Protein AF-A0A101VVQ1-F1 (afdb_monomer_lite)

pLDDT: mean 75.6, std 25.27, range [19.33, 98.38]

Foldseek 3Di:
DDDDDDDDDDDDDDDDDDDDDDDDDDDDDDDDDDDDDDDDDDDDDDDDDDDDPPDDDDDDPDFLPPLQLQVDDDDDDPPDPVCVVVVPPPPPPPPDDDDDQPCFAPVPLQKAKAFPCLLVCLVPWQDPVLLVVLPVDNLLSSLLLRQVRSSQVVLLLRCLLPVPDPSKHADDPVSQCLLSVPDNCNSVSSVVRQCPQGPQGGQKDWPPDADVPAGHIIMHGDPSRRNRAMDMDGRDDPSSSVSSVVVVVVQCVVCVPFLLLVLVSLQVVQKDADDPVVLVVLLVVCLVVQHAALLQATEDACPPHDCVVDPPSNSHDHSVSLSSLLCVQGVSGKHRWGQGDLLLLRDIDISLLSHRPSSSQCMDGNNHRKKKKFWFLQLVLLLCQVQVFDDQDDGLVLCCVVLVHDSSLSSNCSSCLLLDAPVVVVVGSCNVVCCVRGVRSVVSSNVCLVPDPNRSSVSSSSSQNLQSVLVSQLSVVCVVVVFRWDDHRRMTIGHPVCQVVSQVSSLVSCVVSVRRIGIDIDPCPDPPPPPDDDDPDDPPDDDPPPDPDDPPVQADEAEQQLEDLDVNVLSVVVVCVVVVHDFDWGWYWYAYPVRDTDTFTWGFDQDPSCRSNGIYTPCSNPPVDDD

Structure (mmCIF, N/CA/C/O backbone):
data_AF-A0A101VVQ1-F1
#
_entry.id   AF-A0A101VVQ1-F1
#
loop_
_atom_site.group_PDB
_atom_site.id
_atom_site.type_symbol
_atom_site.label_atom_id
_atom_site.label_alt_id
_atom_site.label_comp_id
_atom_site.label_asym_id
_atom_site.label_entity_id
_atom_site.label_seq_id
_atom_site.pdbx_PDB_ins_code
_atom_site.Cartn_x
_atom_site.Cartn_y
_atom_site.Cartn_z
_atom_site.occupancy
_atom_site.B_iso_or_equiv
_atom_site.auth_seq_id
_atom_site.auth_comp_id
_atom_site.auth_asym_id
_atom_site.auth_atom_id
_atom_site.pdbx_PDB_model_num
ATOM 1 N N . MET A 1 1 ? 46.977 -57.739 -6.010 1.00 34.06 1 MET A N 1
ATOM 2 C CA . MET A 1 1 ? 48.349 -57.468 -6.492 1.00 34.06 1 MET A CA 1
ATOM 3 C C . MET A 1 1 ? 48.619 -55.973 -6.361 1.00 34.06 1 MET A C 1
ATOM 5 O O . MET A 1 1 ? 47.842 -55.202 -6.893 1.00 34.06 1 MET A O 1
ATOM 9 N N . GLN A 1 2 ? 49.628 -55.645 -5.538 1.00 28.89 2 GLN A N 1
ATOM 10 C CA . GLN A 1 2 ? 50.405 -54.399 -5.310 1.00 28.89 2 GLN A CA 1
ATOM 11 C C . GLN A 1 2 ? 49.806 -53.028 -5.724 1.00 28.89 2 GLN A C 1
ATOM 13 O O . GLN A 1 2 ? 49.536 -52.821 -6.895 1.00 28.89 2 GLN A O 1
ATOM 18 N N . ASN A 1 3 ? 49.516 -52.049 -4.847 1.00 26.48 3 ASN A N 1
ATOM 19 C CA . ASN A 1 3 ? 50.286 -51.271 -3.836 1.00 26.48 3 ASN A CA 1
ATOM 20 C C . ASN A 1 3 ? 51.430 -50.359 -4.344 1.00 26.48 3 ASN A C 1
ATOM 22 O O . ASN A 1 3 ? 52.509 -50.841 -4.676 1.00 26.48 3 ASN A O 1
ATOM 26 N N . LYS A 1 4 ? 51.231 -49.034 -4.201 1.00 29.53 4 LYS A N 1
ATOM 27 C CA . LYS A 1 4 ? 52.232 -47.966 -3.922 1.00 29.53 4 LYS A CA 1
ATOM 28 C C . LYS A 1 4 ? 51.430 -46.684 -3.589 1.00 29.53 4 LYS A C 1
ATOM 30 O O . LYS A 1 4 ? 50.669 -46.259 -4.441 1.00 29.53 4 LYS A O 1
ATOM 35 N N . LYS A 1 5 ? 51.340 -46.086 -2.390 1.00 30.09 5 LYS A N 1
ATOM 36 C CA . LYS A 1 5 ? 52.207 -45.793 -1.220 1.00 30.09 5 LYS A CA 1
ATOM 37 C C . LYS A 1 5 ? 53.163 -44.597 -1.419 1.00 30.09 5 LYS A C 1
ATOM 39 O O . LYS A 1 5 ? 54.216 -44.763 -2.020 1.00 30.09 5 LYS A O 1
ATOM 44 N N . MET A 1 6 ? 52.813 -43.446 -0.826 1.00 26.45 6 MET A N 1
ATOM 45 C CA . MET A 1 6 ? 53.682 -42.346 -0.337 1.00 26.45 6 MET A CA 1
ATOM 46 C C . MET A 1 6 ? 52.832 -41.513 0.655 1.00 26.45 6 MET A C 1
ATOM 48 O O . MET A 1 6 ? 51.828 -40.952 0.245 1.00 26.45 6 MET A O 1
ATOM 52 N N . SER A 1 7 ? 52.944 -41.656 1.982 1.00 23.52 7 SER A N 1
ATOM 53 C CA . SER A 1 7 ? 53.994 -41.259 2.950 1.00 23.52 7 SER A CA 1
ATOM 54 C C . SER A 1 7 ? 53.894 -39.802 3.433 1.00 23.52 7 SER A C 1
ATOM 56 O O . SER A 1 7 ? 54.395 -38.887 2.790 1.00 23.52 7 SER A O 1
ATOM 58 N N . MET A 1 8 ? 53.328 -39.647 4.636 1.00 24.73 8 MET A N 1
ATOM 59 C CA . MET A 1 8 ? 53.413 -38.487 5.535 1.00 24.73 8 MET A CA 1
ATOM 60 C C . MET A 1 8 ? 54.853 -38.189 5.991 1.00 24.73 8 MET A C 1
ATOM 62 O O . MET A 1 8 ? 55.640 -39.115 6.193 1.00 24.73 8 MET A O 1
ATOM 66 N N . LYS A 1 9 ? 55.137 -36.915 6.305 1.00 25.34 9 LYS A N 1
ATOM 67 C CA . LYS A 1 9 ? 56.093 -36.513 7.352 1.00 25.34 9 LYS A CA 1
ATOM 68 C C . LYS A 1 9 ? 55.579 -35.290 8.125 1.00 25.34 9 LYS A C 1
ATOM 70 O O . LYS A 1 9 ? 55.150 -34.305 7.539 1.00 25.34 9 LYS A O 1
ATOM 75 N N . SER A 1 10 ? 55.642 -35.423 9.447 1.00 24.70 10 SER A N 1
ATOM 76 C CA . SER A 1 10 ? 55.269 -34.508 10.532 1.00 24.70 10 SER A CA 1
ATOM 77 C C . SER A 1 10 ? 56.399 -33.559 10.945 1.00 24.70 10 SER A C 1
ATOM 79 O O . SER A 1 10 ? 57.540 -34.019 10.966 1.00 24.70 10 SER A O 1
ATOM 81 N N . ILE A 1 11 ? 56.081 -32.359 11.454 1.00 26.33 11 ILE A N 1
ATOM 82 C CA . ILE A 1 11 ? 56.858 -31.587 12.461 1.00 26.33 11 ILE A CA 1
ATOM 83 C C . ILE A 1 11 ? 55.827 -30.739 13.250 1.00 26.33 11 ILE A C 1
ATOM 85 O O . ILE A 1 11 ? 55.127 -29.944 12.639 1.00 26.33 11 ILE A O 1
ATOM 89 N N . LYS A 1 12 ? 55.419 -31.142 14.463 1.00 25.03 12 LYS A N 1
ATOM 90 C CA . LYS A 1 12 ? 55.900 -30.788 15.824 1.00 25.03 12 LYS A CA 1
ATOM 91 C C . LYS A 1 12 ? 55.607 -29.352 16.313 1.00 25.03 12 LYS A C 1
ATOM 93 O O . LYS A 1 12 ? 56.026 -28.367 15.724 1.00 25.03 12 LYS A O 1
ATOM 98 N N . SER A 1 13 ? 54.909 -29.349 17.447 1.00 24.64 13 SER A N 1
ATOM 99 C CA . SER A 1 13 ? 54.422 -28.306 18.353 1.00 24.64 13 SER A CA 1
ATOM 100 C C . SER A 1 13 ? 55.502 -27.614 19.192 1.00 24.64 13 SER A C 1
ATOM 102 O O . SER A 1 13 ? 56.520 -28.234 19.500 1.00 24.64 13 SER A O 1
ATOM 104 N N . LEU A 1 14 ? 55.198 -26.406 19.688 1.00 24.39 14 LEU A N 1
ATOM 105 C CA . LEU A 1 14 ? 55.687 -25.901 20.978 1.00 24.39 14 LEU A CA 1
ATOM 106 C C . LEU A 1 14 ? 54.742 -24.824 21.548 1.00 24.39 14 LEU A C 1
ATOM 108 O O . LEU A 1 14 ? 54.390 -23.867 20.864 1.00 24.39 14 LEU A O 1
ATOM 112 N N . GLU A 1 15 ? 54.318 -25.068 22.790 1.00 25.11 15 GLU A N 1
ATOM 113 C CA . GLU A 1 15 ? 53.513 -24.232 23.694 1.00 25.11 15 GLU A CA 1
ATOM 114 C C . GLU A 1 15 ? 54.381 -23.215 24.478 1.00 25.11 15 GLU A C 1
ATOM 116 O O . GLU A 1 15 ? 55.589 -23.144 24.263 1.00 25.11 15 GLU A O 1
ATOM 121 N N . TYR A 1 16 ? 53.730 -22.531 25.439 1.00 26.31 16 TYR A N 1
ATOM 122 C CA . TYR A 1 16 ? 54.162 -21.558 26.471 1.00 26.31 16 TYR A CA 1
ATOM 123 C C . TYR A 1 16 ? 53.919 -20.082 26.085 1.00 26.31 16 TYR A C 1
ATOM 125 O O . TYR A 1 16 ? 54.413 -19.626 25.066 1.00 26.31 16 TYR A O 1
ATOM 133 N N . GLY A 1 17 ? 53.200 -19.234 26.836 1.00 24.06 17 GLY A N 1
ATOM 134 C CA . GLY A 1 17 ? 52.491 -19.347 28.117 1.00 24.06 17 GLY A CA 1
ATOM 135 C C . GLY A 1 17 ? 52.017 -17.953 28.616 1.00 24.06 17 GLY A C 1
ATOM 136 O O . GLY A 1 17 ? 52.670 -16.957 28.342 1.00 24.06 17 GLY A O 1
ATOM 137 N N . LEU A 1 18 ? 50.868 -17.924 29.311 1.00 25.00 18 LEU A N 1
ATOM 138 C CA . LEU A 1 18 ? 50.468 -17.119 30.499 1.00 25.00 18 LEU A CA 1
ATOM 139 C C . LEU A 1 18 ? 50.690 -15.568 30.596 1.00 25.00 18 LEU A C 1
ATOM 141 O O . LEU A 1 18 ? 51.803 -15.105 30.799 1.00 25.00 18 LEU A O 1
ATOM 145 N N . ILE A 1 19 ? 49.569 -14.808 30.544 1.00 25.86 19 ILE A N 1
ATOM 146 C CA . ILE A 1 19 ? 48.957 -13.806 31.499 1.00 25.86 19 ILE A CA 1
ATOM 147 C C . ILE A 1 19 ? 49.888 -13.122 32.551 1.00 25.86 19 ILE A C 1
ATOM 149 O O . ILE A 1 19 ? 50.620 -13.869 33.199 1.00 25.86 19 ILE A O 1
ATOM 153 N N . PRO A 1 20 ? 49.852 -11.774 32.825 1.00 27.81 20 PRO A N 1
ATOM 154 C CA . PRO A 1 20 ? 48.747 -11.015 33.504 1.00 27.81 20 PRO A CA 1
ATOM 155 C C . PRO A 1 20 ? 48.504 -9.553 33.032 1.00 27.81 20 PRO A C 1
ATOM 157 O O . PRO A 1 20 ? 49.372 -8.932 32.437 1.00 27.81 20 PRO A O 1
ATOM 160 N N . ILE A 1 21 ? 47.285 -8.984 33.035 1.00 25.69 21 ILE A N 1
ATOM 161 C CA . ILE A 1 21 ? 46.425 -8.409 34.106 1.00 25.69 21 ILE A CA 1
ATOM 162 C C . ILE A 1 21 ? 47.072 -7.307 34.990 1.00 25.69 21 ILE A C 1
ATOM 164 O O . ILE A 1 21 ? 47.900 -7.593 35.844 1.00 25.69 21 ILE A O 1
ATOM 168 N N . ASN A 1 22 ? 46.489 -6.099 34.853 1.00 25.95 22 ASN A N 1
ATOM 169 C CA . ASN A 1 22 ? 46.270 -4.994 35.812 1.00 25.95 22 ASN A CA 1
ATOM 170 C C . ASN A 1 22 ? 47.213 -3.768 35.947 1.00 25.95 22 ASN A C 1
ATOM 172 O O . ASN A 1 22 ? 48.350 -3.863 36.380 1.00 25.95 22 ASN A O 1
ATOM 176 N N . GLN A 1 23 ? 46.543 -2.610 35.768 1.00 25.67 23 GLN A N 1
ATOM 177 C CA . GLN A 1 23 ? 46.561 -1.359 36.555 1.00 25.67 23 GLN A CA 1
ATOM 178 C C . GLN A 1 23 ? 47.697 -0.326 36.370 1.00 25.67 23 GLN A C 1
ATOM 180 O O . GLN A 1 23 ? 48.861 -0.595 36.628 1.00 25.67 23 GLN A O 1
ATOM 185 N N . ILE A 1 24 ? 47.289 0.915 36.038 1.00 26.61 24 ILE A N 1
ATOM 186 C CA . ILE A 1 24 ? 47.433 2.185 36.806 1.00 26.61 24 ILE A CA 1
ATOM 187 C C . ILE A 1 24 ? 47.406 3.394 35.822 1.00 26.61 24 ILE A C 1
ATOM 189 O O . ILE A 1 24 ? 48.197 3.470 34.888 1.00 26.61 24 ILE A O 1
ATOM 193 N N . GLN A 1 25 ? 46.453 4.322 36.019 1.00 24.02 25 GLN A N 1
ATOM 194 C CA . GLN A 1 25 ? 46.357 5.665 35.393 1.00 24.02 25 GLN A CA 1
ATOM 195 C C . GLN A 1 25 ? 47.382 6.666 36.020 1.00 24.02 25 GLN A C 1
ATOM 197 O O . GLN A 1 25 ? 48.134 6.272 36.900 1.00 24.02 25 GLN A O 1
ATOM 202 N N . PRO A 1 26 ? 47.267 8.000 35.840 1.00 35.94 26 PRO A N 1
ATOM 203 C CA . PRO A 1 26 ? 47.493 8.854 34.668 1.00 35.94 26 PRO A CA 1
ATOM 204 C C . PRO A 1 26 ? 48.621 9.883 34.950 1.00 35.94 26 PRO A C 1
ATOM 206 O O . PRO A 1 26 ? 48.951 10.137 36.105 1.00 35.94 26 PRO A O 1
ATOM 209 N N . ILE A 1 27 ? 49.166 10.572 33.937 1.00 23.73 27 ILE A N 1
ATOM 210 C CA . ILE A 1 27 ? 49.971 11.790 34.175 1.00 23.73 27 ILE A CA 1
ATOM 211 C C . ILE A 1 27 ? 49.522 12.930 33.255 1.00 23.73 27 ILE A C 1
ATOM 213 O O . ILE A 1 27 ? 49.622 12.861 32.033 1.00 23.73 27 ILE A O 1
ATOM 217 N N . LEU A 1 28 ? 49.031 13.979 33.915 1.00 26.94 28 LEU A N 1
ATOM 218 C CA . LEU A 1 28 ? 48.881 15.359 33.462 1.00 26.94 28 LEU A CA 1
ATOM 219 C C . LEU A 1 28 ? 50.234 16.088 33.525 1.00 26.94 28 LEU A C 1
ATOM 221 O O . LEU A 1 28 ? 50.892 16.052 34.562 1.00 26.94 28 LEU A O 1
ATOM 225 N N . SER A 1 29 ? 50.557 16.870 32.496 1.00 27.17 29 SER A N 1
ATOM 226 C CA . SER A 1 29 ? 51.219 18.185 32.616 1.00 27.17 29 SER A CA 1
ATOM 227 C C . SER A 1 29 ? 51.041 18.938 31.285 1.00 27.17 29 SER A C 1
ATOM 229 O O . SER A 1 29 ? 51.433 18.463 30.228 1.00 27.17 29 SER A O 1
ATOM 231 N N . ASN A 1 30 ? 50.178 19.956 31.220 1.00 24.59 30 ASN A N 1
ATOM 232 C CA . ASN A 1 30 ? 50.444 21.371 31.519 1.00 24.59 30 ASN A CA 1
ATOM 233 C C . ASN A 1 30 ? 51.666 21.962 30.803 1.00 24.59 30 ASN A C 1
ATOM 235 O O . ASN A 1 30 ? 52.762 21.913 31.348 1.00 24.59 30 ASN A O 1
ATOM 239 N N . ILE A 1 31 ? 51.419 22.660 29.685 1.00 27.50 31 ILE A N 1
ATOM 240 C CA . ILE A 1 31 ? 52.038 23.962 29.383 1.00 27.50 31 ILE A CA 1
ATOM 241 C C . ILE A 1 31 ? 50.935 24.897 28.842 1.00 27.50 31 ILE A C 1
ATOM 243 O O . ILE A 1 31 ? 50.613 24.913 27.658 1.00 27.50 31 ILE A O 1
ATOM 247 N N . ASN A 1 32 ? 50.336 25.645 29.772 1.00 25.78 32 ASN A N 1
ATOM 248 C CA . ASN A 1 32 ? 49.825 27.012 29.591 1.00 25.78 32 ASN A CA 1
ATOM 249 C C . ASN A 1 32 ? 51.037 27.897 29.218 1.00 25.78 32 ASN A C 1
ATOM 251 O O . ASN A 1 32 ? 52.144 27.617 29.666 1.00 25.78 32 ASN A O 1
ATOM 255 N N . THR A 1 33 ? 51.006 28.977 28.443 1.00 28.84 33 THR A N 1
ATOM 256 C CA . THR A 1 33 ? 50.165 30.189 28.427 1.00 28.84 33 THR A CA 1
ATOM 257 C C . THR A 1 33 ? 50.905 31.112 27.424 1.00 28.84 33 THR A C 1
ATOM 259 O O . THR A 1 33 ? 52.121 30.993 27.300 1.00 28.84 33 THR A O 1
ATOM 262 N N . ASN A 1 34 ? 50.328 32.038 26.659 1.00 26.14 34 ASN A N 1
ATOM 263 C CA . ASN A 1 34 ? 49.705 33.285 27.105 1.00 26.14 34 ASN A CA 1
ATOM 264 C C . ASN A 1 34 ? 49.340 34.091 25.826 1.00 26.14 34 ASN A C 1
ATOM 266 O O . ASN A 1 34 ? 50.114 34.059 24.874 1.00 26.14 34 ASN A O 1
ATOM 270 N N . ILE A 1 35 ? 48.122 34.661 25.723 1.00 27.44 35 ILE A N 1
ATOM 271 C CA . ILE A 1 35 ? 47.799 36.089 26.017 1.00 27.44 35 ILE A CA 1
ATOM 272 C C . ILE A 1 35 ? 48.372 36.999 24.915 1.00 27.44 35 ILE A C 1
ATOM 274 O O . ILE A 1 35 ? 49.549 36.913 24.613 1.00 27.44 35 ILE A O 1
ATOM 278 N N . ASN A 1 36 ? 47.690 37.939 24.267 1.00 26.30 36 ASN A N 1
ATOM 279 C CA . ASN A 1 36 ? 46.471 38.741 24.453 1.00 26.30 36 ASN A CA 1
ATOM 280 C C . ASN A 1 36 ? 46.518 39.734 23.233 1.00 26.30 36 ASN A C 1
ATOM 282 O O . ASN A 1 36 ? 47.547 39.804 22.571 1.00 26.30 36 ASN A O 1
ATOM 286 N N . GLN A 1 37 ? 45.557 40.557 22.812 1.00 26.86 37 GLN A N 1
ATOM 287 C CA . GLN A 1 37 ? 44.463 41.243 23.481 1.00 26.86 37 GLN A CA 1
ATOM 288 C C . GLN A 1 37 ? 43.687 42.076 22.438 1.00 26.86 37 GLN A C 1
ATOM 290 O O . GLN A 1 37 ? 44.317 42.600 21.526 1.00 26.86 37 GLN A O 1
ATOM 295 N N . LEU A 1 38 ? 42.379 42.240 22.700 1.00 26.84 38 LEU A N 1
ATOM 296 C CA . LEU A 1 38 ? 41.545 43.455 22.553 1.00 26.84 38 LEU A CA 1
ATOM 297 C C . LEU A 1 38 ? 41.397 44.060 21.125 1.00 26.84 38 LEU A C 1
ATOM 299 O O . LEU A 1 38 ? 42.349 44.211 20.383 1.00 26.84 38 LEU A O 1
ATOM 303 N N . ASP A 1 39 ? 40.210 44.424 20.634 1.00 25.78 39 ASP A N 1
ATOM 304 C CA . ASP A 1 39 ? 39.317 45.366 21.296 1.00 25.78 39 ASP A CA 1
ATOM 305 C C . ASP A 1 39 ? 37.882 45.398 20.739 1.00 25.78 39 ASP A C 1
ATOM 307 O O . ASP A 1 39 ? 37.578 45.039 19.601 1.00 25.78 39 ASP A O 1
ATOM 311 N N . SER A 1 40 ? 37.002 45.884 21.605 1.00 28.30 40 SER A N 1
ATOM 312 C CA . SER A 1 40 ? 35.556 46.020 21.479 1.00 28.30 40 SER A CA 1
ATOM 313 C C . SER A 1 40 ? 35.110 47.332 20.829 1.00 28.30 40 SER A C 1
ATOM 315 O O . SER A 1 40 ? 35.606 48.385 21.215 1.00 28.30 40 SER A O 1
ATOM 317 N N . ILE A 1 41 ? 34.049 47.307 20.008 1.00 27.52 41 ILE A N 1
ATOM 318 C CA . ILE A 1 41 ? 33.154 48.465 19.808 1.00 27.52 41 ILE A CA 1
ATOM 319 C C . ILE A 1 41 ? 31.688 47.994 19.802 1.00 27.52 41 ILE A C 1
ATOM 321 O O . ILE A 1 41 ? 31.248 47.260 18.920 1.00 27.52 41 ILE A O 1
ATOM 325 N N . LYS A 1 42 ? 30.922 48.453 20.801 1.00 27.83 42 LYS A N 1
ATOM 326 C CA . LYS A 1 42 ? 29.451 48.547 20.801 1.00 27.83 42 LYS A CA 1
ATOM 327 C C . LYS A 1 42 ? 29.067 49.971 20.369 1.00 27.83 42 LYS A C 1
ATOM 329 O O . LYS A 1 42 ? 29.687 50.902 20.868 1.00 27.83 42 LYS A O 1
ATOM 334 N N . LEU A 1 43 ? 28.014 50.143 19.557 1.00 28.25 43 LEU A N 1
ATOM 335 C CA . LEU A 1 43 ? 26.705 50.712 19.964 1.00 28.25 43 LEU A CA 1
ATOM 336 C C . LEU A 1 43 ? 25.848 51.186 18.754 1.00 28.25 43 LEU A C 1
ATOM 338 O O . LEU A 1 43 ? 26.256 52.046 17.987 1.00 28.25 43 LEU A O 1
ATOM 342 N N . ASN A 1 44 ? 24.637 50.618 18.666 1.00 24.52 44 ASN A N 1
ATOM 343 C CA . ASN A 1 44 ? 23.321 51.114 18.206 1.00 24.52 44 ASN A CA 1
ATOM 344 C C . ASN A 1 44 ? 23.188 52.240 17.151 1.00 24.52 44 ASN A C 1
ATOM 346 O O . ASN A 1 44 ? 23.572 53.375 17.411 1.00 24.52 44 ASN A O 1
ATOM 350 N N . ASN A 1 45 ? 22.345 52.019 16.121 1.00 25.47 45 ASN A N 1
ATOM 351 C CA . ASN A 1 45 ? 20.944 52.498 16.127 1.00 25.47 45 ASN A CA 1
ATOM 352 C C . ASN A 1 45 ? 20.129 52.209 14.839 1.00 25.47 45 ASN A C 1
ATOM 354 O O . ASN A 1 45 ? 20.621 52.356 13.728 1.00 25.47 45 ASN A O 1
ATOM 358 N N . ARG A 1 46 ? 18.822 51.979 15.073 1.00 21.78 46 ARG A N 1
ATOM 359 C CA . ARG A 1 46 ? 17.626 52.240 14.232 1.00 21.78 46 ARG A CA 1
ATOM 360 C C . ARG A 1 46 ? 17.242 51.294 13.076 1.00 21.78 46 ARG A C 1
ATOM 362 O O . ARG A 1 46 ? 17.715 51.404 11.956 1.00 21.78 46 ARG A O 1
ATOM 369 N N . LEU A 1 47 ? 16.224 50.479 13.386 1.00 26.33 47 LEU A N 1
ATOM 370 C CA . LEU A 1 47 ? 14.934 50.346 12.681 1.00 26.33 47 LEU A CA 1
ATOM 371 C C . LEU A 1 47 ? 14.939 50.542 11.154 1.00 26.33 47 LEU A C 1
ATOM 373 O O . LEU A 1 47 ? 14.949 51.670 10.671 1.00 26.33 47 LEU A O 1
ATOM 377 N N . ASN A 1 48 ? 14.684 49.452 10.425 1.00 23.31 48 ASN A N 1
ATOM 378 C CA . ASN A 1 48 ? 13.586 49.461 9.461 1.00 23.31 48 ASN A CA 1
ATOM 379 C C . ASN A 1 48 ? 13.024 48.054 9.224 1.00 23.31 48 ASN A C 1
ATOM 381 O O . ASN A 1 48 ? 13.691 47.158 8.715 1.00 23.31 48 ASN A O 1
ATOM 385 N N . ASN A 1 49 ? 11.753 47.906 9.596 1.00 28.61 49 ASN A N 1
ATOM 386 C CA . ASN A 1 49 ? 10.864 46.838 9.168 1.00 28.61 49 ASN A CA 1
ATOM 387 C C . ASN A 1 49 ? 10.781 46.811 7.638 1.00 28.61 49 ASN A C 1
ATOM 389 O O . ASN A 1 49 ? 10.405 47.819 7.041 1.00 28.61 49 ASN A O 1
ATOM 393 N N . LYS A 1 50 ? 11.028 45.649 7.028 1.00 23.48 50 LYS A N 1
ATOM 394 C CA . LYS A 1 50 ? 10.313 45.180 5.830 1.00 23.48 50 LYS A CA 1
ATOM 395 C C . LYS A 1 50 ? 10.616 43.699 5.585 1.00 23.48 50 LYS A C 1
ATOM 397 O O . LYS A 1 50 ? 11.703 43.337 5.158 1.00 23.48 50 LYS A O 1
ATOM 402 N N . SER A 1 51 ? 9.622 42.877 5.924 1.00 29.75 51 SER A N 1
ATOM 403 C CA . SER A 1 51 ? 9.199 41.664 5.212 1.00 29.75 51 SER A CA 1
ATOM 404 C C . SER A 1 51 ? 10.280 40.860 4.481 1.00 29.75 51 SER A C 1
ATOM 406 O O . SER A 1 51 ? 10.631 41.196 3.356 1.00 29.75 51 SER A O 1
ATOM 408 N N . ASN A 1 52 ? 10.685 39.728 5.060 1.00 22.42 52 ASN A N 1
ATOM 409 C CA . ASN A 1 52 ? 11.140 38.562 4.299 1.00 22.42 52 ASN A CA 1
ATOM 410 C C . ASN A 1 52 ? 10.836 37.282 5.091 1.00 22.42 52 ASN A C 1
ATOM 412 O O . ASN A 1 52 ? 11.703 36.680 5.717 1.00 22.42 52 ASN A O 1
ATOM 416 N N . ASN A 1 53 ? 9.565 36.869 5.053 1.00 22.28 53 ASN A N 1
ATOM 417 C CA . ASN A 1 53 ? 9.174 35.489 5.328 1.00 22.28 53 ASN A CA 1
ATOM 418 C C . ASN A 1 53 ? 9.581 34.634 4.120 1.00 22.28 53 ASN A C 1
ATOM 420 O O . ASN A 1 53 ? 8.796 34.450 3.193 1.00 22.28 53 ASN A O 1
ATOM 424 N N . GLN A 1 54 ? 10.807 34.114 4.118 1.00 21.88 54 GLN A N 1
ATOM 425 C CA . GLN A 1 54 ? 11.146 32.948 3.305 1.00 21.88 54 GLN A CA 1
ATOM 426 C C . GLN A 1 54 ? 10.896 31.700 4.148 1.00 21.88 54 GLN A C 1
ATOM 428 O O . GLN A 1 54 ? 11.715 31.290 4.968 1.00 21.88 54 GLN A O 1
ATOM 433 N N . TYR A 1 55 ? 9.710 31.125 3.953 1.00 21.62 55 TYR A N 1
ATOM 434 C CA . TYR A 1 55 ? 9.354 29.803 4.444 1.00 21.62 55 TYR A CA 1
ATOM 435 C C . TYR A 1 55 ? 10.339 28.767 3.888 1.00 21.62 55 TYR A C 1
ATOM 437 O O . TYR A 1 55 ? 10.391 28.506 2.686 1.00 21.62 55 TYR A O 1
ATOM 445 N N . LEU A 1 56 ? 11.106 28.162 4.792 1.00 19.67 56 LEU A N 1
ATOM 446 C CA . LEU A 1 56 ? 11.852 26.931 4.565 1.00 19.67 56 LEU A CA 1
ATOM 447 C C . LEU A 1 56 ? 10.853 25.782 4.373 1.00 19.67 56 LEU A C 1
ATOM 449 O O . LEU A 1 56 ? 10.348 25.216 5.341 1.00 19.67 56 LEU A O 1
ATOM 453 N N . TYR A 1 57 ? 10.572 25.441 3.117 1.00 19.33 57 TYR A N 1
ATOM 454 C CA . TYR A 1 57 ? 9.889 24.203 2.753 1.00 19.33 57 TYR A CA 1
ATOM 455 C C . TYR A 1 57 ? 10.811 23.012 3.052 1.00 19.33 57 TYR A C 1
ATOM 457 O O . TYR A 1 57 ? 11.826 22.812 2.384 1.00 19.33 57 TYR A O 1
ATOM 465 N N . ILE A 1 58 ? 10.459 22.213 4.062 1.00 22.02 58 ILE A N 1
ATOM 466 C CA . ILE A 1 58 ? 11.053 20.897 4.310 1.00 22.02 58 ILE A CA 1
ATOM 467 C C . ILE A 1 58 ? 10.013 19.838 3.942 1.00 22.02 58 ILE A C 1
ATOM 469 O O . ILE A 1 58 ? 8.917 19.793 4.489 1.00 22.02 58 ILE A O 1
ATOM 473 N N . ILE A 1 59 ? 10.419 19.018 2.978 1.00 22.61 59 ILE A N 1
ATOM 474 C CA . ILE A 1 59 ? 9.702 17.963 2.261 1.00 22.61 59 ILE A CA 1
ATOM 475 C C . ILE A 1 59 ? 8.995 16.980 3.212 1.00 22.61 59 ILE A C 1
ATOM 477 O O . ILE A 1 59 ? 9.635 16.338 4.050 1.00 22.61 59 ILE A O 1
ATOM 481 N N . ASN A 1 60 ? 7.678 16.838 3.029 1.00 23.28 60 ASN A N 1
ATOM 482 C CA . ASN A 1 60 ? 6.861 15.767 3.593 1.00 23.28 60 ASN A CA 1
ATOM 483 C C . ASN A 1 60 ? 7.117 14.468 2.814 1.00 23.28 60 ASN A C 1
ATOM 485 O O . ASN A 1 60 ? 6.790 14.360 1.638 1.00 23.28 60 ASN A O 1
ATOM 489 N N . ASN A 1 61 ? 7.684 13.469 3.492 1.00 25.53 61 ASN A N 1
ATOM 490 C CA . ASN A 1 61 ? 7.672 12.077 3.051 1.00 25.53 61 ASN A CA 1
ATOM 491 C C . ASN A 1 61 ? 6.394 11.415 3.579 1.00 25.53 61 ASN A C 1
ATOM 493 O O . ASN A 1 61 ? 6.406 10.786 4.636 1.00 25.53 61 ASN A O 1
ATOM 497 N N . GLN A 1 62 ? 5.295 11.553 2.853 1.00 26.41 62 GLN A N 1
ATOM 498 C CA . GLN A 1 62 ? 4.189 10.604 2.926 1.00 26.41 62 GLN A CA 1
ATOM 499 C C . GLN A 1 62 ? 4.148 9.961 1.552 1.00 26.41 62 GLN A C 1
ATOM 501 O O . GLN A 1 62 ? 4.039 10.679 0.582 1.00 26.41 62 GLN A O 1
ATOM 506 N N . SER A 1 63 ? 4.371 8.654 1.422 1.00 26.45 63 SER A N 1
ATOM 507 C CA . SER A 1 63 ? 4.108 7.941 0.169 1.00 26.45 63 SER A CA 1
ATOM 508 C C . SER A 1 63 ? 3.071 6.867 0.434 1.00 26.45 63 SER A C 1
ATOM 510 O O . SER A 1 63 ? 3.252 6.111 1.387 1.00 26.45 63 SER A O 1
ATOM 512 N N . PRO A 1 64 ? 1.996 6.784 -0.366 1.00 28.42 64 PRO A N 1
ATOM 513 C CA . PRO A 1 64 ? 1.041 5.683 -0.291 1.00 28.42 64 PRO A CA 1
ATOM 514 C C . PRO A 1 64 ? 1.623 4.377 -0.831 1.00 28.42 64 PRO A C 1
ATOM 516 O O . PRO A 1 64 ? 1.132 3.304 -0.499 1.00 28.42 64 PRO A O 1
ATOM 519 N N . PHE A 1 65 ? 2.681 4.457 -1.638 1.00 27.09 65 PHE A N 1
ATOM 520 C CA . PHE A 1 65 ? 3.470 3.299 -2.000 1.00 27.09 65 PHE A CA 1
ATOM 521 C C . PHE A 1 65 ? 4.542 3.156 -0.933 1.00 27.09 65 PHE A C 1
ATOM 523 O O . PHE A 1 65 ? 5.485 3.949 -0.877 1.00 27.09 65 PHE A O 1
ATOM 530 N N . ILE A 1 66 ? 4.431 2.131 -0.088 1.00 29.66 66 ILE A N 1
ATOM 531 C CA . ILE A 1 66 ? 5.610 1.617 0.606 1.00 29.66 66 ILE A CA 1
ATOM 532 C C . ILE A 1 66 ? 6.533 1.098 -0.504 1.00 29.66 66 ILE A C 1
ATOM 534 O O . ILE A 1 66 ? 6.476 -0.052 -0.921 1.00 29.66 66 ILE A O 1
ATOM 538 N N . ASN A 1 67 ? 7.358 1.991 -1.052 1.00 31.64 67 ASN A N 1
ATOM 539 C CA . ASN A 1 67 ? 8.278 1.718 -2.158 1.00 31.64 67 ASN A CA 1
ATOM 540 C C . ASN A 1 67 ? 9.439 0.798 -1.719 1.00 31.64 67 ASN A C 1
ATOM 542 O O . ASN A 1 67 ? 10.301 0.465 -2.530 1.00 31.64 67 ASN A O 1
ATOM 546 N N . ASP A 1 68 ? 9.434 0.379 -0.448 1.00 33.31 68 ASP A N 1
ATOM 547 C CA . ASP A 1 68 ? 10.402 -0.514 0.182 1.00 33.31 68 ASP A CA 1
ATOM 548 C C . ASP A 1 68 ? 10.030 -2.005 0.042 1.00 33.31 68 ASP A C 1
ATOM 550 O O . ASP A 1 68 ? 10.817 -2.856 0.446 1.00 33.31 68 ASP A O 1
ATOM 554 N N . VAL A 1 69 ? 8.877 -2.358 -0.545 1.00 31.72 69 VAL A N 1
ATOM 555 C CA . VAL A 1 69 ? 8.469 -3.773 -0.715 1.00 31.72 69 VAL A CA 1
ATOM 556 C C . VAL A 1 69 ? 9.399 -4.532 -1.675 1.00 31.72 69 VAL A C 1
ATOM 558 O O . VAL A 1 69 ? 9.555 -5.734 -1.551 1.00 31.72 69 VAL A O 1
ATOM 561 N N . VAL A 1 70 ? 10.150 -3.831 -2.535 1.00 33.06 70 VAL A N 1
ATOM 562 C CA . VAL A 1 70 ? 11.182 -4.440 -3.409 1.00 33.06 70 VAL A CA 1
ATOM 563 C C . VAL A 1 70 ? 12.600 -4.315 -2.817 1.00 33.06 70 VAL A C 1
ATOM 565 O O . VAL A 1 70 ? 13.602 -4.308 -3.534 1.00 33.06 70 VAL A O 1
ATOM 568 N N . ILE A 1 71 ? 12.733 -4.148 -1.500 1.00 33.47 71 ILE A N 1
ATOM 569 C CA . ILE A 1 71 ? 14.038 -4.113 -0.829 1.00 33.47 71 ILE A CA 1
ATOM 570 C C . ILE A 1 71 ? 14.317 -5.496 -0.246 1.00 33.47 71 ILE A C 1
ATOM 572 O O . ILE A 1 71 ? 14.034 -5.730 0.905 1.00 33.47 71 ILE A O 1
ATOM 576 N N . TYR A 1 72 ? 14.880 -6.443 -0.990 1.00 41.25 72 TYR A N 1
ATOM 577 C CA . TYR A 1 72 ? 15.263 -7.732 -0.392 1.00 41.25 72 TYR A CA 1
ATOM 578 C C . TYR A 1 72 ? 16.460 -7.544 0.557 1.00 41.25 72 TYR A C 1
ATOM 580 O O . TYR A 1 72 ? 17.526 -7.126 0.110 1.00 41.25 72 TYR A O 1
ATOM 588 N N . ASN A 1 73 ? 16.276 -7.832 1.851 1.00 34.34 73 ASN A N 1
ATOM 589 C CA . ASN A 1 73 ? 17.290 -7.626 2.897 1.00 34.34 73 ASN A CA 1
ATOM 590 C C . ASN A 1 73 ? 17.848 -8.918 3.524 1.00 34.34 73 ASN A C 1
ATOM 592 O O . ASN A 1 73 ? 18.773 -8.826 4.323 1.00 34.34 73 ASN A O 1
ATOM 596 N N . GLU A 1 74 ? 17.342 -10.103 3.180 1.00 31.52 74 GLU A N 1
ATOM 597 C CA . GLU A 1 74 ? 17.799 -11.347 3.812 1.00 31.52 74 GLU A CA 1
ATOM 598 C C . GLU A 1 74 ? 18.652 -12.194 2.868 1.00 31.52 74 GLU A C 1
ATOM 600 O O . GLU A 1 74 ? 18.181 -12.723 1.855 1.00 31.52 74 GLU A O 1
ATOM 605 N N . VAL A 1 75 ? 19.928 -12.283 3.243 1.00 32.62 75 VAL A N 1
ATOM 606 C CA . VAL A 1 75 ? 20.877 -13.322 2.850 1.00 32.62 75 VAL A CA 1
ATOM 607 C C . VAL A 1 75 ? 20.518 -14.567 3.660 1.00 32.62 75 VAL A C 1
ATOM 609 O O . VAL A 1 75 ? 20.530 -14.507 4.886 1.00 32.62 75 VAL A O 1
ATOM 612 N N . ILE A 1 76 ? 20.225 -15.684 2.996 1.00 33.75 76 ILE A N 1
ATOM 613 C CA . ILE A 1 76 ? 20.258 -17.006 3.631 1.00 33.75 76 ILE A CA 1
ATOM 614 C C . ILE A 1 76 ? 21.387 -17.795 2.982 1.00 33.75 76 ILE A C 1
ATOM 616 O O . ILE A 1 76 ? 21.632 -17.681 1.776 1.00 33.75 76 ILE A O 1
ATOM 620 N N . ASP A 1 77 ? 22.094 -18.525 3.840 1.00 30.66 77 ASP A N 1
ATOM 621 C CA . ASP A 1 77 ? 23.211 -19.397 3.534 1.00 30.66 77 ASP A CA 1
ATOM 622 C C . ASP A 1 77 ? 22.996 -20.212 2.261 1.00 30.66 77 ASP A C 1
ATOM 624 O O . ASP A 1 77 ? 21.903 -20.686 1.950 1.00 30.66 77 ASP A O 1
ATOM 628 N N . LYS A 1 78 ? 24.094 -20.369 1.519 1.00 31.70 78 LYS A N 1
ATOM 629 C CA . LYS A 1 78 ? 24.196 -21.225 0.341 1.00 31.70 78 LYS A CA 1
ATOM 630 C C . LYS A 1 78 ? 24.042 -22.696 0.742 1.00 31.70 78 LYS A C 1
ATOM 632 O O . LYS A 1 78 ? 25.002 -23.455 0.650 1.00 31.70 78 LYS A O 1
ATOM 637 N N . GLU A 1 79 ? 22.852 -23.124 1.132 1.00 27.64 79 GLU A N 1
ATOM 638 C CA . GLU A 1 79 ? 22.458 -24.492 0.840 1.00 27.64 79 GLU A CA 1
ATOM 639 C C . GLU A 1 79 ? 22.045 -24.520 -0.626 1.00 27.64 79 GLU A C 1
ATOM 641 O O . GLU A 1 79 ? 21.112 -23.851 -1.073 1.00 27.64 79 GLU A O 1
ATOM 646 N N . SER A 1 80 ? 22.868 -25.203 -1.413 1.00 31.08 80 SER A N 1
ATOM 647 C CA . SER A 1 80 ? 22.690 -25.388 -2.841 1.00 31.08 80 SER A CA 1
ATOM 648 C C . SER A 1 80 ? 21.357 -26.081 -3.111 1.00 31.08 80 SER A C 1
ATOM 650 O O . SER A 1 80 ? 21.280 -27.308 -3.112 1.00 31.08 80 SER A O 1
ATOM 652 N N . LEU A 1 81 ? 20.314 -25.302 -3.387 1.00 29.30 81 LEU A N 1
ATOM 653 C CA . LEU A 1 81 ? 19.231 -25.777 -4.234 1.00 29.30 81 LEU A CA 1
ATOM 654 C C . LEU A 1 81 ? 19.868 -26.081 -5.593 1.00 29.30 81 LEU A C 1
ATOM 656 O O . LEU A 1 81 ? 20.360 -25.184 -6.284 1.00 29.30 81 LEU A O 1
ATOM 660 N N . ASP A 1 82 ? 19.940 -27.364 -5.928 1.00 27.55 82 ASP A N 1
ATOM 661 C CA . ASP A 1 82 ? 20.375 -27.857 -7.230 1.00 27.55 82 ASP A CA 1
ATOM 662 C C . ASP A 1 82 ? 19.265 -27.561 -8.255 1.00 27.55 82 ASP A C 1
ATOM 664 O O . ASP A 1 82 ? 18.449 -28.406 -8.609 1.00 27.55 82 ASP A O 1
ATOM 668 N N . ILE A 1 83 ? 19.204 -26.295 -8.681 1.00 35.41 83 ILE A N 1
ATOM 669 C CA . ILE A 1 83 ? 18.202 -25.731 -9.608 1.00 35.41 83 ILE A CA 1
ATOM 670 C C . ILE A 1 83 ? 18.416 -26.261 -11.042 1.00 35.41 83 ILE A C 1
ATOM 672 O O . ILE A 1 83 ? 17.638 -25.975 -11.951 1.00 35.41 83 ILE A O 1
ATOM 676 N N . THR A 1 84 ? 19.473 -27.041 -11.279 1.00 30.42 84 THR A N 1
ATOM 677 C CA . THR A 1 84 ? 19.813 -27.546 -12.611 1.00 30.42 84 THR A CA 1
ATOM 678 C C . THR A 1 84 ? 18.867 -28.646 -13.097 1.00 30.42 84 THR A C 1
ATOM 680 O O . THR A 1 84 ? 18.694 -28.770 -14.304 1.00 30.42 84 THR A O 1
ATOM 683 N N . ARG A 1 85 ? 18.176 -29.377 -12.205 1.00 29.28 85 ARG A N 1
ATOM 684 C CA . ARG A 1 85 ? 17.161 -30.372 -12.620 1.00 29.28 85 ARG A CA 1
ATOM 685 C C . ARG A 1 85 ? 15.779 -29.785 -12.913 1.00 29.28 85 ARG A C 1
ATOM 687 O O . ARG A 1 85 ? 15.084 -30.328 -13.765 1.00 29.28 85 ARG A O 1
ATOM 694 N N . ASP A 1 86 ? 15.401 -28.671 -12.289 1.00 29.62 86 ASP A N 1
ATOM 695 C CA . ASP A 1 86 ? 14.063 -28.088 -12.486 1.00 29.62 86 ASP A CA 1
ATOM 696 C C . ASP A 1 86 ? 13.982 -27.175 -13.719 1.00 29.62 86 ASP A C 1
ATOM 698 O O . ASP A 1 86 ? 12.899 -26.925 -14.241 1.00 29.62 86 ASP A O 1
ATOM 702 N N . ALA A 1 87 ? 15.124 -26.699 -14.229 1.00 32.00 87 ALA A N 1
ATOM 703 C CA . ALA A 1 87 ? 15.178 -25.887 -15.445 1.00 32.00 87 ALA A CA 1
ATOM 704 C C . ALA A 1 87 ? 15.046 -26.710 -16.744 1.00 32.00 87 ALA A C 1
ATOM 706 O O . ALA A 1 87 ? 14.664 -26.149 -17.768 1.00 32.00 87 ALA A O 1
ATOM 707 N N . GLU A 1 88 ? 15.338 -28.017 -16.710 1.00 29.86 88 GLU A N 1
ATOM 708 C CA . GLU A 1 88 ? 15.273 -28.909 -17.882 1.00 29.86 88 GLU A CA 1
ATOM 709 C C . GLU A 1 88 ? 13.920 -29.633 -18.036 1.00 29.86 88 GLU A C 1
ATOM 711 O O . GLU A 1 88 ? 13.691 -30.272 -19.057 1.00 29.86 88 GLU A O 1
ATOM 716 N N . CYS A 1 89 ? 13.000 -29.523 -17.066 1.00 30.52 89 CYS A N 1
ATOM 717 C CA . CYS A 1 89 ? 11.709 -30.236 -17.082 1.00 30.52 89 CYS A CA 1
ATOM 718 C C . CYS A 1 89 ? 10.486 -29.400 -17.500 1.00 30.52 89 CYS A C 1
ATOM 720 O O . CYS A 1 89 ? 9.373 -29.921 -17.499 1.00 30.52 89 CYS A O 1
ATOM 722 N N . PHE A 1 90 ? 10.655 -28.139 -17.900 1.00 36.34 90 PHE A N 1
ATOM 723 C CA . PHE A 1 90 ? 9.565 -27.350 -18.487 1.00 36.34 90 PHE A CA 1
ATOM 724 C C . PHE A 1 90 ? 9.710 -27.316 -20.005 1.00 36.34 90 PHE A C 1
ATOM 726 O O . PHE A 1 90 ? 10.040 -26.295 -20.600 1.00 36.34 90 PHE A O 1
ATOM 733 N N . ASP A 1 91 ? 9.513 -28.490 -20.598 1.00 30.92 91 ASP A N 1
ATOM 734 C CA . ASP A 1 91 ? 9.398 -28.676 -22.039 1.00 30.92 91 ASP A CA 1
ATOM 735 C C . ASP A 1 91 ? 8.153 -27.923 -22.552 1.00 30.92 91 ASP A C 1
ATOM 737 O O . ASP A 1 91 ? 7.107 -27.919 -21.893 1.00 30.92 91 ASP A O 1
ATOM 741 N N . ASP A 1 92 ? 8.250 -27.314 -23.737 1.00 34.56 92 ASP A N 1
ATOM 742 C CA . ASP A 1 92 ? 7.233 -26.471 -24.406 1.00 34.56 92 ASP A CA 1
ATOM 743 C C . ASP A 1 92 ? 5.946 -27.245 -24.818 1.00 34.56 92 ASP A C 1
ATOM 745 O O . ASP A 1 92 ? 5.176 -26.810 -25.673 1.00 34.56 92 ASP A O 1
ATOM 749 N N . ASN A 1 93 ? 5.687 -28.401 -24.197 1.00 28.17 93 ASN A N 1
ATOM 750 C CA . ASN A 1 93 ? 4.609 -29.341 -24.502 1.00 28.17 93 ASN A CA 1
ATOM 751 C C . ASN A 1 93 ? 3.610 -29.558 -23.354 1.00 28.17 93 ASN A C 1
ATOM 753 O O . ASN A 1 93 ? 2.871 -30.543 -23.376 1.00 28.17 93 ASN A O 1
ATOM 757 N N . ILE A 1 94 ? 3.479 -28.628 -22.400 1.00 32.25 94 ILE A N 1
ATOM 758 C CA . ILE A 1 94 ? 2.288 -28.591 -21.526 1.00 32.25 94 ILE A CA 1
ATOM 759 C C . ILE A 1 94 ? 1.117 -28.020 -22.336 1.00 32.25 94 ILE A C 1
ATOM 761 O O . ILE A 1 94 ? 0.635 -26.905 -22.143 1.00 32.25 94 ILE A O 1
ATOM 765 N N . THR A 1 95 ? 0.681 -28.822 -23.301 1.00 31.11 95 THR A N 1
ATOM 766 C CA . THR A 1 95 ? -0.673 -28.785 -23.818 1.00 31.11 95 THR A CA 1
ATOM 767 C C . THR A 1 95 ? -1.565 -29.486 -22.792 1.00 31.11 95 THR A C 1
ATOM 769 O O . THR A 1 95 ? -1.348 -30.630 -22.405 1.00 31.11 95 THR A O 1
ATOM 772 N N . THR A 1 96 ? -2.586 -28.754 -22.351 1.00 30.58 96 THR A N 1
ATOM 773 C CA . THR A 1 96 ? -3.892 -29.253 -21.886 1.00 30.58 96 THR A CA 1
ATOM 774 C C . THR A 1 96 ? -4.081 -29.956 -20.535 1.00 30.58 96 THR A C 1
ATOM 776 O O . THR A 1 96 ? -5.237 -30.235 -20.255 1.00 30.58 96 THR A O 1
ATOM 779 N N . ASP A 1 97 ? -3.098 -30.141 -19.645 1.00 29.55 97 ASP A N 1
ATOM 780 C CA . ASP A 1 97 ? -3.415 -30.748 -18.326 1.00 29.55 97 ASP A CA 1
ATOM 781 C C . ASP A 1 97 ? -2.528 -30.300 -17.142 1.00 29.55 97 ASP A C 1
ATOM 783 O O . ASP A 1 97 ? -1.831 -31.085 -16.503 1.00 29.55 97 ASP A O 1
ATOM 787 N N . ILE A 1 98 ? -2.593 -29.007 -16.795 1.00 28.81 98 ILE A N 1
ATOM 788 C CA . ILE A 1 98 ? -2.332 -28.552 -15.417 1.00 28.81 98 ILE A CA 1
ATOM 789 C C . ILE A 1 98 ? -3.547 -27.752 -14.939 1.00 28.81 98 ILE A C 1
ATOM 791 O O . ILE A 1 98 ? -3.815 -26.639 -15.391 1.00 28.81 98 ILE A O 1
ATOM 795 N N . CYS A 1 99 ? -4.283 -28.384 -14.031 1.00 27.83 99 CYS A N 1
ATOM 796 C CA . CYS A 1 99 ? -5.511 -27.965 -13.372 1.00 27.83 99 CYS A CA 1
ATOM 797 C C . CYS A 1 99 ? -5.547 -26.481 -12.946 1.00 27.83 99 CYS A C 1
ATOM 799 O O . CYS A 1 99 ? -4.775 -26.041 -12.098 1.00 27.83 99 CYS A O 1
ATOM 801 N N . THR A 1 100 ? -6.466 -25.720 -13.547 1.00 33.28 100 THR A N 1
ATOM 802 C CA . THR A 1 100 ? -7.589 -24.968 -12.926 1.00 33.28 100 THR A CA 1
ATOM 803 C C . THR A 1 100 ? -7.470 -24.238 -11.566 1.00 33.28 100 THR A C 1
ATOM 805 O O . THR A 1 100 ? -8.486 -23.721 -11.122 1.00 33.28 100 THR A O 1
ATOM 808 N N . GLN A 1 101 ? -6.303 -24.078 -10.929 1.00 35.06 101 GLN A N 1
ATOM 809 C CA . GLN A 1 101 ? -6.165 -23.343 -9.643 1.00 35.06 101 GLN A CA 1
ATOM 810 C C . GLN A 1 101 ? -5.086 -22.241 -9.621 1.00 35.06 101 GLN A C 1
ATOM 812 O O . GLN A 1 101 ? -4.959 -21.501 -8.656 1.00 35.06 101 GLN A O 1
ATOM 817 N N . PHE A 1 102 ? -4.327 -22.060 -10.704 1.00 40.75 102 PHE A N 1
ATOM 818 C CA . PHE A 1 102 ? -3.315 -20.998 -10.839 1.00 40.75 102 PHE A CA 1
ATOM 819 C C . PHE A 1 102 ? -3.550 -19.878 -11.884 1.00 40.75 102 PHE A C 1
ATOM 821 O O . PHE A 1 102 ? -2.628 -19.070 -12.062 1.00 40.75 102 PHE A O 1
ATOM 828 N N . PRO A 1 103 ? -4.693 -19.757 -12.603 1.00 42.22 103 PRO A N 1
ATOM 829 C CA . PRO A 1 103 ? -4.749 -18.848 -13.743 1.00 42.22 103 PRO A CA 1
ATOM 830 C C . PRO A 1 103 ? -4.594 -17.361 -13.399 1.00 42.22 103 PRO A C 1
ATOM 832 O O . PRO A 1 103 ? -4.172 -16.628 -14.274 1.00 42.22 103 PRO A O 1
ATOM 835 N N . LEU A 1 104 ? -4.858 -16.877 -12.179 1.00 46.84 104 LEU A N 1
ATOM 836 C CA . LEU A 1 104 ? -4.933 -15.425 -11.918 1.00 46.84 104 LEU A CA 1
ATOM 837 C C . LEU A 1 104 ? -3.592 -14.684 -11.778 1.00 46.84 104 LEU A C 1
ATOM 839 O O . LEU A 1 104 ? -3.557 -13.474 -11.996 1.00 46.84 104 LEU A O 1
ATOM 843 N N . PHE A 1 105 ? -2.492 -15.365 -11.450 1.00 49.88 105 PHE A N 1
ATOM 844 C CA . PHE A 1 105 ? -1.219 -14.693 -11.125 1.00 49.88 105 PHE A CA 1
ATOM 845 C C . PHE A 1 105 ? -0.238 -14.579 -12.290 1.00 49.88 105 PHE A C 1
ATOM 847 O O . PHE A 1 105 ? 0.727 -13.821 -12.231 1.00 49.88 105 PHE A O 1
ATOM 854 N N . PHE A 1 106 ? -0.451 -15.375 -13.337 1.00 54.09 106 PHE A N 1
ATOM 855 C CA . PHE A 1 106 ? 0.543 -15.595 -14.384 1.00 54.09 106 PHE A CA 1
ATOM 856 C C . PHE A 1 106 ? -0.083 -15.708 -15.778 1.00 54.09 106 PHE A C 1
ATOM 858 O O . PHE A 1 106 ? 0.481 -16.392 -16.633 1.00 54.09 106 PHE A O 1
ATOM 865 N N . ILE A 1 107 ? -1.224 -15.042 -16.015 1.00 52.66 107 ILE A N 1
ATOM 866 C CA . ILE A 1 107 ? -1.930 -15.052 -17.314 1.00 52.66 107 ILE A CA 1
ATOM 867 C C . ILE A 1 107 ? -0.960 -14.701 -18.450 1.00 52.66 107 ILE A C 1
ATOM 869 O O . ILE A 1 107 ? -1.018 -15.304 -19.516 1.00 52.66 107 ILE A O 1
ATOM 873 N N . ASN A 1 108 ? 0.000 -13.806 -18.186 1.00 61.50 108 ASN A N 1
ATOM 874 C CA . ASN A 1 108 ? 0.978 -13.340 -19.160 1.00 61.50 108 ASN A CA 1
ATOM 875 C C . ASN A 1 108 ? 2.411 -13.280 -18.587 1.00 61.50 108 ASN A C 1
ATOM 877 O O . ASN A 1 108 ? 2.984 -12.200 -18.455 1.00 61.50 108 ASN A O 1
ATOM 881 N N . ARG A 1 109 ? 3.030 -14.437 -18.283 1.00 70.00 109 ARG A N 1
ATOM 882 C CA . ARG A 1 109 ? 4.384 -14.540 -17.664 1.00 70.00 109 ARG A CA 1
ATOM 883 C C . ARG A 1 109 ? 5.494 -13.746 -18.362 1.00 70.00 109 ARG A C 1
ATOM 885 O O . ARG A 1 109 ? 6.476 -13.385 -17.725 1.00 70.00 109 ARG A O 1
ATOM 892 N N . ASN A 1 110 ? 5.336 -13.479 -19.655 1.00 85.12 110 ASN A N 1
ATOM 893 C CA . ASN A 1 110 ? 6.333 -12.795 -20.476 1.00 85.12 110 ASN A CA 1
ATOM 894 C C . ASN A 1 110 ? 6.000 -11.317 -20.719 1.00 85.12 110 ASN A C 1
ATOM 896 O O . ASN A 1 110 ? 6.702 -10.662 -21.485 1.00 85.12 110 ASN A O 1
ATOM 900 N N . ILE A 1 111 ? 4.935 -10.778 -20.122 1.00 87.31 111 ILE A N 1
ATOM 901 C CA . ILE A 1 111 ? 4.576 -9.368 -20.273 1.00 87.31 111 ILE A CA 1
ATOM 902 C C . ILE A 1 111 ? 5.124 -8.567 -19.099 1.00 87.31 111 ILE A C 1
ATOM 904 O O . ILE A 1 111 ? 4.917 -8.894 -17.935 1.00 87.31 111 ILE A O 1
ATOM 908 N N . ILE A 1 112 ? 5.801 -7.471 -19.423 1.00 89.75 112 ILE A N 1
ATOM 909 C CA . ILE A 1 112 ? 6.255 -6.478 -18.457 1.00 89.75 112 ILE A CA 1
ATOM 910 C C . ILE A 1 112 ? 5.624 -5.121 -18.737 1.00 89.75 112 ILE A C 1
ATOM 912 O O . ILE A 1 112 ? 5.350 -4.755 -19.881 1.00 89.75 112 ILE A O 1
ATOM 916 N N . LYS A 1 113 ? 5.434 -4.332 -17.682 1.00 88.62 113 LYS A N 1
ATOM 917 C CA . LYS A 1 113 ? 4.990 -2.942 -17.785 1.00 88.62 113 LYS A CA 1
ATOM 918 C C . LYS A 1 113 ? 6.209 -2.022 -17.837 1.00 88.62 113 LYS A C 1
ATOM 920 O O . LYS A 1 113 ? 7.043 -2.039 -16.934 1.00 88.62 113 LYS A O 1
ATOM 925 N N . ILE A 1 114 ? 6.307 -1.200 -18.878 1.00 91.00 114 ILE A N 1
ATOM 926 C CA . ILE A 1 114 ? 7.414 -0.255 -19.080 1.00 91.00 114 ILE A CA 1
ATOM 927 C C . ILE A 1 114 ? 6.881 1.149 -19.377 1.00 91.00 114 ILE A C 1
ATOM 929 O O . ILE A 1 114 ? 5.778 1.288 -19.908 1.00 91.00 114 ILE A O 1
ATOM 933 N N . PRO A 1 115 ? 7.630 2.221 -19.083 1.00 89.12 115 PRO A N 1
ATOM 934 C CA . PRO A 1 115 ? 7.214 3.555 -19.485 1.00 89.12 115 PRO A CA 1
ATOM 935 C C . PRO A 1 115 ? 7.118 3.723 -21.002 1.00 89.12 115 PRO A C 1
ATOM 937 O O . PRO A 1 115 ? 7.914 3.176 -21.775 1.00 89.12 115 PRO A O 1
ATOM 940 N N . THR A 1 116 ? 6.163 4.546 -21.432 1.00 90.31 116 THR A N 1
ATOM 941 C CA . THR A 1 116 ? 5.894 4.791 -22.851 1.00 90.31 116 THR A CA 1
ATOM 942 C C . THR A 1 116 ? 7.159 5.248 -23.589 1.00 90.31 116 THR A C 1
ATOM 944 O O . THR A 1 116 ? 7.858 6.164 -23.152 1.00 90.31 116 THR A O 1
ATOM 947 N N . LYS A 1 117 ? 7.408 4.675 -24.774 1.00 89.06 117 LYS A N 1
ATOM 948 C CA . LYS A 1 117 ? 8.506 5.017 -25.706 1.00 89.06 117 LYS A CA 1
ATOM 949 C C . LYS A 1 117 ? 9.921 4.628 -25.258 1.00 89.06 117 LYS A C 1
ATOM 951 O O . LYS A 1 117 ? 10.835 4.847 -26.054 1.00 89.06 117 LYS A O 1
ATOM 956 N N . ILE A 1 118 ? 10.134 4.052 -24.071 1.00 91.69 118 ILE A N 1
ATOM 957 C CA . ILE A 1 118 ? 11.489 3.690 -23.613 1.00 91.69 118 ILE A CA 1
ATOM 958 C C . ILE A 1 118 ? 12.160 2.682 -24.550 1.00 91.69 118 ILE A C 1
ATOM 960 O O . ILE A 1 118 ? 13.292 2.918 -24.960 1.00 91.69 118 ILE A O 1
ATOM 964 N N . GLU A 1 119 ? 11.457 1.625 -24.956 1.00 94.94 119 GLU A N 1
ATOM 965 C CA . GLU A 1 119 ? 11.980 0.614 -25.887 1.00 94.94 119 GLU A CA 1
ATOM 966 C C . GLU A 1 119 ? 12.525 1.261 -27.175 1.00 94.94 119 GLU A C 1
ATOM 968 O O . GLU A 1 119 ? 13.709 1.129 -27.498 1.00 94.94 119 GLU A O 1
ATOM 973 N N . SER A 1 120 ? 11.705 2.094 -27.823 1.00 93.44 120 SER A N 1
ATOM 974 C CA . SER A 1 120 ? 12.091 2.796 -29.050 1.00 93.44 120 SER A CA 1
ATOM 975 C C . SER A 1 120 ? 13.299 3.715 -28.857 1.00 93.44 120 SER A C 1
ATOM 977 O O . SER A 1 120 ? 14.101 3.908 -29.774 1.00 93.44 120 SER A O 1
ATOM 979 N N . VAL A 1 121 ? 13.444 4.295 -27.661 1.00 93.00 121 VAL A N 1
ATOM 980 C CA . VAL A 1 121 ? 14.557 5.182 -27.336 1.00 93.00 121 VAL A CA 1
ATOM 981 C C . VAL A 1 121 ? 15.839 4.392 -27.146 1.00 93.00 121 VAL A C 1
ATOM 983 O O . VAL A 1 121 ? 16.853 4.801 -27.710 1.00 93.00 121 VAL A O 1
ATOM 986 N N . ILE A 1 122 ? 15.799 3.273 -26.419 1.00 95.19 122 ILE A N 1
ATOM 987 C CA . ILE A 1 122 ? 16.972 2.415 -26.222 1.00 95.19 122 ILE A CA 1
ATOM 988 C C . ILE A 1 122 ? 17.496 1.967 -27.587 1.00 95.19 122 ILE A C 1
ATOM 990 O O . ILE A 1 122 ? 18.664 2.179 -27.909 1.00 95.19 122 ILE A O 1
ATOM 994 N N . ARG A 1 123 ? 16.615 1.444 -28.448 1.00 94.88 123 ARG A N 1
ATOM 995 C CA . ARG A 1 123 ? 17.006 0.949 -29.776 1.00 94.88 123 ARG A CA 1
ATOM 996 C C . ARG A 1 123 ? 17.590 2.029 -30.684 1.00 94.88 123 ARG A C 1
ATOM 998 O O . ARG A 1 123 ? 18.517 1.759 -31.447 1.00 94.88 123 ARG A O 1
ATOM 1005 N N . LYS A 1 124 ? 17.030 3.242 -30.647 1.00 93.12 124 LYS A N 1
ATOM 1006 C CA . LYS A 1 124 ? 17.381 4.312 -31.591 1.00 93.12 124 LYS A CA 1
ATOM 1007 C C . LYS A 1 124 ? 18.525 5.203 -31.116 1.00 93.12 124 LYS A C 1
ATOM 1009 O O . LYS A 1 124 ? 19.257 5.731 -31.952 1.00 93.12 124 LYS A O 1
ATOM 1014 N N . TYR A 1 125 ? 18.636 5.434 -29.811 1.00 93.06 125 TYR A N 1
ATOM 1015 C CA . TYR A 1 125 ? 19.496 6.482 -29.261 1.00 93.06 125 TYR A CA 1
ATOM 1016 C C . TYR A 1 125 ? 20.568 5.977 -28.295 1.00 93.06 125 TYR A C 1
ATOM 1018 O O . TYR A 1 125 ? 21.511 6.727 -28.048 1.00 93.06 125 TYR A O 1
ATOM 1026 N N . THR A 1 126 ? 20.486 4.743 -27.792 1.00 94.25 126 THR A N 1
ATOM 1027 C CA . THR A 1 126 ? 21.581 4.164 -27.004 1.00 94.25 126 THR A CA 1
ATOM 1028 C C . THR A 1 126 ? 22.674 3.637 -27.944 1.00 94.25 126 THR A C 1
ATOM 1030 O O . THR A 1 126 ? 22.378 2.875 -28.870 1.00 94.25 126 THR A O 1
ATOM 1033 N N . PRO A 1 127 ? 23.953 4.017 -27.753 1.00 95.38 127 PRO A N 1
ATOM 1034 C CA . PRO A 1 127 ? 25.044 3.531 -28.587 1.00 95.38 127 PRO A CA 1
ATOM 1035 C C . PRO A 1 127 ? 25.124 2.002 -28.611 1.00 95.38 127 PRO A C 1
ATOM 1037 O O . PRO A 1 127 ? 25.202 1.359 -27.565 1.00 95.38 127 PRO A O 1
ATOM 1040 N N . ARG A 1 128 ? 25.223 1.417 -29.814 1.00 95.75 128 ARG A N 1
ATOM 1041 C CA . ARG A 1 128 ? 25.367 -0.043 -29.987 1.00 95.75 128 ARG A CA 1
ATOM 1042 C C . ARG A 1 128 ? 26.553 -0.625 -29.218 1.00 95.75 128 ARG A C 1
ATOM 1044 O O . ARG A 1 128 ? 26.489 -1.776 -28.810 1.00 95.75 128 ARG A O 1
ATOM 1051 N N . LYS A 1 129 ? 27.620 0.158 -29.017 1.00 96.88 129 LYS A N 1
ATOM 1052 C CA . LYS A 1 129 ? 28.776 -0.250 -28.208 1.00 96.88 129 LYS A CA 1
ATOM 1053 C C . LYS A 1 129 ? 28.371 -0.551 -26.759 1.00 96.88 129 LYS A C 1
ATOM 1055 O O . LYS A 1 129 ? 28.720 -1.611 -26.267 1.00 96.88 129 LYS A O 1
ATOM 1060 N N . LEU A 1 130 ? 27.587 0.328 -26.130 1.00 96.94 130 LEU A N 1
ATOM 1061 C CA . LEU A 1 130 ? 27.124 0.140 -24.750 1.00 96.94 130 LEU A CA 1
ATOM 1062 C C . LEU A 1 130 ? 26.153 -1.041 -24.635 1.00 96.94 130 LEU A C 1
ATOM 1064 O O . LEU A 1 130 ? 26.228 -1.802 -23.681 1.00 96.94 130 LEU A O 1
ATOM 1068 N N . LEU A 1 131 ? 25.281 -1.239 -25.630 1.00 97.19 131 LEU A N 1
ATOM 1069 C CA . LEU A 1 131 ? 24.394 -2.409 -25.656 1.00 97.19 131 LEU A CA 1
ATOM 1070 C C . LEU A 1 131 ? 25.188 -3.719 -25.783 1.00 97.19 131 LEU A C 1
ATOM 1072 O O . LEU A 1 131 ? 24.895 -4.678 -25.080 1.00 97.19 131 LEU A O 1
ATOM 1076 N N . LYS A 1 132 ? 26.248 -3.736 -26.600 1.00 96.75 132 LYS A N 1
ATOM 1077 C CA . LYS A 1 132 ? 27.144 -4.896 -26.736 1.00 96.75 132 LYS A CA 1
ATOM 1078 C C . LYS A 1 132 ? 27.985 -5.190 -25.491 1.00 96.75 132 LYS A C 1
ATOM 1080 O O . LYS A 1 132 ? 28.434 -6.319 -25.334 1.00 96.75 132 LYS A O 1
ATOM 1085 N N . GLU A 1 133 ? 28.207 -4.201 -24.626 1.00 96.06 133 GLU A N 1
ATOM 1086 C CA . GLU A 1 133 ? 28.836 -4.407 -23.313 1.00 96.06 133 GLU A CA 1
ATOM 1087 C C . GLU A 1 133 ? 27.881 -5.102 -22.329 1.00 96.06 133 GLU A C 1
ATOM 1089 O O . GLU A 1 133 ? 28.343 -5.762 -21.403 1.00 96.06 133 GLU A O 1
ATOM 1094 N N . ILE A 1 134 ? 26.562 -4.983 -22.521 1.00 96.06 134 ILE A N 1
ATOM 1095 C CA . ILE A 1 134 ? 25.561 -5.723 -21.740 1.00 96.06 134 ILE A CA 1
ATOM 1096 C C . ILE A 1 134 ? 25.463 -7.163 -22.242 1.00 96.06 134 ILE A C 1
ATOM 1098 O O . ILE A 1 134 ? 25.528 -8.095 -21.450 1.00 96.06 134 ILE A O 1
ATOM 1102 N N . HIS A 1 135 ? 25.266 -7.344 -23.549 1.00 96.50 135 HIS A N 1
ATOM 1103 C CA . HIS A 1 135 ? 25.125 -8.663 -24.154 1.00 96.50 135 HIS A CA 1
ATOM 1104 C C . HIS A 1 135 ? 25.510 -8.630 -25.646 1.00 96.50 135 HIS A C 1
ATOM 1106 O O . HIS A 1 135 ? 25.216 -7.637 -26.318 1.00 96.50 135 HIS A O 1
ATOM 1112 N N . PRO A 1 136 ? 26.140 -9.687 -26.207 1.00 95.00 136 PRO A N 1
ATOM 1113 C CA . PRO A 1 136 ? 26.496 -9.730 -27.630 1.00 95.00 136 PRO A CA 1
ATOM 1114 C C . PRO A 1 136 ? 25.291 -9.570 -28.566 1.00 95.00 136 PRO A C 1
ATOM 1116 O O . PRO A 1 136 ? 25.395 -8.905 -29.601 1.00 95.00 136 PRO A O 1
ATOM 1119 N N . ASP A 1 137 ? 24.158 -10.159 -28.176 1.00 96.88 137 ASP A N 1
ATOM 1120 C CA . ASP A 1 137 ? 22.858 -9.940 -28.807 1.00 96.88 137 ASP A CA 1
ATOM 1121 C C . ASP A 1 137 ? 22.219 -8.643 -28.285 1.00 96.88 137 ASP A C 1
ATOM 1123 O O . ASP A 1 137 ? 21.968 -8.487 -27.086 1.00 96.88 137 ASP A O 1
ATOM 1127 N N . ILE A 1 138 ? 21.949 -7.722 -29.213 1.00 97.12 138 ILE A N 1
ATOM 1128 C CA . ILE A 1 138 ? 21.368 -6.408 -28.933 1.00 97.12 138 ILE A CA 1
ATOM 1129 C C . ILE A 1 138 ? 19.929 -6.537 -28.430 1.00 97.12 138 ILE A C 1
ATOM 1131 O O . ILE A 1 138 ? 19.529 -5.732 -27.592 1.00 97.12 138 ILE A O 1
ATOM 1135 N N . ASP A 1 139 ? 19.156 -7.513 -28.908 1.00 97.69 139 ASP A N 1
ATOM 1136 C CA . ASP A 1 139 ? 17.767 -7.680 -28.477 1.00 97.69 139 ASP A CA 1
ATOM 1137 C C . ASP A 1 139 ? 17.698 -8.097 -27.007 1.00 97.69 139 ASP A C 1
ATOM 1139 O O . ASP A 1 139 ? 16.959 -7.490 -26.229 1.00 97.69 139 ASP A O 1
ATOM 1143 N N . VAL A 1 140 ? 18.574 -9.015 -26.589 1.00 97.25 140 VAL A N 1
ATOM 1144 C CA . VAL A 1 140 ? 18.733 -9.388 -25.175 1.00 97.25 140 VAL A CA 1
ATOM 1145 C C . VAL A 1 140 ? 19.165 -8.174 -24.350 1.00 97.25 140 VAL A C 1
ATOM 1147 O O . VAL A 1 140 ? 18.567 -7.884 -23.316 1.00 97.25 140 VAL A O 1
ATOM 1150 N N . ALA A 1 141 ? 20.159 -7.406 -24.814 1.00 97.62 141 ALA A N 1
ATOM 1151 C CA . ALA A 1 141 ? 20.613 -6.201 -24.115 1.00 97.62 141 ALA A CA 1
ATOM 1152 C C . ALA A 1 141 ? 19.486 -5.168 -23.917 1.00 97.62 141 ALA A C 1
ATOM 1154 O O . ALA A 1 141 ? 19.359 -4.586 -22.837 1.00 97.62 141 ALA A O 1
ATOM 1155 N N . VAL A 1 142 ? 18.652 -4.954 -24.942 1.00 98.12 142 VAL A N 1
ATOM 1156 C CA . VAL A 1 142 ? 17.482 -4.066 -24.871 1.00 98.12 142 VAL A CA 1
ATOM 1157 C C . VAL A 1 142 ? 16.494 -4.570 -23.822 1.00 98.12 142 VAL A C 1
ATOM 1159 O O . VAL A 1 142 ? 16.058 -3.782 -22.984 1.00 98.12 142 VAL A O 1
ATOM 1162 N N . GLU A 1 143 ? 16.166 -5.860 -23.810 1.00 97.88 143 GLU A N 1
ATOM 1163 C CA . GLU A 1 143 ? 15.200 -6.408 -22.852 1.00 97.88 143 GLU A CA 1
ATOM 1164 C C . GLU A 1 143 ? 15.716 -6.421 -21.410 1.00 97.88 143 GLU A C 1
ATOM 1166 O O . GLU A 1 143 ? 14.939 -6.169 -20.492 1.00 97.88 143 GLU A O 1
ATOM 1171 N N . LEU A 1 144 ? 17.023 -6.574 -21.185 1.00 97.31 144 LEU A N 1
ATOM 1172 C CA . LEU A 1 144 ? 17.629 -6.391 -19.858 1.00 97.31 144 LEU A CA 1
ATOM 1173 C C . LEU A 1 144 ? 17.517 -4.943 -19.366 1.00 97.31 144 LEU A C 1
ATOM 1175 O O . LEU A 1 144 ? 17.225 -4.700 -18.191 1.00 97.31 144 LEU A O 1
ATOM 1179 N N . CYS A 1 145 ? 17.699 -3.970 -20.263 1.00 97.56 145 CYS A N 1
ATOM 1180 C CA . CYS A 1 145 ? 17.413 -2.571 -19.962 1.00 97.56 145 CYS A CA 1
ATOM 1181 C C . CYS A 1 145 ? 15.930 -2.363 -19.617 1.00 97.56 145 CYS A C 1
ATOM 1183 O O . CYS A 1 145 ? 15.625 -1.659 -18.654 1.00 97.56 145 CYS A O 1
ATOM 1185 N N . LEU A 1 146 ? 15.008 -2.991 -20.352 1.00 97.19 146 LEU A N 1
ATOM 1186 C CA . LEU A 1 146 ? 13.576 -2.907 -20.060 1.00 97.19 146 LEU A CA 1
ATOM 1187 C C . LEU A 1 146 ? 13.234 -3.527 -18.703 1.00 97.19 146 LEU A C 1
ATOM 1189 O O . LEU A 1 146 ? 12.571 -2.861 -17.906 1.00 97.19 146 LEU A O 1
ATOM 1193 N N . LEU A 1 147 ? 13.757 -4.717 -18.391 1.00 95.38 147 LEU A N 1
ATOM 1194 C CA . LEU A 1 147 ? 13.618 -5.360 -17.083 1.00 95.38 147 LEU A CA 1
ATOM 1195 C C . LEU A 1 147 ? 14.069 -4.428 -15.956 1.00 95.38 147 LEU A C 1
ATOM 1197 O O . LEU A 1 147 ? 13.339 -4.265 -14.983 1.00 95.38 147 LEU A O 1
ATOM 1201 N N . PHE A 1 148 ? 15.199 -3.729 -16.096 1.00 95.25 148 PHE A N 1
ATOM 1202 C CA . PHE A 1 148 ? 15.605 -2.721 -15.112 1.00 95.25 148 PHE A CA 1
ATOM 1203 C C . PHE A 1 148 ? 14.545 -1.623 -14.936 1.00 95.25 148 PHE A C 1
ATOM 1205 O O . PHE A 1 148 ? 14.192 -1.271 -13.811 1.00 95.25 148 PHE A O 1
ATOM 1212 N N . THR A 1 149 ? 14.004 -1.083 -16.033 1.00 94.12 149 THR A N 1
ATOM 1213 C CA . THR A 1 149 ? 13.011 0.002 -15.956 1.00 94.12 149 THR A CA 1
ATOM 1214 C C . THR A 1 149 ? 11.694 -0.416 -15.305 1.00 94.12 149 THR A C 1
ATOM 1216 O O . THR A 1 149 ? 11.058 0.426 -14.669 1.00 94.12 149 THR A O 1
ATOM 1219 N N . THR A 1 150 ? 11.314 -1.700 -15.366 1.00 90.81 150 THR A N 1
ATOM 1220 C CA . THR A 1 150 ? 10.134 -2.214 -14.639 1.00 90.81 150 THR A CA 1
ATOM 1221 C C . THR A 1 150 ? 10.235 -1.959 -13.136 1.00 90.81 150 THR A C 1
ATOM 1223 O O . THR A 1 150 ? 9.240 -1.677 -12.479 1.00 90.81 150 THR A O 1
ATOM 1226 N N . GLN A 1 151 ? 11.453 -1.947 -12.586 1.00 90.12 151 GLN A N 1
ATOM 1227 C CA . GLN A 1 151 ? 11.683 -1.745 -11.157 1.00 90.12 151 GLN A CA 1
ATOM 1228 C C . GLN A 1 151 ? 11.355 -0.320 -10.703 1.00 90.12 151 GLN A C 1
ATOM 1230 O O . GLN A 1 151 ? 11.239 -0.074 -9.503 1.00 90.12 151 GLN A O 1
ATOM 1235 N N . LEU A 1 152 ? 11.175 0.617 -11.637 1.00 90.12 152 LEU A N 1
ATOM 1236 C CA . LEU A 1 152 ? 10.878 2.021 -11.369 1.00 90.12 152 LEU A CA 1
ATOM 1237 C C . LEU A 1 152 ? 9.429 2.406 -11.702 1.00 90.12 152 LEU A C 1
ATOM 1239 O O . LEU A 1 152 ? 9.048 3.547 -11.447 1.00 90.12 152 LEU A O 1
ATOM 1243 N N . THR A 1 153 ? 8.595 1.505 -12.231 1.00 87.31 153 THR A N 1
ATOM 1244 C CA . THR A 1 153 ? 7.213 1.832 -12.643 1.00 87.31 153 THR A CA 1
ATOM 1245 C C . THR A 1 153 ? 6.351 2.354 -11.499 1.00 87.31 153 THR A C 1
ATOM 1247 O O . THR A 1 153 ? 5.544 3.250 -11.722 1.00 87.31 153 THR A O 1
ATOM 1250 N N . SER A 1 154 ? 6.565 1.892 -10.264 1.00 80.81 154 SER A N 1
ATOM 1251 C CA . SER A 1 154 ? 5.848 2.399 -9.083 1.00 80.81 154 SER A CA 1
ATOM 1252 C C . SER A 1 154 ? 6.010 3.915 -8.886 1.00 80.81 154 SER A C 1
ATOM 1254 O O . SER A 1 154 ? 5.089 4.583 -8.420 1.00 80.81 154 SER A O 1
ATOM 1256 N N . THR A 1 155 ? 7.136 4.491 -9.323 1.00 83.81 155 THR A N 1
ATOM 1257 C CA . THR A 1 155 ? 7.400 5.941 -9.237 1.00 83.81 155 THR A CA 1
ATOM 1258 C C . THR A 1 155 ? 6.489 6.772 -10.147 1.00 83.81 155 THR A C 1
ATOM 1260 O O . THR A 1 155 ? 6.271 7.955 -9.888 1.00 83.81 155 THR A O 1
ATOM 1263 N N . TYR A 1 156 ? 5.917 6.166 -11.197 1.00 84.56 156 TYR A N 1
ATOM 1264 C CA . TYR A 1 156 ? 4.915 6.813 -12.045 1.00 84.56 156 TYR A CA 1
ATOM 1265 C C . TYR A 1 156 ? 3.634 7.097 -11.259 1.00 84.56 156 TYR A C 1
ATOM 1267 O O . TYR A 1 156 ? 3.150 8.227 -11.272 1.00 84.56 156 TYR A O 1
ATOM 1275 N N . PHE A 1 157 ? 3.115 6.094 -10.546 1.00 80.81 157 PHE A N 1
ATOM 1276 C CA . PHE A 1 157 ? 1.880 6.215 -9.769 1.00 80.81 157 PHE A CA 1
ATOM 1277 C C . PHE A 1 157 ? 2.057 7.101 -8.541 1.00 80.81 157 PHE A C 1
ATOM 1279 O O . PHE A 1 157 ? 1.175 7.893 -8.228 1.00 80.81 157 PHE A O 1
ATOM 1286 N N . GLU A 1 158 ? 3.230 7.056 -7.910 1.00 78.62 158 GLU A N 1
ATOM 1287 C CA . GLU A 1 158 ? 3.570 7.978 -6.827 1.00 78.62 158 GLU A CA 1
ATOM 1288 C C . GLU A 1 158 ? 3.468 9.448 -7.267 1.00 78.62 158 GLU A C 1
ATOM 1290 O O . GLU A 1 158 ? 2.947 10.274 -6.526 1.00 78.62 158 GLU A O 1
ATOM 1295 N N . ARG A 1 159 ? 3.887 9.772 -8.496 1.00 78.44 159 ARG A N 1
ATOM 1296 C CA . ARG A 1 159 ? 3.751 11.128 -9.047 1.00 78.44 159 ARG A CA 1
ATOM 1297 C C . ARG A 1 159 ? 2.350 11.483 -9.527 1.00 78.44 159 ARG A C 1
ATOM 1299 O O . ARG A 1 159 ? 2.040 12.669 -9.609 1.00 78.44 159 ARG A O 1
ATOM 1306 N N . LEU A 1 160 ? 1.532 10.497 -9.899 1.00 75.50 160 LEU A N 1
ATOM 1307 C CA . LEU A 1 160 ? 0.117 10.746 -10.185 1.00 75.50 160 LEU A CA 1
ATOM 1308 C C . LEU A 1 160 ? -0.611 11.195 -8.915 1.00 75.50 160 LEU A C 1
ATOM 1310 O O . LEU A 1 160 ? -1.397 12.137 -8.967 1.00 75.50 160 LEU A O 1
ATOM 1314 N N . ASP A 1 161 ? -0.296 10.556 -7.790 1.00 69.75 161 ASP A N 1
ATOM 1315 C CA . ASP A 1 161 ? -0.871 10.881 -6.487 1.00 69.75 161 ASP A CA 1
ATOM 1316 C C . ASP A 1 161 ? -0.288 12.166 -5.879 1.00 69.75 161 ASP A C 1
ATOM 1318 O O . ASP A 1 161 ? -1.025 12.937 -5.255 1.00 69.75 161 ASP A O 1
ATOM 1322 N N . GLU A 1 162 ? 1.020 12.389 -6.043 1.00 75.44 162 GLU A N 1
ATOM 1323 C CA . GLU A 1 162 ? 1.794 13.476 -5.428 1.00 75.44 162 GLU A CA 1
ATOM 1324 C C . GLU A 1 162 ? 2.763 14.106 -6.450 1.00 75.44 162 GLU A C 1
ATOM 1326 O O . GLU A 1 162 ? 3.929 13.702 -6.565 1.00 75.44 162 GLU A O 1
ATOM 1331 N N . PRO A 1 163 ? 2.295 15.096 -7.235 1.00 73.69 163 PRO A N 1
ATOM 1332 C CA . PRO A 1 163 ? 3.049 15.666 -8.355 1.00 73.69 163 PRO A CA 1
ATOM 1333 C C . PRO A 1 163 ? 4.408 16.277 -7.985 1.00 73.69 163 PRO A C 1
ATOM 1335 O O . PRO A 1 163 ? 5.317 16.295 -8.824 1.00 73.69 163 PRO A O 1
ATOM 1338 N N . GLU A 1 164 ? 4.548 16.762 -6.748 1.00 74.19 164 GLU A N 1
ATOM 1339 C CA . GLU A 1 164 ? 5.771 17.339 -6.178 1.00 74.19 164 GLU A CA 1
ATOM 1340 C C . GLU A 1 164 ? 6.897 16.322 -5.965 1.00 74.19 164 GLU A C 1
ATOM 1342 O O . GLU A 1 164 ? 8.060 16.706 -5.794 1.00 74.19 164 GLU A O 1
ATOM 1347 N N . LYS A 1 165 ? 6.594 15.022 -5.989 1.00 77.44 165 LYS A N 1
ATOM 1348 C CA . LYS A 1 165 ? 7.618 14.005 -5.802 1.00 77.44 165 LYS A CA 1
ATOM 1349 C C . LYS A 1 165 ? 8.515 13.856 -7.015 1.00 77.44 165 LYS A C 1
ATOM 1351 O O . LYS A 1 165 ? 8.088 13.716 -8.157 1.00 77.44 165 LYS A O 1
ATOM 1356 N N . MET A 1 166 ? 9.808 13.770 -6.723 1.00 80.38 166 MET A N 1
ATOM 1357 C CA . MET A 1 166 ? 10.858 13.614 -7.729 1.00 80.38 166 MET A CA 1
ATOM 1358 C C . MET A 1 166 ? 10.955 12.191 -8.303 1.00 80.38 166 MET A C 1
ATOM 1360 O O . MET A 1 166 ? 11.692 11.989 -9.264 1.00 80.38 166 MET A O 1
ATOM 1364 N N . GLY A 1 167 ? 10.235 11.217 -7.729 1.00 83.75 167 GLY A N 1
ATOM 1365 C CA . GLY A 1 167 ? 10.193 9.828 -8.203 1.00 83.75 167 GLY A CA 1
ATOM 1366 C C . GLY A 1 167 ? 11.457 9.011 -7.918 1.00 83.75 167 GLY A C 1
ATOM 1367 O O . GLY A 1 167 ? 11.782 8.113 -8.687 1.00 83.75 167 GLY A O 1
ATOM 1368 N N . TRP A 1 168 ? 12.197 9.332 -6.852 1.00 86.69 168 TRP A N 1
ATOM 1369 C CA . TRP A 1 168 ? 13.371 8.558 -6.437 1.00 86.69 168 TRP A CA 1
ATOM 1370 C C . TRP A 1 168 ? 12.965 7.265 -5.727 1.00 86.69 168 TRP A C 1
ATOM 1372 O O . TRP A 1 168 ? 12.262 7.305 -4.722 1.00 86.69 168 TRP A O 1
ATOM 1382 N N . LYS A 1 169 ? 13.492 6.131 -6.192 1.00 87.00 169 LYS A N 1
ATOM 1383 C CA . LYS A 1 169 ? 13.324 4.809 -5.583 1.00 87.00 169 LYS A CA 1
ATOM 1384 C C . LYS A 1 169 ? 14.674 4.203 -5.226 1.00 87.00 169 LYS A C 1
ATOM 1386 O O . LYS A 1 169 ? 15.594 4.199 -6.043 1.00 87.00 169 LYS A O 1
ATOM 1391 N N . SER A 1 170 ? 14.802 3.685 -4.008 1.00 84.88 170 SER A N 1
ATOM 1392 C CA . SER A 1 170 ? 16.004 2.957 -3.601 1.00 84.88 170 SER A CA 1
ATOM 1393 C C . SER A 1 170 ? 15.976 1.544 -4.175 1.00 84.88 170 SER A C 1
ATOM 1395 O O . SER A 1 170 ? 14.977 0.847 -4.024 1.00 84.88 170 SER A O 1
ATOM 1397 N N . LEU A 1 171 ? 17.067 1.112 -4.811 1.00 85.00 171 LEU A N 1
ATOM 1398 C CA . LEU A 1 171 ? 17.231 -0.269 -5.269 1.00 85.00 171 LEU A CA 1
ATOM 1399 C C . LEU A 1 171 ? 18.568 -0.816 -4.766 1.00 85.00 171 LEU A C 1
ATOM 1401 O O . LEU A 1 171 ? 19.607 -0.159 -4.873 1.00 85.00 171 LEU A O 1
ATOM 1405 N N . HIS A 1 172 ? 18.547 -2.027 -4.211 1.00 80.56 172 HIS A N 1
ATOM 1406 C CA . HIS A 1 172 ? 19.759 -2.694 -3.744 1.00 80.56 172 HIS A CA 1
ATOM 1407 C C . HIS A 1 172 ? 20.575 -3.207 -4.932 1.00 80.56 172 HIS A C 1
ATOM 1409 O O . HIS A 1 172 ? 20.059 -3.875 -5.827 1.00 80.56 172 HIS A O 1
ATOM 1415 N N . ALA A 1 173 ? 21.881 -2.938 -4.920 1.00 83.50 173 ALA A N 1
ATOM 1416 C CA . ALA A 1 173 ? 22.775 -3.425 -5.968 1.00 83.50 173 ALA A CA 1
ATOM 1417 C C . ALA A 1 173 ? 22.853 -4.961 -6.002 1.00 83.50 173 ALA A C 1
ATOM 1419 O O . ALA A 1 173 ? 23.063 -5.533 -7.065 1.00 83.50 173 ALA A O 1
ATOM 1420 N N . GLU A 1 174 ? 22.697 -5.619 -4.852 1.00 83.56 174 GLU A N 1
ATOM 1421 C CA . GLU A 1 174 ? 22.634 -7.080 -4.748 1.00 83.56 174 GLU A CA 1
ATOM 1422 C C . GLU A 1 174 ? 21.407 -7.640 -5.461 1.00 83.56 174 GLU A C 1
ATOM 1424 O O . GLU A 1 174 ? 21.560 -8.427 -6.389 1.00 83.56 174 GLU A O 1
ATOM 1429 N N . TYR A 1 175 ? 20.224 -7.109 -5.146 1.00 85.56 175 TYR A N 1
ATOM 1430 C CA . TYR A 1 175 ? 18.996 -7.447 -5.859 1.00 85.56 175 TYR A CA 1
ATOM 1431 C C . TYR A 1 175 ? 19.139 -7.281 -7.378 1.00 85.56 175 TYR A C 1
ATOM 1433 O O . TYR A 1 175 ? 18.795 -8.183 -8.135 1.00 85.56 175 TYR A O 1
ATOM 1441 N N . LEU A 1 176 ? 19.684 -6.152 -7.836 1.00 88.94 176 LEU A N 1
ATOM 1442 C CA . LEU A 1 176 ? 19.829 -5.879 -9.267 1.00 88.94 176 LEU A CA 1
ATOM 1443 C C . LEU A 1 176 ? 20.830 -6.816 -9.957 1.00 88.94 176 LEU A C 1
ATOM 1445 O O . LEU A 1 176 ? 20.597 -7.210 -11.099 1.00 88.94 176 LEU A O 1
ATOM 1449 N N . ARG A 1 177 ? 21.915 -7.207 -9.273 1.00 88.38 177 ARG A N 1
ATOM 1450 C CA . ARG A 1 177 ? 22.841 -8.240 -9.767 1.00 88.38 177 ARG A CA 1
ATOM 1451 C C . ARG A 1 177 ? 22.151 -9.591 -9.899 1.00 88.38 177 ARG A C 1
ATOM 1453 O O . ARG A 1 177 ? 22.362 -10.274 -10.893 1.00 88.38 177 ARG A O 1
ATOM 1460 N N . ASP A 1 178 ? 21.314 -9.944 -8.933 1.00 86.00 178 ASP A N 1
ATOM 1461 C CA . ASP A 1 178 ? 20.594 -11.215 -8.927 1.00 86.00 178 ASP A CA 1
ATOM 1462 C C . ASP A 1 178 ? 19.437 -11.258 -9.925 1.00 86.00 178 ASP A C 1
ATOM 1464 O O . ASP A 1 178 ? 19.091 -12.335 -10.416 1.00 86.00 178 ASP A O 1
ATOM 1468 N N . PHE A 1 179 ? 18.806 -10.112 -10.183 1.00 89.06 179 PHE A N 1
ATOM 1469 C CA . PHE A 1 179 ? 17.703 -9.967 -11.129 1.00 89.06 179 PHE A CA 1
ATOM 1470 C C . PHE A 1 179 ? 18.199 -9.985 -12.578 1.00 89.06 179 PHE A C 1
ATOM 1472 O O . PHE A 1 179 ? 17.601 -10.631 -13.430 1.00 89.06 179 PHE A O 1
ATOM 1479 N N . LEU A 1 180 ? 19.340 -9.345 -12.848 1.00 92.62 180 LEU A N 1
ATOM 1480 C CA . LEU A 1 180 ? 19.967 -9.284 -14.172 1.00 92.62 180 LEU A CA 1
ATOM 1481 C C . LEU A 1 180 ? 21.153 -10.256 -14.289 1.00 92.62 180 LEU A C 1
ATOM 1483 O O . LEU A 1 180 ? 22.142 -9.953 -14.952 1.00 92.62 180 LEU A O 1
ATOM 1487 N N . SER A 1 181 ? 21.080 -11.411 -13.617 1.00 85.88 181 SER A N 1
ATOM 1488 C CA . SER A 1 181 ? 22.211 -12.323 -13.388 1.00 85.88 181 SER A CA 1
ATOM 1489 C C . SER A 1 181 ? 22.609 -13.150 -14.626 1.00 85.88 181 SER A C 1
ATOM 1491 O O . SER A 1 181 ? 22.535 -14.382 -14.602 1.00 85.88 181 SER A O 1
ATOM 1493 N N . ILE A 1 182 ? 22.985 -12.496 -15.724 1.00 82.94 182 ILE A N 1
ATOM 1494 C CA . ILE A 1 182 ? 23.654 -13.141 -16.868 1.00 82.94 182 ILE A CA 1
ATOM 1495 C C . ILE A 1 182 ? 25.167 -13.111 -16.660 1.00 82.94 182 ILE A C 1
ATOM 1497 O O . ILE A 1 182 ? 25.833 -14.127 -16.835 1.00 82.94 182 ILE A O 1
ATOM 1501 N N . ASP A 1 183 ? 25.687 -11.980 -16.188 1.00 83.25 183 ASP A N 1
ATOM 1502 C CA . ASP A 1 183 ? 27.075 -11.818 -15.779 1.00 83.25 183 ASP A CA 1
ATOM 1503 C C . ASP A 1 183 ? 27.178 -10.861 -14.567 1.00 83.25 183 ASP A C 1
ATOM 1505 O O . ASP A 1 183 ? 26.264 -10.065 -14.323 1.00 83.25 183 ASP A O 1
ATOM 1509 N N . PRO A 1 184 ? 28.270 -10.899 -13.778 1.00 80.81 184 PRO A N 1
ATOM 1510 C CA . PRO A 1 184 ? 28.416 -10.056 -12.584 1.00 80.81 184 PRO A CA 1
ATOM 1511 C C . PRO A 1 184 ? 28.397 -8.540 -12.851 1.00 80.81 184 PRO A C 1
ATOM 1513 O O . PRO A 1 184 ? 28.189 -7.750 -11.923 1.00 80.81 184 PRO A O 1
ATOM 1516 N N . MET A 1 185 ? 28.659 -8.124 -14.092 1.00 87.38 185 MET A N 1
ATOM 1517 C CA . MET A 1 185 ? 28.708 -6.734 -14.537 1.00 87.38 185 MET A CA 1
ATOM 1518 C C . MET A 1 185 ? 27.448 -6.294 -15.297 1.00 87.38 185 MET A C 1
ATOM 1520 O O . MET A 1 185 ? 27.242 -5.084 -15.408 1.00 87.38 185 MET A O 1
ATOM 1524 N N . ALA A 1 186 ? 26.578 -7.223 -15.714 1.00 90.56 186 ALA A N 1
ATOM 1525 C CA . ALA A 1 186 ? 25.345 -6.989 -16.472 1.00 90.56 186 ALA A CA 1
ATOM 1526 C C . ALA A 1 186 ? 24.569 -5.781 -15.951 1.00 90.56 186 ALA A C 1
ATOM 1528 O O . ALA A 1 186 ? 24.330 -4.817 -16.673 1.00 90.56 186 ALA A O 1
ATOM 1529 N N . TYR A 1 187 ? 24.247 -5.782 -14.655 1.00 91.69 187 TYR A N 1
ATOM 1530 C CA . TYR A 1 187 ? 23.523 -4.684 -14.019 1.00 91.69 187 TYR A CA 1
ATOM 1531 C C . TYR A 1 187 ? 24.264 -3.338 -14.151 1.00 91.69 187 TYR A C 1
ATOM 1533 O O . TYR A 1 187 ? 23.644 -2.320 -14.468 1.00 91.69 187 TYR A O 1
ATOM 1541 N N . LYS A 1 188 ? 25.587 -3.299 -13.939 1.00 92.69 188 LYS A N 1
ATOM 1542 C CA . LYS A 1 188 ? 26.348 -2.045 -14.069 1.00 92.69 188 LYS A CA 1
ATOM 1543 C C . LYS A 1 188 ? 26.375 -1.558 -15.516 1.00 92.69 188 LYS A C 1
ATOM 1545 O O . LYS A 1 188 ? 26.290 -0.350 -15.733 1.00 92.69 188 LYS A O 1
ATOM 1550 N N . ASN A 1 189 ? 26.458 -2.470 -16.480 1.00 96.12 189 ASN A N 1
ATOM 1551 C CA . ASN A 1 189 ? 26.446 -2.144 -17.905 1.00 96.12 189 ASN A CA 1
ATOM 1552 C C . ASN A 1 189 ? 25.056 -1.650 -18.335 1.00 96.12 189 ASN A C 1
ATOM 1554 O O . ASN A 1 189 ? 24.956 -0.611 -18.985 1.00 96.12 189 ASN A O 1
ATOM 1558 N N . VAL A 1 190 ? 23.983 -2.298 -17.864 1.00 96.94 190 VAL A N 1
ATOM 1559 C CA . VAL A 1 190 ? 22.590 -1.858 -18.054 1.00 96.94 190 VAL A CA 1
ATOM 1560 C C . VAL A 1 190 ? 22.386 -0.453 -17.503 1.00 96.94 190 VAL A C 1
ATOM 1562 O O . VAL A 1 190 ? 21.878 0.418 -18.207 1.00 96.94 190 VAL A O 1
ATOM 1565 N N . ARG A 1 191 ? 22.837 -0.195 -16.270 1.00 95.38 191 ARG A N 1
ATOM 1566 C CA . ARG A 1 191 ? 22.766 1.138 -15.665 1.00 95.38 191 ARG A CA 1
ATOM 1567 C C . ARG A 1 191 ? 23.517 2.172 -16.507 1.00 95.38 191 ARG A C 1
ATOM 1569 O O . ARG A 1 191 ? 22.951 3.209 -16.828 1.00 95.38 191 ARG A O 1
ATOM 1576 N N . THR A 1 192 ? 24.758 1.879 -16.901 1.00 96.06 192 THR A N 1
ATOM 1577 C CA . THR A 1 192 ? 25.577 2.776 -17.737 1.00 96.06 192 THR A CA 1
ATOM 1578 C C . THR A 1 192 ? 24.889 3.099 -19.066 1.00 96.06 192 THR A C 1
ATOM 1580 O O . THR A 1 192 ? 24.882 4.252 -19.491 1.00 96.06 192 THR A O 1
ATOM 1583 N N . ALA A 1 193 ? 24.268 2.110 -19.710 1.00 96.81 193 ALA A N 1
ATOM 1584 C CA . ALA A 1 193 ? 23.534 2.310 -20.955 1.00 96.81 193 ALA A CA 1
ATOM 1585 C C . ALA A 1 193 ? 22.273 3.173 -20.773 1.00 96.81 193 ALA A C 1
ATOM 1587 O O . ALA A 1 193 ? 21.962 3.986 -21.643 1.00 96.81 193 ALA A O 1
ATOM 1588 N N . LEU A 1 194 ? 21.563 3.021 -19.651 1.00 96.69 194 LEU A N 1
ATOM 1589 C CA . LEU A 1 194 ? 20.349 3.782 -19.338 1.00 96.69 194 LEU A CA 1
ATOM 1590 C C . LEU A 1 194 ? 20.634 5.215 -18.848 1.00 96.69 194 LEU A C 1
ATOM 1592 O O . LEU A 1 194 ? 19.822 6.113 -19.083 1.00 96.69 194 LEU A O 1
ATOM 1596 N N . GLU A 1 195 ? 21.773 5.442 -18.192 1.00 96.12 195 GLU A N 1
ATOM 1597 C CA . GLU A 1 195 ? 22.249 6.774 -17.787 1.00 96.12 195 GLU A CA 1
ATOM 1598 C C . GLU A 1 195 ? 22.923 7.540 -18.934 1.00 96.12 195 GLU A C 1
ATOM 1600 O O . GLU A 1 195 ? 23.152 8.747 -18.828 1.00 96.12 195 GLU A O 1
ATOM 1605 N N . HIS A 1 196 ? 23.239 6.863 -20.044 1.00 94.44 196 HIS A N 1
ATOM 1606 C CA . HIS A 1 196 ? 23.864 7.509 -21.188 1.00 94.44 196 HIS A CA 1
ATOM 1607 C C . HIS A 1 196 ? 22.970 8.646 -21.717 1.00 94.44 196 HIS A C 1
ATOM 1609 O O . HIS A 1 196 ? 21.791 8.420 -22.020 1.00 94.44 196 HIS A O 1
ATOM 1615 N N . PRO A 1 197 ? 23.503 9.872 -21.863 1.00 90.19 197 PRO A N 1
ATOM 1616 C CA . PRO A 1 197 ? 22.712 10.999 -22.323 1.00 90.19 197 PRO A CA 1
ATOM 1617 C C . PRO A 1 197 ? 22.255 10.766 -23.764 1.00 90.19 197 PRO A C 1
ATOM 1619 O O . PRO A 1 197 ? 23.058 10.668 -24.690 1.00 90.19 197 PRO A O 1
ATOM 1622 N N . THR A 1 198 ? 20.941 10.707 -23.968 1.00 86.06 198 THR A N 1
ATOM 1623 C CA . THR A 1 198 ? 20.353 10.700 -25.311 1.00 86.06 198 THR A CA 1
ATOM 1624 C C . THR A 1 198 ? 19.994 12.122 -25.742 1.00 86.06 198 THR A C 1
ATOM 1626 O O . THR A 1 198 ? 19.996 13.053 -24.935 1.00 86.06 198 THR A O 1
ATOM 1629 N N . LYS A 1 199 ? 19.565 12.304 -26.999 1.00 80.81 199 LYS A N 1
ATOM 1630 C CA . LYS A 1 199 ? 19.006 13.588 -27.475 1.00 80.81 199 LYS A CA 1
ATOM 1631 C C . LYS A 1 199 ? 17.826 14.098 -26.632 1.00 80.81 199 LYS A C 1
ATOM 1633 O O . LYS A 1 199 ? 17.499 15.275 -26.706 1.00 80.81 199 LYS A O 1
ATOM 1638 N N . ARG A 1 200 ? 17.162 13.217 -25.877 1.00 81.25 200 ARG A N 1
ATOM 1639 C CA . ARG A 1 200 ? 16.032 13.538 -24.995 1.00 81.25 200 ARG A CA 1
ATOM 1640 C C . ARG A 1 200 ? 16.424 13.574 -23.511 1.00 81.25 200 ARG A C 1
ATOM 1642 O O . ARG A 1 200 ? 15.543 13.700 -22.677 1.00 81.25 200 ARG A O 1
ATOM 1649 N N . GLY A 1 201 ? 17.708 13.453 -23.180 1.00 88.00 201 GLY A N 1
ATOM 1650 C CA . GLY A 1 201 ? 18.186 13.226 -21.813 1.00 88.00 201 GLY A CA 1
ATOM 1651 C C . GLY A 1 201 ? 18.376 11.740 -21.495 1.00 88.00 201 GLY A C 1
ATOM 1652 O O . GLY A 1 201 ? 18.059 10.869 -22.312 1.00 88.00 201 GLY A O 1
ATOM 1653 N N . ALA A 1 202 ? 18.946 11.449 -20.328 1.00 93.44 202 ALA A N 1
ATOM 1654 C CA . ALA A 1 202 ? 19.136 10.081 -19.850 1.00 93.44 202 ALA A CA 1
ATOM 1655 C C . ALA A 1 202 ? 17.784 9.402 -19.560 1.00 93.44 202 ALA A C 1
ATOM 1657 O O . ALA A 1 202 ? 16.809 10.072 -19.211 1.00 93.44 202 ALA A O 1
ATOM 1658 N N . ILE A 1 203 ? 17.713 8.078 -19.728 1.00 94.75 203 ILE A N 1
ATOM 1659 C CA . ILE A 1 203 ? 16.487 7.309 -19.456 1.00 94.75 203 ILE A CA 1
ATOM 1660 C C . ILE A 1 203 ? 16.269 7.194 -17.950 1.00 94.75 203 ILE A C 1
ATOM 1662 O O . ILE A 1 203 ? 15.150 7.389 -17.468 1.00 94.75 203 ILE A O 1
ATOM 1666 N N . ILE A 1 204 ? 17.346 6.921 -17.216 1.00 94.75 204 ILE A N 1
ATOM 1667 C CA . ILE A 1 204 ? 17.358 6.913 -15.755 1.00 94.75 204 ILE A CA 1
ATOM 1668 C C . ILE A 1 204 ? 18.411 7.881 -15.223 1.00 94.75 204 ILE A C 1
ATOM 1670 O O . ILE A 1 204 ? 19.376 8.215 -15.906 1.00 94.75 204 ILE A O 1
ATOM 1674 N N . GLU A 1 205 ? 18.239 8.269 -13.969 1.00 93.62 205 GLU A N 1
ATOM 1675 C CA . GLU A 1 205 ? 19.220 9.010 -13.187 1.00 93.62 205 GLU A CA 1
ATOM 1676 C C . GLU A 1 205 ? 19.520 8.236 -11.902 1.00 93.62 205 GLU A C 1
ATOM 1678 O O . GLU A 1 205 ? 18.616 7.642 -11.311 1.00 93.62 205 GLU A O 1
ATOM 1683 N N . CYS A 1 206 ? 20.779 8.261 -11.463 1.00 91.94 206 CYS A N 1
ATOM 1684 C CA . CYS A 1 206 ? 21.243 7.663 -10.214 1.00 91.94 206 CYS A CA 1
ATOM 1685 C C . CYS A 1 206 ? 21.821 8.758 -9.315 1.00 91.94 206 CYS A C 1
ATOM 1687 O O . CYS A 1 206 ? 22.558 9.627 -9.777 1.00 91.94 206 CYS A O 1
ATOM 1689 N N . ASP A 1 207 ? 21.507 8.727 -8.020 1.00 88.81 207 ASP A N 1
ATOM 1690 C CA . ASP A 1 207 ? 21.972 9.757 -7.086 1.00 88.81 207 ASP A CA 1
ATOM 1691 C C . ASP A 1 207 ? 23.445 9.605 -6.672 1.00 88.81 207 ASP A C 1
ATOM 1693 O O . ASP A 1 207 ? 24.022 10.548 -6.130 1.00 88.81 207 ASP A O 1
ATOM 1697 N N . TYR A 1 208 ? 24.035 8.425 -6.905 1.00 86.06 208 TYR A N 1
ATOM 1698 C CA . TYR A 1 208 ? 25.409 8.052 -6.545 1.00 86.06 208 TYR A CA 1
ATOM 1699 C C . TYR A 1 208 ? 25.781 8.341 -5.084 1.00 86.06 208 TYR A C 1
ATOM 1701 O O . TYR A 1 208 ? 26.947 8.568 -4.763 1.00 86.06 208 TYR A O 1
ATOM 1709 N N . LYS A 1 209 ? 24.802 8.302 -4.175 1.00 83.06 209 LYS A N 1
ATOM 1710 C CA . LYS A 1 209 ? 24.998 8.613 -2.751 1.00 83.06 209 LYS A CA 1
ATOM 1711 C C . LYS A 1 209 ? 24.667 7.397 -1.884 1.00 83.06 209 LYS A C 1
ATOM 1713 O O . LYS A 1 209 ? 23.619 7.407 -1.227 1.00 83.06 209 LYS A O 1
ATOM 1718 N N . PRO A 1 210 ? 25.524 6.355 -1.876 1.00 74.50 210 PRO A N 1
ATOM 1719 C CA . PRO A 1 210 ? 25.347 5.220 -0.996 1.00 74.50 210 PRO A CA 1
ATOM 1720 C C . PRO A 1 210 ? 25.884 5.587 0.390 1.00 74.50 210 PRO A C 1
ATOM 1722 O O . PRO A 1 210 ? 26.900 6.269 0.523 1.00 74.50 210 PRO A O 1
ATOM 1725 N N . ILE A 1 211 ? 25.225 5.104 1.430 1.00 63.62 211 ILE A N 1
ATOM 1726 C CA . ILE A 1 211 ? 25.736 5.166 2.795 1.00 63.62 211 ILE A CA 1
ATOM 1727 C C . ILE A 1 211 ? 25.763 3.727 3.290 1.00 63.62 211 ILE A C 1
ATOM 1729 O O . ILE A 1 211 ? 24.717 3.085 3.392 1.00 63.62 211 ILE A O 1
ATOM 1733 N N . LYS A 1 212 ? 26.962 3.190 3.533 1.00 54.00 212 LYS A N 1
ATOM 1734 C CA . LYS A 1 212 ? 27.139 1.799 3.968 1.00 54.00 212 LYS A CA 1
ATOM 1735 C C . LYS A 1 212 ? 26.334 1.568 5.254 1.00 54.00 212 LYS A C 1
ATOM 1737 O O . LYS A 1 212 ? 26.539 2.282 6.225 1.00 54.00 212 LYS A O 1
ATOM 1742 N N . GLY A 1 213 ? 25.414 0.602 5.228 1.00 54.59 213 GLY A N 1
ATOM 1743 C CA . GLY A 1 213 ? 24.514 0.288 6.347 1.00 54.59 213 GLY A CA 1
ATOM 1744 C C . GLY A 1 213 ? 23.252 1.160 6.459 1.00 54.59 213 GLY A C 1
ATOM 1745 O O . GLY A 1 213 ? 22.336 0.779 7.171 1.00 54.59 213 GLY A O 1
ATOM 1746 N N . GLU A 1 214 ? 23.144 2.280 5.734 1.00 51.88 214 GLU A N 1
ATOM 1747 C CA . GLU A 1 214 ? 22.009 3.216 5.874 1.00 51.88 214 GLU A CA 1
ATOM 1748 C C . GLU A 1 214 ? 21.215 3.397 4.568 1.00 51.88 214 GLU A C 1
ATOM 1750 O O . GLU A 1 214 ? 19.985 3.484 4.591 1.00 51.88 214 GLU A O 1
ATOM 1755 N N . LYS A 1 215 ? 21.884 3.456 3.408 1.00 63.50 215 LYS A N 1
ATOM 1756 C CA . LYS A 1 215 ? 21.258 3.900 2.155 1.00 63.50 215 LYS A CA 1
ATOM 1757 C C . LYS A 1 215 ? 21.895 3.271 0.909 1.00 63.50 215 LYS A C 1
ATOM 1759 O O . LYS A 1 215 ? 23.100 3.391 0.702 1.00 63.50 215 LYS A O 1
ATOM 1764 N N . ASN A 1 216 ? 21.083 2.691 0.022 1.00 75.81 216 ASN A N 1
ATOM 1765 C CA . ASN A 1 216 ? 21.526 2.311 -1.329 1.00 75.81 216 ASN A CA 1
ATOM 1766 C C . ASN A 1 216 ? 21.414 3.476 -2.313 1.00 75.81 216 ASN A C 1
ATOM 1768 O O . ASN A 1 216 ? 20.798 4.506 -2.025 1.00 75.81 216 ASN A O 1
ATOM 1772 N N . PHE A 1 217 ? 21.940 3.272 -3.520 1.00 86.62 217 PHE A N 1
ATOM 1773 C CA . PHE A 1 217 ? 21.659 4.164 -4.635 1.00 86.62 217 PHE A CA 1
ATOM 1774 C C . PHE A 1 217 ? 20.153 4.341 -4.834 1.00 86.62 217 PHE A C 1
ATOM 1776 O O . PHE A 1 217 ? 19.360 3.402 -4.689 1.00 86.62 217 PHE A O 1
ATOM 1783 N N . HIS A 1 218 ? 19.772 5.582 -5.116 1.00 88.31 218 HIS A N 1
ATOM 1784 C CA . HIS A 1 218 ? 18.428 5.912 -5.554 1.00 88.31 218 HIS A CA 1
ATOM 1785 C C . HIS A 1 218 ? 18.432 6.124 -7.054 1.00 88.31 218 HIS A C 1
ATOM 1787 O O . HIS A 1 218 ? 19.364 6.709 -7.607 1.00 88.31 218 HIS A O 1
ATOM 1793 N N . TYR A 1 219 ? 17.358 5.670 -7.680 1.00 91.62 219 TYR A N 1
ATOM 1794 C CA . TYR A 1 219 ? 17.135 5.745 -9.109 1.00 91.62 219 TYR A CA 1
ATOM 1795 C C . TYR A 1 219 ? 15.811 6.434 -9.381 1.00 91.62 219 TYR A C 1
ATOM 1797 O O . TYR A 1 219 ? 14.856 6.272 -8.621 1.00 91.62 219 TYR A O 1
ATOM 1805 N N . ARG A 1 220 ? 15.737 7.171 -10.480 1.00 91.75 220 ARG A N 1
ATOM 1806 C CA . ARG A 1 220 ? 14.478 7.688 -11.019 1.00 91.75 220 ARG A CA 1
ATOM 1807 C C . ARG A 1 220 ? 14.507 7.657 -12.535 1.00 91.75 220 ARG A C 1
ATOM 1809 O O . ARG A 1 220 ? 15.578 7.564 -13.132 1.00 91.75 220 ARG A O 1
ATOM 1816 N N . PHE A 1 221 ? 13.342 7.777 -13.159 1.00 92.69 221 PHE A N 1
ATOM 1817 C CA . PHE A 1 221 ? 13.289 8.118 -14.577 1.00 92.69 221 PHE A CA 1
ATOM 1818 C C . PHE A 1 221 ? 13.784 9.546 -14.798 1.00 92.69 221 PHE A C 1
ATOM 1820 O O . PHE A 1 221 ? 13.467 10.437 -14.008 1.00 92.69 221 PHE A O 1
ATOM 1827 N N . GLY A 1 222 ? 14.522 9.766 -15.886 1.00 90.75 222 GLY A N 1
ATOM 1828 C CA . GLY A 1 222 ? 14.908 11.112 -16.299 1.00 90.75 222 GLY A CA 1
ATOM 1829 C C . GLY A 1 222 ? 13.685 11.969 -16.637 1.00 90.75 222 GLY A C 1
ATOM 1830 O O . GLY A 1 222 ? 12.619 11.449 -16.987 1.00 90.75 222 GLY A O 1
ATOM 1831 N N . GLU A 1 223 ? 13.840 13.293 -16.578 1.00 87.31 223 GLU A N 1
ATOM 1832 C CA . GLU A 1 223 ? 12.740 14.268 -16.736 1.00 87.31 223 GLU A CA 1
ATOM 1833 C C . GLU A 1 223 ? 11.915 14.087 -18.030 1.00 87.31 223 GLU A C 1
ATOM 1835 O O . GLU A 1 223 ? 10.721 14.382 -18.077 1.00 87.31 223 GLU A O 1
ATOM 1840 N N . ALA A 1 224 ? 12.514 13.545 -19.095 1.00 87.00 224 ALA A N 1
ATOM 1841 C CA . ALA A 1 224 ? 11.805 13.284 -20.349 1.00 87.00 224 ALA A CA 1
ATOM 1842 C C . ALA A 1 224 ? 10.862 12.069 -20.310 1.00 87.00 224 ALA A C 1
ATOM 1844 O O . ALA A 1 224 ? 9.964 11.979 -21.152 1.00 87.00 224 ALA A O 1
ATOM 1845 N N . TYR A 1 225 ? 11.055 11.151 -19.361 1.00 87.94 225 TYR A N 1
ATOM 1846 C CA . TYR A 1 225 ? 10.352 9.864 -19.266 1.00 87.94 225 TYR A CA 1
ATOM 1847 C C . TYR A 1 225 ? 9.458 9.774 -18.032 1.00 87.94 225 TYR A C 1
ATOM 1849 O O . TYR A 1 225 ? 8.453 9.060 -18.038 1.00 87.94 225 TYR A O 1
ATOM 1857 N N . ILE A 1 226 ? 9.787 10.530 -16.988 1.00 83.88 226 ILE A N 1
ATOM 1858 C CA . ILE A 1 226 ? 9.000 10.585 -15.765 1.00 83.88 226 ILE A CA 1
ATOM 1859 C C . ILE A 1 226 ? 7.574 11.090 -16.060 1.00 83.88 226 ILE A C 1
ATOM 1861 O O . ILE A 1 226 ? 7.364 12.061 -16.789 1.00 83.88 226 ILE A O 1
ATOM 1865 N N . GLY A 1 227 ? 6.558 10.384 -15.554 1.00 78.25 227 GLY A N 1
ATOM 1866 C CA . GLY A 1 227 ? 5.151 10.769 -15.742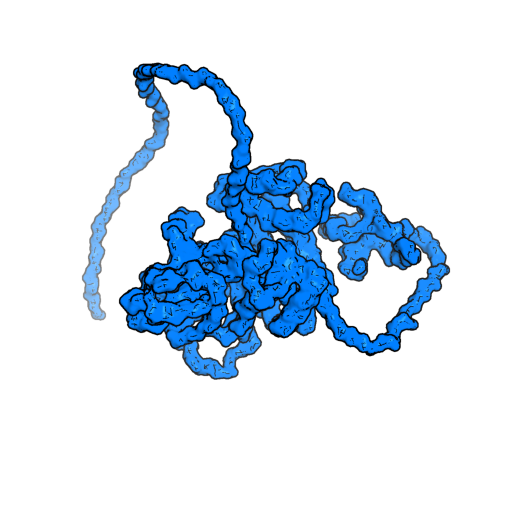 1.00 78.25 227 GLY A CA 1
ATOM 1867 C C . GLY A 1 227 ? 4.565 10.557 -17.152 1.00 78.25 227 GLY A C 1
ATOM 1868 O O . GLY A 1 227 ? 3.429 10.967 -17.389 1.00 78.25 227 GLY A O 1
ATOM 1869 N N . LYS A 1 228 ? 5.274 9.921 -18.101 1.00 81.94 228 LYS A N 1
ATOM 1870 C CA . LYS A 1 228 ? 4.827 9.781 -19.511 1.00 81.94 228 LYS A CA 1
ATOM 1871 C C . LYS A 1 228 ? 3.902 8.588 -19.811 1.00 81.94 228 LYS A C 1
ATOM 1873 O O . LYS A 1 228 ? 3.611 8.324 -20.980 1.00 81.94 228 LYS A O 1
ATOM 1878 N N . GLY A 1 229 ? 3.408 7.897 -18.788 1.00 86.62 229 GLY A N 1
ATOM 1879 C CA . GLY A 1 229 ? 2.536 6.726 -18.933 1.00 86.62 229 GLY A CA 1
ATOM 1880 C C . GLY A 1 229 ? 3.301 5.406 -18.960 1.00 86.62 229 GLY A C 1
ATOM 1881 O O . GLY A 1 229 ? 4.531 5.396 -19.007 1.00 86.62 229 GLY A O 1
ATOM 1882 N N . ILE A 1 230 ? 2.547 4.309 -18.918 1.00 89.44 230 ILE A N 1
ATOM 1883 C CA . ILE A 1 230 ? 3.037 2.929 -18.876 1.00 89.44 230 ILE A CA 1
ATOM 1884 C C . ILE A 1 230 ? 2.324 2.127 -19.969 1.00 89.44 230 ILE A C 1
ATOM 1886 O O . ILE A 1 230 ? 1.134 2.332 -20.205 1.00 89.44 230 ILE A O 1
ATOM 1890 N N . VAL A 1 231 ? 3.054 1.225 -20.623 1.00 90.62 231 VAL A N 1
ATOM 1891 C CA . VAL A 1 231 ? 2.566 0.307 -21.660 1.00 90.62 231 VAL A CA 1
ATOM 1892 C C . VAL A 1 231 ? 3.035 -1.121 -21.370 1.00 90.62 231 VAL A C 1
ATOM 1894 O O . VAL A 1 231 ? 4.082 -1.314 -20.747 1.00 90.62 231 VAL A O 1
ATOM 1897 N N . SER A 1 232 ? 2.273 -2.117 -21.825 1.00 90.38 232 SER A N 1
ATOM 1898 C CA . SER A 1 232 ? 2.707 -3.519 -21.819 1.00 90.38 232 SER A CA 1
ATOM 1899 C C . SER A 1 232 ? 3.730 -3.781 -22.920 1.00 90.38 232 SER A C 1
ATOM 1901 O O . SER A 1 232 ? 3.603 -3.273 -24.035 1.00 90.38 232 SER A O 1
ATOM 1903 N N . TYR A 1 233 ? 4.723 -4.606 -22.615 1.00 93.19 233 TYR A N 1
ATOM 1904 C CA . TYR A 1 233 ? 5.713 -5.111 -23.555 1.00 93.19 233 TYR A CA 1
ATOM 1905 C C . TYR A 1 233 ? 5.858 -6.620 -23.370 1.00 93.19 233 TYR A C 1
ATOM 1907 O O . TYR A 1 233 ? 6.082 -7.082 -22.254 1.00 93.19 233 TYR A O 1
ATOM 1915 N N . HIS A 1 234 ? 5.733 -7.379 -24.458 1.00 93.25 234 HIS A N 1
ATOM 1916 C CA . HIS A 1 234 ? 5.945 -8.823 -24.453 1.00 93.25 234 HIS A CA 1
ATOM 1917 C C . HIS A 1 234 ? 7.425 -9.118 -24.702 1.00 93.25 234 HIS A C 1
ATOM 1919 O O . HIS A 1 234 ? 7.943 -8.777 -25.767 1.00 93.25 234 HIS A O 1
ATOM 1925 N N . LEU A 1 235 ? 8.089 -9.742 -23.731 1.00 94.19 235 LEU A N 1
ATOM 1926 C CA . LEU A 1 235 ? 9.471 -10.196 -23.844 1.00 94.19 235 LEU A CA 1
ATOM 1927 C C . LEU A 1 235 ? 9.599 -11.205 -24.986 1.00 94.19 235 LEU A C 1
ATOM 1929 O O . LEU A 1 235 ? 8.868 -12.192 -25.031 1.00 94.19 235 LEU A O 1
ATOM 1933 N N . GLN A 1 236 ? 10.539 -10.959 -25.887 1.00 95.62 236 GLN A N 1
ATOM 1934 C CA . GLN A 1 236 ? 10.812 -11.761 -27.075 1.00 95.62 236 GLN A CA 1
ATOM 1935 C C . GLN A 1 236 ? 11.994 -12.712 -26.864 1.00 95.62 236 GLN A C 1
ATOM 1937 O O . GLN A 1 236 ? 12.047 -13.769 -27.487 1.00 95.62 236 GLN A O 1
ATOM 1942 N N . THR A 1 237 ? 12.952 -12.355 -26.004 1.00 95.75 237 THR A N 1
ATOM 1943 C CA . THR A 1 237 ? 14.172 -13.146 -25.806 1.00 95.75 237 THR A CA 1
ATOM 1944 C C . THR A 1 237 ? 14.013 -14.174 -24.692 1.00 95.75 237 THR A C 1
ATOM 1946 O O . THR A 1 237 ? 13.479 -13.884 -23.616 1.00 95.75 237 THR A O 1
ATOM 1949 N N . LYS A 1 238 ? 14.531 -15.386 -24.926 1.00 93.00 238 LYS A N 1
ATOM 1950 C CA . LYS A 1 238 ? 14.491 -16.478 -23.941 1.00 93.00 238 LYS A CA 1
ATOM 1951 C C . LYS A 1 238 ? 15.263 -16.114 -22.674 1.00 93.00 238 LYS A C 1
ATOM 1953 O O . LYS A 1 238 ? 14.859 -16.480 -21.573 1.00 93.00 238 LYS A O 1
ATOM 1958 N N . GLU A 1 239 ? 16.351 -15.361 -22.802 1.00 93.62 239 GLU A N 1
ATOM 1959 C CA . GLU A 1 239 ? 17.175 -14.902 -21.689 1.00 93.62 239 GLU A CA 1
ATOM 1960 C C . GLU A 1 239 ? 16.397 -13.988 -20.740 1.00 93.62 239 GLU A C 1
ATOM 1962 O O . GLU A 1 239 ? 16.412 -14.220 -19.527 1.00 93.62 239 GLU A O 1
ATOM 1967 N N . ALA A 1 240 ? 15.700 -12.977 -21.270 1.00 93.81 240 ALA A N 1
ATOM 1968 C CA . ALA A 1 240 ? 14.907 -12.066 -20.451 1.00 93.81 240 ALA A CA 1
ATOM 1969 C C . ALA A 1 240 ? 13.716 -12.788 -19.805 1.00 93.81 240 ALA A C 1
ATOM 1971 O O . ALA A 1 240 ? 13.479 -12.618 -18.607 1.00 93.81 240 ALA A O 1
ATOM 1972 N N . GLN A 1 241 ? 13.023 -13.647 -20.561 1.00 91.25 241 GLN A N 1
ATOM 1973 C CA . GLN A 1 241 ? 11.935 -14.485 -20.042 1.00 91.25 241 GLN A CA 1
ATOM 1974 C C . GLN A 1 241 ? 12.419 -15.388 -18.896 1.00 91.25 241 GLN A C 1
ATOM 1976 O O . GLN A 1 241 ? 11.804 -15.436 -17.832 1.00 91.25 241 GLN A O 1
ATOM 1981 N N . ARG A 1 242 ? 13.572 -16.051 -19.055 1.00 89.81 242 ARG A N 1
ATOM 1982 C CA . ARG A 1 242 ? 14.174 -16.906 -18.020 1.00 89.81 242 ARG A CA 1
ATOM 1983 C C . ARG A 1 242 ? 14.513 -16.128 -16.750 1.00 89.81 242 ARG A C 1
ATOM 1985 O O . ARG A 1 242 ? 14.271 -16.627 -15.652 1.00 89.81 242 ARG A O 1
ATOM 1992 N N . LEU A 1 243 ? 15.083 -14.926 -16.870 1.00 90.25 243 LEU A N 1
ATOM 1993 C CA . LEU A 1 243 ? 15.394 -14.085 -15.708 1.00 90.25 243 LEU A CA 1
ATOM 1994 C C . LEU A 1 243 ? 14.131 -13.624 -14.977 1.00 90.25 243 LEU A C 1
ATOM 1996 O O . LEU A 1 243 ? 14.093 -13.662 -13.746 1.00 90.25 243 LEU A O 1
ATOM 2000 N N . LEU A 1 244 ? 13.094 -13.238 -15.722 1.00 87.69 244 LEU A N 1
ATOM 2001 C CA . LEU A 1 244 ? 11.808 -12.862 -15.149 1.00 87.69 244 LEU A CA 1
ATOM 2002 C C . LEU A 1 244 ? 11.150 -14.049 -14.424 1.00 87.69 244 LEU A C 1
ATOM 2004 O O . LEU A 1 244 ? 10.745 -13.918 -13.271 1.00 87.69 244 LEU A O 1
ATOM 2008 N N . ASN A 1 245 ? 11.153 -15.238 -15.030 1.00 83.50 245 ASN A N 1
ATOM 2009 C CA . ASN A 1 245 ? 10.655 -16.461 -14.394 1.00 83.50 245 ASN A CA 1
ATOM 2010 C C . ASN A 1 245 ? 11.447 -16.819 -13.129 1.00 83.50 245 ASN A C 1
ATOM 2012 O O . ASN A 1 245 ? 10.858 -17.126 -12.093 1.00 83.50 245 ASN A O 1
ATOM 2016 N N . LYS A 1 246 ? 12.782 -16.710 -13.167 1.00 84.75 246 LYS A N 1
ATOM 2017 C CA . LYS A 1 246 ? 13.642 -16.904 -11.988 1.00 84.75 246 LYS A CA 1
ATOM 2018 C C . LYS A 1 246 ? 13.278 -15.936 -10.858 1.00 84.75 246 LYS A C 1
ATOM 2020 O O . LYS A 1 246 ? 13.305 -16.323 -9.689 1.00 84.75 246 LYS A O 1
ATOM 2025 N N . HIS A 1 247 ? 12.948 -14.688 -11.188 1.00 83.56 247 HIS A N 1
ATOM 2026 C CA . HIS A 1 247 ? 12.469 -13.716 -10.211 1.00 83.56 247 HIS A CA 1
ATOM 2027 C C . HIS A 1 247 ? 11.132 -14.144 -9.597 1.00 83.56 247 HIS A C 1
ATOM 2029 O O . HIS A 1 247 ? 11.039 -14.198 -8.372 1.00 83.56 247 HIS A O 1
ATOM 2035 N N . TYR A 1 248 ? 10.144 -14.530 -10.408 1.00 80.12 248 TYR A N 1
ATOM 2036 C CA . TYR A 1 248 ? 8.844 -14.980 -9.901 1.00 80.12 248 TYR A CA 1
ATOM 2037 C C . TYR A 1 248 ? 8.937 -16.217 -9.006 1.00 80.12 248 TYR A C 1
ATOM 2039 O O . TYR A 1 248 ? 8.314 -16.239 -7.949 1.00 80.12 248 TYR A O 1
ATOM 2047 N N . ILE A 1 249 ? 9.758 -17.209 -9.366 1.00 79.44 249 ILE A N 1
ATOM 2048 C CA . ILE A 1 249 ? 9.987 -18.399 -8.529 1.00 79.44 249 ILE A CA 1
ATOM 2049 C C . ILE A 1 249 ? 10.565 -17.996 -7.169 1.00 79.44 249 ILE A C 1
ATOM 2051 O O . ILE A 1 249 ? 10.116 -18.483 -6.135 1.00 79.44 249 ILE A O 1
ATOM 2055 N N . ARG A 1 250 ? 11.531 -17.069 -7.150 1.00 78.69 250 ARG A N 1
ATOM 2056 C CA . ARG A 1 250 ? 12.128 -16.575 -5.903 1.00 78.69 250 ARG A CA 1
ATOM 2057 C C . ARG A 1 250 ? 11.105 -15.856 -5.025 1.00 78.69 250 ARG A C 1
ATOM 2059 O O . ARG A 1 250 ? 11.093 -16.086 -3.820 1.00 78.69 250 ARG A O 1
ATOM 2066 N N . VAL A 1 251 ? 10.294 -14.974 -5.612 1.00 75.75 251 VAL A N 1
ATOM 2067 C CA . VAL A 1 251 ? 9.239 -14.249 -4.885 1.00 75.75 251 VAL A CA 1
ATOM 2068 C C . VAL A 1 251 ? 8.216 -15.241 -4.337 1.00 75.75 251 VAL A C 1
ATOM 2070 O O . VAL A 1 251 ? 7.939 -15.229 -3.144 1.00 75.75 251 VAL A O 1
ATOM 2073 N N . SER A 1 252 ? 7.740 -16.174 -5.166 1.00 77.56 252 SER A N 1
ATOM 2074 C CA . SER A 1 252 ? 6.786 -17.196 -4.735 1.00 77.56 252 SER A CA 1
ATOM 2075 C C . SER A 1 252 ? 7.340 -18.062 -3.605 1.00 77.56 252 SER A C 1
ATOM 2077 O O . SER A 1 252 ? 6.678 -18.197 -2.578 1.00 77.56 252 SER A O 1
ATOM 2079 N N . GLY A 1 253 ? 8.569 -18.571 -3.733 1.00 75.81 253 GLY A N 1
ATOM 2080 C CA . GLY A 1 253 ? 9.185 -19.436 -2.724 1.00 75.81 253 GLY A CA 1
ATOM 2081 C C . GLY A 1 253 ? 9.323 -18.779 -1.347 1.00 75.81 253 GLY A C 1
ATOM 2082 O O . GLY A 1 253 ? 9.115 -19.442 -0.337 1.00 75.81 253 GLY A O 1
ATOM 2083 N N . LYS A 1 254 ? 9.600 -17.468 -1.286 1.00 70.31 254 LYS A N 1
ATOM 2084 C CA . LYS A 1 254 ? 9.663 -16.719 -0.015 1.00 70.31 254 LYS A CA 1
ATOM 2085 C C . LYS A 1 254 ? 8.298 -16.543 0.645 1.00 70.31 254 LYS A C 1
ATOM 2087 O O . LYS A 1 254 ? 8.206 -16.478 1.866 1.00 70.31 254 LYS A O 1
ATOM 2092 N N . SER A 1 255 ? 7.252 -16.452 -0.164 1.00 75.25 255 SER A N 1
ATOM 2093 C CA . SER A 1 255 ? 5.908 -16.128 0.300 1.00 75.25 255 SER A CA 1
ATOM 2094 C C . SER A 1 255 ? 5.063 -17.369 0.614 1.00 75.25 255 SER A C 1
ATOM 2096 O O . SER A 1 255 ? 4.038 -17.245 1.275 1.00 75.25 255 SER A O 1
ATOM 2098 N N . GLN A 1 256 ? 5.474 -18.566 0.178 1.00 74.19 256 GLN A N 1
ATOM 2099 C CA . GLN A 1 256 ? 4.686 -19.799 0.326 1.00 74.19 256 GLN A CA 1
ATOM 2100 C C . GLN A 1 256 ? 4.424 -20.210 1.780 1.00 74.19 256 GLN A C 1
ATOM 2102 O O . GLN A 1 256 ? 3.398 -20.821 2.052 1.00 74.19 256 GLN A O 1
ATOM 2107 N N . SER A 1 257 ? 5.298 -19.884 2.728 1.00 81.69 257 SER A N 1
ATOM 2108 C CA . SER A 1 257 ? 5.076 -20.213 4.143 1.00 81.69 257 SER A CA 1
ATOM 2109 C C . SER A 1 257 ? 4.275 -19.152 4.903 1.00 81.69 257 SER A C 1
ATOM 2111 O O . SER A 1 257 ? 3.921 -19.374 6.059 1.00 81.69 257 SER A O 1
ATOM 2113 N N . ASN A 1 258 ? 3.988 -17.999 4.291 1.00 91.31 258 ASN A N 1
ATOM 2114 C CA . ASN A 1 258 ? 3.311 -16.902 4.970 1.00 91.31 258 ASN A CA 1
ATOM 2115 C C . ASN A 1 258 ? 1.785 -17.153 5.028 1.00 91.31 258 ASN A C 1
ATOM 2117 O O . ASN A 1 258 ? 1.158 -17.278 3.971 1.00 91.31 258 ASN A O 1
ATOM 2121 N N . PRO A 1 259 ? 1.157 -17.176 6.224 1.00 94.38 259 PRO A N 1
ATOM 2122 C CA . PRO A 1 259 ? -0.274 -17.468 6.357 1.00 94.38 259 PRO A CA 1
ATOM 2123 C C . PRO A 1 259 ? -1.189 -16.490 5.611 1.00 94.38 259 PRO A C 1
ATOM 2125 O O . PRO A 1 259 ? -2.207 -16.903 5.058 1.00 94.38 259 PRO A O 1
ATOM 2128 N N . ILE A 1 260 ? -0.820 -15.204 5.554 1.00 95.69 260 ILE A N 1
ATOM 2129 C CA . ILE A 1 260 ? -1.595 -14.177 4.844 1.00 95.69 260 ILE A CA 1
ATOM 2130 C C . ILE A 1 260 ? -1.522 -14.410 3.336 1.00 95.69 260 ILE A C 1
ATOM 2132 O O . ILE A 1 260 ? -2.539 -14.313 2.656 1.00 95.69 260 ILE A O 1
ATOM 2136 N N . VAL A 1 261 ? -0.349 -14.771 2.810 1.00 93.06 261 VAL A N 1
ATOM 2137 C CA . VAL A 1 261 ? -0.181 -15.086 1.383 1.00 93.06 261 VAL A CA 1
ATOM 2138 C C . VAL A 1 261 ? -0.997 -16.318 0.997 1.00 93.06 261 VAL A C 1
ATOM 2140 O O . VAL A 1 261 ? -1.718 -16.276 0.005 1.00 93.06 261 VAL A O 1
ATOM 2143 N N . GLN A 1 262 ? -0.918 -17.392 1.785 1.00 91.56 262 GLN A N 1
ATOM 2144 C CA . GLN A 1 262 ? -1.703 -18.614 1.569 1.00 91.56 262 GLN A CA 1
ATOM 2145 C C . GLN A 1 262 ? -3.209 -18.315 1.548 1.00 91.56 262 GLN A C 1
ATOM 2147 O O . GLN A 1 262 ? -3.913 -18.727 0.630 1.00 91.56 262 GLN A O 1
ATOM 2152 N N . ASN A 1 263 ? -3.683 -17.523 2.511 1.00 95.00 263 ASN A N 1
ATOM 2153 C CA . ASN A 1 263 ? -5.059 -17.035 2.543 1.00 95.00 263 ASN A CA 1
ATOM 2154 C C . ASN A 1 263 ? -5.431 -16.229 1.288 1.00 95.00 263 ASN A C 1
ATOM 2156 O O . ASN A 1 263 ? -6.483 -16.465 0.707 1.00 95.00 263 ASN A O 1
ATOM 2160 N N . LEU A 1 264 ? -4.575 -15.298 0.853 1.00 93.12 264 LEU A N 1
ATOM 2161 C CA . LEU A 1 264 ? -4.842 -14.470 -0.326 1.00 93.12 264 LEU A CA 1
ATOM 2162 C C . LEU A 1 264 ? -4.984 -15.317 -1.593 1.00 93.12 264 LEU A C 1
ATOM 2164 O O . LEU A 1 264 ? -5.889 -15.072 -2.383 1.00 93.12 264 LEU A O 1
ATOM 2168 N N . ILE A 1 265 ? -4.133 -16.335 -1.760 1.00 88.44 265 ILE A N 1
ATOM 2169 C CA . ILE A 1 265 ? -4.207 -17.262 -2.897 1.00 88.44 265 ILE A CA 1
ATOM 2170 C C . ILE A 1 265 ? -5.589 -17.921 -2.972 1.00 88.44 265 ILE A C 1
ATOM 2172 O O . ILE A 1 265 ? -6.187 -17.919 -4.043 1.00 88.44 265 ILE A O 1
ATOM 2176 N N . GLN A 1 266 ? -6.107 -18.412 -1.843 1.00 90.25 266 GLN A N 1
ATOM 2177 C CA . GLN A 1 266 ? -7.448 -19.004 -1.766 1.00 90.25 266 GLN A CA 1
ATOM 2178 C C . GLN A 1 266 ? -8.550 -17.957 -1.981 1.00 90.25 266 GLN A C 1
ATOM 2180 O O . GLN A 1 266 ? -9.512 -18.194 -2.702 1.00 90.25 266 GLN A O 1
ATOM 2185 N N . PHE A 1 267 ? -8.386 -16.761 -1.409 1.00 92.06 267 PHE A N 1
ATOM 2186 C CA . PHE A 1 267 ? -9.346 -15.668 -1.539 1.00 92.06 267 PHE A CA 1
ATOM 2187 C C . PHE A 1 267 ? -9.587 -15.260 -2.998 1.00 92.06 267 PHE A C 1
ATOM 2189 O O . PHE A 1 267 ? -10.726 -14.995 -3.378 1.00 92.06 267 PHE A O 1
ATOM 2196 N N . TYR A 1 268 ? -8.543 -15.208 -3.832 1.00 89.06 268 TYR A N 1
ATOM 2197 C CA . TYR A 1 268 ? -8.690 -14.744 -5.214 1.00 89.06 268 TYR A CA 1
ATOM 2198 C C . TYR A 1 268 ? -9.560 -15.649 -6.089 1.00 89.06 268 TYR A C 1
ATOM 2200 O O . TYR A 1 268 ? -10.104 -15.155 -7.076 1.00 89.06 268 TYR A O 1
ATOM 2208 N N . GLU A 1 269 ? -9.718 -16.930 -5.743 1.00 84.62 269 GLU A N 1
ATOM 2209 C CA . GLU A 1 269 ? -10.566 -17.868 -6.493 1.00 84.62 269 GLU A CA 1
ATOM 2210 C C . GLU A 1 269 ? -12.038 -17.428 -6.510 1.00 84.62 269 GLU A C 1
ATOM 2212 O O . GLU A 1 269 ? -12.742 -17.627 -7.499 1.00 84.62 269 GLU A O 1
ATOM 2217 N N . ASP A 1 270 ? -12.481 -16.761 -5.444 1.00 87.00 270 ASP A N 1
ATOM 2218 C CA . ASP A 1 270 ? -13.866 -16.336 -5.246 1.00 87.00 270 ASP A CA 1
ATOM 2219 C C . ASP A 1 270 ? -14.134 -14.886 -5.694 1.00 87.00 270 ASP A C 1
ATOM 2221 O O . ASP A 1 270 ? -15.259 -14.384 -5.563 1.00 87.00 270 ASP A O 1
ATOM 2225 N N . VAL A 1 271 ? -13.114 -14.186 -6.202 1.00 88.75 271 VAL A N 1
ATOM 2226 C CA . VAL A 1 271 ? -13.166 -12.746 -6.475 1.00 88.75 271 VAL A CA 1
ATOM 2227 C C . VAL A 1 271 ? -13.490 -12.438 -7.935 1.00 88.75 271 VAL A C 1
ATOM 2229 O O . VAL A 1 271 ? -12.869 -12.945 -8.864 1.00 88.75 271 VAL A O 1
ATOM 2232 N N . SER A 1 272 ? -14.401 -11.484 -8.143 1.00 89.69 272 SER A N 1
ATOM 2233 C CA . SER A 1 272 ? -14.627 -10.837 -9.437 1.00 89.69 272 SER A CA 1
ATOM 2234 C C . SER A 1 272 ? -14.371 -9.329 -9.373 1.00 89.69 272 SER A C 1
ATOM 2236 O O . SER A 1 272 ? -14.763 -8.623 -8.438 1.00 89.69 272 SER A O 1
ATOM 2238 N N . LEU A 1 273 ? -13.677 -8.833 -10.399 1.00 89.81 273 LEU A N 1
ATOM 2239 C CA . LEU A 1 273 ? -13.287 -7.432 -10.533 1.00 89.81 273 LEU A CA 1
ATOM 2240 C C . LEU A 1 273 ? -14.345 -6.637 -11.317 1.00 89.81 273 LEU A C 1
ATOM 2242 O O . LEU A 1 273 ? -14.962 -7.183 -12.234 1.00 89.81 273 LEU A O 1
ATOM 2246 N N . PRO A 1 274 ? -14.536 -5.340 -11.016 1.00 90.50 274 PRO A N 1
ATOM 2247 C CA . PRO A 1 274 ? -15.412 -4.485 -11.807 1.00 90.50 274 PRO A CA 1
ATOM 2248 C C . PRO A 1 274 ? -14.843 -4.238 -13.211 1.00 90.50 274 PRO A C 1
ATOM 2250 O O . PRO A 1 274 ? -13.632 -4.156 -13.421 1.00 90.50 274 PRO A O 1
ATOM 2253 N N . THR A 1 275 ? -15.734 -4.053 -14.180 1.00 89.69 275 THR A N 1
ATOM 2254 C CA . THR A 1 275 ? -15.371 -3.592 -15.527 1.00 89.69 275 THR A CA 1
ATOM 2255 C C . THR A 1 275 ? -15.001 -2.107 -15.522 1.00 89.69 275 THR A C 1
ATOM 2257 O O . THR A 1 275 ? -15.401 -1.347 -14.639 1.00 89.69 275 THR A O 1
ATOM 2260 N N . ILE A 1 276 ? -14.268 -1.658 -16.544 1.00 92.44 276 ILE A N 1
ATOM 2261 C CA . ILE A 1 276 ? -13.894 -0.240 -16.682 1.00 92.44 276 ILE A CA 1
ATOM 2262 C C . ILE A 1 276 ? -15.126 0.670 -16.772 1.00 92.44 276 ILE A C 1
ATOM 2264 O O . ILE A 1 276 ? -15.111 1.757 -16.197 1.00 92.44 276 ILE A O 1
ATOM 2268 N N . ASP A 1 277 ? -16.190 0.223 -17.439 1.00 91.00 277 ASP A N 1
ATOM 2269 C CA . ASP A 1 277 ? -17.428 0.995 -17.572 1.00 91.00 277 ASP A CA 1
ATOM 2270 C C . ASP A 1 277 ? -18.137 1.144 -16.221 1.00 91.00 277 ASP A C 1
ATOM 2272 O O . ASP A 1 277 ? -18.505 2.253 -15.841 1.00 91.00 277 ASP A O 1
ATOM 2276 N N . GLN A 1 278 ? -18.203 0.068 -15.428 1.00 91.31 278 GLN A N 1
ATOM 2277 C CA . GLN A 1 278 ? -18.723 0.135 -14.058 1.00 91.31 278 GLN A CA 1
ATOM 2278 C C . GLN A 1 278 ? -17.918 1.116 -13.194 1.00 91.31 278 GLN A C 1
ATOM 2280 O O . GLN A 1 278 ? -18.501 1.888 -12.434 1.00 91.31 278 GLN A O 1
ATOM 2285 N N . ILE A 1 279 ? -16.584 1.122 -13.311 1.00 94.12 279 ILE A N 1
ATOM 2286 C CA . ILE A 1 279 ? -15.722 2.055 -12.563 1.00 94.12 279 ILE A CA 1
ATOM 2287 C C . ILE A 1 279 ? -16.010 3.510 -12.959 1.00 94.12 279 ILE A C 1
ATOM 2289 O O . ILE A 1 279 ? -16.026 4.392 -12.098 1.00 94.12 279 ILE A O 1
ATOM 2293 N N . TRP A 1 280 ? -16.253 3.778 -14.244 1.00 95.62 280 TRP A N 1
ATOM 2294 C CA . TRP A 1 280 ? -16.651 5.107 -14.708 1.00 95.62 280 TRP A CA 1
ATOM 2295 C C . TRP A 1 280 ? -18.000 5.544 -14.137 1.00 95.62 280 TRP A C 1
ATOM 2297 O O . TRP A 1 280 ? -18.111 6.664 -13.638 1.00 95.62 280 TRP A O 1
ATOM 2307 N N . GLU A 1 281 ? -19.004 4.668 -14.180 1.00 95.06 281 GLU A N 1
ATOM 2308 C CA . GLU A 1 281 ? -20.337 4.935 -13.629 1.00 95.06 281 GLU A CA 1
ATOM 2309 C C . GLU A 1 281 ? -20.280 5.245 -12.128 1.00 95.06 281 GLU A C 1
ATOM 2311 O O . GLU A 1 281 ? -20.877 6.221 -11.661 1.00 95.06 281 GLU A O 1
ATOM 2316 N N . GLU A 1 282 ? -19.510 4.460 -11.374 1.00 94.56 282 GLU A N 1
ATOM 2317 C CA . GLU A 1 282 ? -19.338 4.669 -9.939 1.00 94.56 282 GLU A CA 1
ATOM 2318 C C . GLU A 1 282 ? -18.557 5.954 -9.639 1.00 94.56 282 GLU A C 1
ATOM 2320 O O . GLU A 1 282 ? -18.941 6.726 -8.757 1.00 94.56 282 GLU A O 1
ATOM 2325 N N . GLY A 1 283 ? -17.518 6.258 -10.422 1.00 95.62 283 GLY A N 1
ATOM 2326 C CA . GLY A 1 283 ? -16.812 7.536 -10.343 1.00 95.62 283 GLY A CA 1
ATOM 2327 C C . GLY A 1 283 ? -17.756 8.730 -10.529 1.00 95.62 283 GLY A C 1
ATOM 2328 O O . GLY A 1 283 ? -17.709 9.690 -9.756 1.00 95.62 283 GLY A O 1
ATOM 2329 N N . ASP A 1 284 ? -18.674 8.655 -11.494 1.00 94.94 284 ASP A N 1
ATOM 2330 C CA . ASP A 1 284 ? -19.669 9.703 -11.759 1.00 94.94 284 ASP A CA 1
ATOM 2331 C C . ASP A 1 284 ? -20.655 9.869 -10.608 1.00 94.94 284 ASP A C 1
ATOM 2333 O O . ASP A 1 284 ? -21.018 10.996 -10.246 1.00 94.94 284 ASP A O 1
ATOM 2337 N N . ARG A 1 285 ? -21.074 8.752 -10.008 1.00 96.31 285 ARG A N 1
ATOM 2338 C CA . ARG A 1 285 ? -21.924 8.743 -8.817 1.00 96.31 285 ARG A CA 1
ATOM 2339 C C . ARG A 1 285 ? -21.216 9.407 -7.634 1.00 96.31 285 ARG A C 1
ATOM 2341 O O . ARG A 1 285 ? -21.780 10.310 -7.016 1.00 96.31 285 ARG A O 1
ATOM 2348 N N . LEU A 1 286 ? -19.972 9.025 -7.354 1.00 94.62 286 LEU A N 1
ATOM 2349 C CA . LEU A 1 286 ? -19.180 9.548 -6.237 1.00 94.62 286 LEU A CA 1
ATOM 2350 C C . LEU A 1 286 ? -18.857 11.042 -6.387 1.00 94.62 286 LEU A C 1
ATOM 2352 O O . LEU A 1 286 ? -18.916 11.784 -5.403 1.00 94.62 286 LEU A O 1
ATOM 2356 N N . ILE A 1 287 ? -18.592 11.518 -7.607 1.00 94.62 287 ILE A N 1
ATOM 2357 C CA . ILE A 1 287 ? -18.401 12.952 -7.882 1.00 94.62 287 ILE A CA 1
ATOM 2358 C C . ILE A 1 287 ? -19.665 13.747 -7.535 1.00 94.62 287 ILE A C 1
ATOM 2360 O O . ILE A 1 287 ? -19.575 14.787 -6.878 1.00 94.62 287 ILE A O 1
ATOM 2364 N N . LYS A 1 288 ? -20.852 13.260 -7.926 1.00 94.06 288 LYS A N 1
ATOM 2365 C CA . LYS A 1 288 ? -22.136 13.906 -7.583 1.00 94.06 288 LYS A CA 1
ATOM 2366 C C . LYS A 1 288 ? -22.356 13.969 -6.070 1.00 94.06 288 LYS A C 1
ATOM 2368 O O . LYS A 1 288 ? -22.888 14.959 -5.574 1.00 94.06 288 LYS A O 1
ATOM 2373 N N . LEU A 1 289 ? -21.888 12.956 -5.342 1.00 92.69 289 LEU A N 1
ATOM 2374 C CA . LEU A 1 289 ? -21.924 12.891 -3.879 1.00 92.69 289 LEU A CA 1
ATOM 2375 C C . LEU A 1 289 ? -20.821 13.712 -3.189 1.00 92.69 289 LEU A C 1
ATOM 2377 O O . LEU A 1 289 ? -20.747 13.709 -1.963 1.00 92.69 289 LEU A O 1
ATOM 2381 N N . LYS A 1 290 ? -19.971 14.422 -3.947 1.00 92.75 290 LYS A N 1
ATOM 2382 C CA . LYS A 1 290 ? -18.810 15.169 -3.427 1.00 92.75 290 LYS A CA 1
ATOM 2383 C C . LYS A 1 290 ? -17.894 14.292 -2.565 1.00 92.75 290 LYS A C 1
ATOM 2385 O O . LYS A 1 290 ? -17.371 14.738 -1.543 1.00 92.75 290 LYS A O 1
ATOM 2390 N N . TYR A 1 291 ? -17.716 13.039 -2.982 1.00 91.69 291 TYR A N 1
ATOM 2391 C CA . TYR A 1 291 ? -16.904 12.064 -2.270 1.00 91.69 291 TYR A CA 1
ATOM 2392 C C . TYR A 1 291 ? -15.468 12.562 -2.069 1.00 91.69 291 TYR A C 1
ATOM 2394 O O . TYR A 1 291 ? -14.817 13.052 -2.999 1.00 91.69 291 TYR A O 1
ATOM 2402 N N . LYS A 1 292 ? -14.962 12.376 -0.848 1.00 89.31 292 LYS A N 1
ATOM 2403 C CA . LYS A 1 292 ? -13.555 12.563 -0.503 1.00 89.31 292 LYS A CA 1
ATOM 2404 C C . LYS A 1 292 ? -12.908 11.205 -0.264 1.00 89.31 292 LYS A C 1
ATOM 2406 O O . LYS A 1 292 ? -13.453 10.368 0.450 1.00 89.31 292 LYS A O 1
ATOM 2411 N N . THR A 1 293 ? -11.731 11.008 -0.845 1.00 86.38 293 THR A N 1
ATOM 2412 C CA . THR A 1 293 ? -10.904 9.812 -0.633 1.00 86.38 293 THR A CA 1
ATOM 2413 C C . THR A 1 293 ? -10.495 9.668 0.839 1.00 86.38 293 THR A C 1
ATOM 2415 O O . THR A 1 293 ? -10.544 10.641 1.595 1.00 86.38 293 THR A O 1
ATOM 2418 N N . LYS A 1 294 ? -9.990 8.489 1.248 1.00 78.31 294 LYS A N 1
ATOM 2419 C CA . LYS A 1 294 ? -9.432 8.280 2.605 1.00 78.31 294 LYS A CA 1
ATOM 2420 C C . LYS A 1 294 ? -8.319 9.293 2.968 1.00 78.31 294 LYS A C 1
ATOM 2422 O O . LYS A 1 294 ? -8.086 9.534 4.145 1.00 78.31 294 LYS A O 1
ATOM 2427 N N . LYS A 1 295 ? -7.674 9.925 1.974 1.00 76.38 295 LYS A N 1
ATOM 2428 C CA . LYS A 1 295 ? -6.659 10.987 2.143 1.00 76.38 295 LYS A CA 1
ATOM 2429 C C . LYS A 1 295 ? -7.240 12.413 2.196 1.00 76.38 295 LYS A C 1
ATOM 2431 O O . LYS A 1 295 ? -6.485 13.374 2.160 1.00 76.38 295 LYS A O 1
ATOM 2436 N N . GLY A 1 296 ? -8.562 12.573 2.184 1.00 82.31 296 GLY A N 1
ATOM 2437 C CA . GLY A 1 296 ? -9.233 13.878 2.194 1.00 82.31 296 GLY A CA 1
ATOM 2438 C C . GLY A 1 296 ? -9.386 14.555 0.826 1.00 82.31 296 GLY A C 1
ATOM 2439 O O . GLY A 1 296 ? -10.139 15.523 0.726 1.00 82.31 296 GLY A O 1
ATOM 2440 N N . LYS A 1 297 ? -8.761 14.027 -0.238 1.00 87.56 297 LYS A N 1
ATOM 2441 C CA . LYS A 1 297 ? -8.838 14.598 -1.596 1.00 87.56 297 LYS A CA 1
ATOM 2442 C C . LYS A 1 297 ? -10.222 14.421 -2.219 1.00 87.56 297 LYS A C 1
ATOM 2444 O O . LYS A 1 297 ? -10.772 13.320 -2.154 1.00 87.56 297 LYS A O 1
ATOM 2449 N N . LEU A 1 298 ? -10.754 15.460 -2.861 1.00 91.75 298 LEU A N 1
ATOM 2450 C CA . LEU A 1 298 ? -12.042 15.441 -3.560 1.00 91.75 298 LEU A CA 1
ATOM 2451 C C . LEU A 1 298 ? -11.919 14.721 -4.911 1.00 91.75 298 LEU A C 1
ATOM 2453 O O . LEU A 1 298 ? -11.036 15.041 -5.710 1.00 91.75 298 LEU A O 1
ATOM 2457 N N . LEU A 1 299 ? -12.820 13.775 -5.182 1.00 93.31 299 LEU A N 1
ATOM 2458 C CA . LEU A 1 299 ? -12.841 13.060 -6.458 1.00 93.31 299 LEU A CA 1
ATOM 2459 C C . LEU A 1 299 ? -13.379 13.959 -7.586 1.00 93.31 299 LEU A C 1
ATOM 2461 O O . LEU A 1 299 ? -14.389 14.645 -7.418 1.00 93.31 299 LEU A O 1
ATOM 2465 N N . LYS A 1 300 ? -12.712 13.959 -8.746 1.00 93.88 300 LYS A N 1
ATOM 2466 C CA . LYS A 1 300 ? -13.080 14.765 -9.920 1.00 93.88 300 LYS A CA 1
ATOM 2467 C C . LYS A 1 300 ? -12.701 14.067 -11.232 1.00 93.88 300 LYS A C 1
ATOM 2469 O O . LYS A 1 300 ? -11.853 13.181 -11.245 1.00 93.88 300 LYS A O 1
ATOM 2474 N N . LYS A 1 301 ? -13.296 14.491 -12.351 1.00 93.12 301 LYS A N 1
ATOM 2475 C CA . LYS A 1 301 ? -12.809 14.139 -13.695 1.00 93.12 301 LYS A CA 1
ATOM 2476 C C . LYS A 1 301 ? -11.702 15.086 -14.136 1.00 93.12 301 LYS A C 1
ATOM 2478 O O . LYS A 1 301 ? -11.831 16.301 -13.974 1.00 93.12 301 LYS A O 1
ATOM 2483 N N . LEU A 1 302 ? -10.656 14.526 -14.729 1.00 89.75 302 LEU A N 1
ATOM 2484 C CA . LEU A 1 302 ? -9.628 15.286 -15.431 1.00 89.75 302 LEU A CA 1
ATOM 2485 C C . LEU A 1 302 ? -10.165 15.793 -16.779 1.00 89.75 302 LEU A C 1
ATOM 2487 O O . LEU A 1 302 ? -9.957 16.953 -17.140 1.00 89.75 302 LEU A O 1
ATOM 2491 N N . GLY A 1 303 ? -10.898 14.943 -17.506 1.00 87.38 303 GLY A N 1
ATOM 2492 C CA . GLY A 1 303 ? -11.417 15.254 -18.836 1.00 87.38 303 GLY A CA 1
ATOM 2493 C C . GLY A 1 303 ? -10.302 15.579 -19.838 1.00 87.38 303 GLY A C 1
ATOM 2494 O O . GLY A 1 303 ? -9.260 14.928 -19.865 1.00 87.38 303 GLY A O 1
ATOM 2495 N N . HIS A 1 304 ? -10.516 16.607 -20.664 1.00 85.19 304 HIS A N 1
ATOM 2496 C CA . HIS A 1 304 ? -9.540 17.077 -21.660 1.00 85.19 304 HIS A CA 1
ATOM 2497 C C . HIS A 1 304 ? -8.572 18.149 -21.128 1.00 85.19 304 HIS A C 1
ATOM 2499 O O . HIS A 1 304 ? -7.832 18.750 -21.907 1.00 85.19 304 HIS A O 1
ATOM 2505 N N . HIS A 1 305 ? -8.579 18.424 -19.823 1.00 86.25 305 HIS A N 1
ATOM 2506 C CA . HIS A 1 305 ? -7.748 19.467 -19.228 1.00 86.25 305 HIS A CA 1
ATOM 2507 C C . HIS A 1 305 ? -6.381 18.928 -18.788 1.00 86.25 305 HIS A C 1
ATOM 2509 O O . HIS A 1 305 ? -6.247 17.768 -18.394 1.00 86.25 305 HIS A O 1
ATOM 2515 N N . SER A 1 306 ? -5.352 19.783 -18.824 1.00 83.12 306 SER A N 1
ATOM 2516 C CA . SER A 1 306 ? -4.093 19.485 -18.133 1.00 83.12 306 SER A CA 1
ATOM 2517 C C . SER A 1 306 ? -4.282 19.615 -16.620 1.00 83.12 306 SER A C 1
ATOM 2519 O O . SER A 1 306 ? -5.238 20.228 -16.147 1.00 83.12 306 SER A O 1
ATOM 2521 N N . ARG A 1 307 ? -3.359 19.057 -15.832 1.00 81.25 307 ARG A N 1
ATOM 2522 C CA . ARG A 1 307 ? -3.419 19.185 -14.367 1.00 81.25 307 ARG A CA 1
ATOM 2523 C C . ARG A 1 307 ? -3.231 20.628 -13.905 1.00 81.25 307 ARG A C 1
ATOM 2525 O O . ARG A 1 307 ? -3.902 21.037 -12.964 1.00 81.25 307 ARG A O 1
ATOM 2532 N N . GLU A 1 308 ? -2.410 21.414 -14.611 1.00 82.62 308 GLU A N 1
ATOM 2533 C CA . GLU A 1 308 ? -2.173 22.826 -14.268 1.00 82.62 308 GLU A CA 1
ATOM 2534 C C . GLU A 1 308 ? -3.430 23.699 -14.406 1.00 82.62 308 GLU A C 1
ATOM 2536 O O . GLU A 1 308 ? -3.477 24.803 -13.870 1.00 82.62 308 GLU A O 1
ATOM 2541 N N . TYR A 1 309 ? -4.468 23.209 -15.093 1.00 86.31 309 TYR A N 1
ATOM 2542 C CA . TYR A 1 309 ? -5.769 23.873 -15.155 1.00 86.31 309 TYR A CA 1
ATOM 2543 C C . TYR A 1 309 ? -6.439 23.994 -13.773 1.00 86.31 309 TYR A C 1
ATOM 2545 O O . TYR A 1 309 ? -7.209 24.926 -13.531 1.00 86.31 309 TYR A O 1
ATOM 2553 N N . PHE A 1 310 ? -6.162 23.067 -12.852 1.00 85.38 310 PHE A N 1
ATOM 2554 C CA . PHE A 1 310 ? -6.799 23.014 -11.540 1.00 85.38 310 PHE A CA 1
ATOM 2555 C C . PHE A 1 310 ? -5.935 23.718 -10.486 1.00 85.38 310 PHE A C 1
ATOM 2557 O O . PHE A 1 310 ? -4.833 23.269 -10.181 1.00 85.38 310 PHE A O 1
ATOM 2564 N N . LYS A 1 311 ? -6.459 24.801 -9.893 1.00 80.94 311 LYS A N 1
ATOM 2565 C CA . LYS A 1 311 ? -5.742 25.611 -8.887 1.00 80.94 311 LYS A CA 1
ATOM 2566 C C . LYS A 1 311 ? -5.298 24.802 -7.662 1.00 80.94 311 LYS A C 1
ATOM 2568 O O . LYS A 1 311 ? -4.164 24.947 -7.226 1.00 80.94 311 LYS A O 1
ATOM 2573 N N . ASP A 1 312 ? -6.154 23.905 -7.179 1.00 82.06 312 ASP A N 1
ATOM 2574 C CA . ASP A 1 312 ? -5.926 23.131 -5.953 1.00 82.06 312 ASP A CA 1
ATOM 2575 C C . ASP A 1 312 ? -5.645 21.654 -6.266 1.00 82.06 312 ASP A C 1
ATOM 2577 O O . ASP A 1 312 ? -6.249 20.752 -5.692 1.00 82.06 312 ASP A O 1
ATOM 2581 N N . GLN A 1 313 ? -4.750 21.379 -7.222 1.00 80.19 313 GLN A N 1
ATOM 2582 C CA . GLN A 1 313 ? -4.474 20.010 -7.691 1.00 80.19 313 GLN A CA 1
ATOM 2583 C C . GLN A 1 313 ? -4.088 19.021 -6.573 1.00 80.19 313 GLN A C 1
ATOM 2585 O O . GLN A 1 313 ? -4.358 17.830 -6.694 1.00 80.19 313 GLN A O 1
ATOM 2590 N N . GLN A 1 314 ? -3.484 19.500 -5.481 1.00 80.25 314 GLN A N 1
ATOM 2591 C CA . GLN A 1 314 ? -3.078 18.664 -4.344 1.00 80.25 314 GLN A CA 1
ATOM 2592 C C . GLN A 1 314 ? -4.277 18.149 -3.533 1.00 80.25 314 GLN A C 1
ATOM 2594 O O . GLN A 1 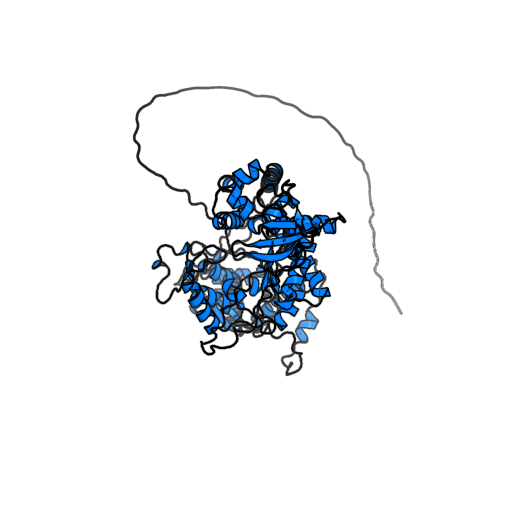314 ? -4.206 17.055 -2.973 1.00 80.25 314 GLN A O 1
ATOM 2599 N N . GLU A 1 315 ? -5.395 18.876 -3.565 1.00 85.50 315 GLU A N 1
ATOM 2600 C CA . GLU A 1 315 ? -6.655 18.545 -2.889 1.00 85.50 315 GLU A CA 1
ATOM 2601 C C . GLU A 1 315 ? -7.589 17.689 -3.758 1.00 85.50 315 GLU A C 1
ATOM 2603 O O . GLU A 1 315 ? -8.693 17.334 -3.338 1.00 85.50 315 GLU A O 1
ATOM 2608 N N . LEU A 1 316 ? -7.178 17.355 -4.985 1.00 88.06 316 LEU A N 1
ATOM 2609 C CA . LEU A 1 316 ? -7.990 16.625 -5.955 1.00 88.06 316 LEU A CA 1
ATOM 2610 C C . LEU A 1 316 ? -7.440 15.222 -6.215 1.00 88.06 316 LEU A C 1
ATOM 2612 O O . LEU A 1 316 ? -6.236 14.978 -6.210 1.00 88.06 316 LEU A O 1
ATOM 2616 N N . SER A 1 317 ? -8.351 14.294 -6.485 1.00 90.31 317 SER A N 1
ATOM 2617 C CA . SER A 1 317 ? -8.048 12.967 -7.015 1.00 90.31 317 SER A CA 1
ATOM 2618 C C . SER A 1 317 ? -8.844 12.757 -8.300 1.00 90.31 317 SER A C 1
ATOM 2620 O O . SER A 1 317 ? -10.030 13.086 -8.352 1.00 90.31 317 SER A O 1
ATOM 2622 N N . PHE A 1 318 ? -8.197 12.237 -9.345 1.00 92.44 318 PHE A N 1
ATOM 2623 C CA . PHE A 1 318 ? -8.819 12.074 -10.657 1.00 92.44 318 PHE A CA 1
ATOM 2624 C C . PHE A 1 318 ? -9.279 10.633 -10.904 1.00 92.44 318 PHE A C 1
ATOM 2626 O O . PHE A 1 318 ? -8.527 9.679 -10.671 1.00 92.44 318 PHE A O 1
ATOM 2633 N N . VAL A 1 319 ? -10.499 10.471 -11.427 1.00 93.69 319 VAL A N 1
ATOM 2634 C CA . VAL A 1 319 ? -11.065 9.157 -11.795 1.00 93.69 319 VAL A CA 1
ATOM 2635 C C . VAL A 1 319 ? -10.179 8.456 -12.828 1.00 93.69 319 VAL A C 1
ATOM 2637 O O . VAL A 1 319 ? -9.861 7.278 -12.684 1.00 93.69 319 VAL A O 1
ATOM 2640 N N . GLU A 1 320 ? -9.691 9.200 -13.818 1.00 93.00 320 GLU A N 1
ATOM 2641 C CA . GLU A 1 320 ? -8.800 8.712 -14.870 1.00 93.00 320 GLU A CA 1
ATOM 2642 C C . GLU A 1 320 ? -7.513 8.099 -14.311 1.00 93.00 320 GLU A C 1
ATOM 2644 O O . GLU A 1 320 ? -7.013 7.110 -14.846 1.00 93.00 320 GLU A O 1
ATOM 2649 N N . ASP A 1 321 ? -6.959 8.680 -13.247 1.00 90.19 321 ASP A N 1
ATOM 2650 C CA . ASP A 1 321 ? -5.732 8.180 -12.628 1.00 90.19 321 ASP A CA 1
ATOM 2651 C C . ASP A 1 321 ? -6.017 6.925 -11.790 1.00 90.19 321 ASP A C 1
ATOM 2653 O O . ASP A 1 321 ? -5.256 5.960 -11.862 1.00 90.19 321 ASP A O 1
ATOM 2657 N N . SER A 1 322 ? -7.172 6.867 -11.118 1.00 91.94 322 SER A N 1
ATOM 2658 C CA . SER A 1 322 ? -7.634 5.654 -10.427 1.00 91.94 322 SER A CA 1
ATOM 2659 C C . SER A 1 322 ? -7.845 4.484 -11.400 1.00 91.94 322 SER A C 1
ATOM 2661 O O . SER A 1 322 ? -7.432 3.363 -11.114 1.00 91.94 322 SER A O 1
ATOM 2663 N N . ILE A 1 323 ? -8.405 4.746 -12.588 1.00 92.44 323 ILE A N 1
ATOM 2664 C CA . ILE A 1 323 ? -8.575 3.743 -13.652 1.00 92.44 323 ILE A CA 1
ATOM 2665 C C . ILE A 1 323 ? -7.222 3.264 -14.191 1.00 92.44 323 ILE A C 1
ATOM 2667 O O . ILE A 1 323 ? -7.052 2.072 -14.445 1.00 92.44 323 ILE A O 1
ATOM 2671 N N . LYS A 1 324 ? -6.238 4.158 -14.359 1.00 90.38 324 LYS A N 1
ATOM 2672 C CA . LYS A 1 324 ? -4.880 3.758 -14.776 1.00 90.38 324 LYS A CA 1
ATOM 2673 C C . LYS A 1 324 ? -4.218 2.846 -13.750 1.00 90.38 324 LYS A C 1
ATOM 2675 O O . LYS A 1 324 ? -3.592 1.868 -14.149 1.00 90.38 324 LYS A O 1
ATOM 2680 N N . ILE A 1 325 ? -4.361 3.157 -12.459 1.00 90.06 325 ILE A N 1
ATOM 2681 C CA . ILE A 1 325 ? -3.865 2.303 -11.372 1.00 90.06 325 ILE A CA 1
ATOM 2682 C C . ILE A 1 325 ? -4.567 0.944 -11.430 1.00 90.06 325 ILE A C 1
ATOM 2684 O O . ILE A 1 325 ? -3.896 -0.080 -11.469 1.00 90.06 325 ILE A O 1
ATOM 2688 N N . PHE A 1 326 ? -5.899 0.924 -11.524 1.00 90.56 326 PHE A N 1
ATOM 2689 C CA . PHE A 1 326 ? -6.668 -0.318 -11.614 1.00 90.56 326 PHE A CA 1
ATOM 2690 C C . PHE A 1 326 ? -6.211 -1.202 -12.781 1.00 90.56 326 PHE A C 1
ATOM 2692 O O . PHE A 1 326 ? -5.898 -2.371 -12.569 1.00 90.56 326 PHE A O 1
ATOM 2699 N N . LYS A 1 327 ? -6.089 -0.642 -13.992 1.00 88.88 327 LYS A N 1
ATOM 2700 C CA . LYS A 1 327 ? -5.601 -1.382 -15.166 1.00 88.88 327 LYS A CA 1
ATOM 2701 C C . LYS A 1 327 ? -4.201 -1.940 -14.945 1.00 88.88 327 LYS A C 1
ATOM 2703 O O . LYS A 1 327 ? -3.962 -3.111 -15.206 1.00 88.88 327 LYS A O 1
ATOM 2708 N N . TYR A 1 328 ? -3.287 -1.130 -14.417 1.00 86.44 328 TYR A N 1
ATOM 2709 C CA . TYR A 1 328 ? -1.927 -1.583 -14.130 1.00 86.44 328 TYR A CA 1
ATOM 2710 C C . TYR A 1 328 ? -1.884 -2.787 -13.180 1.00 86.44 328 TYR A C 1
ATOM 2712 O O . TYR A 1 328 ? -1.054 -3.669 -13.372 1.00 86.44 328 TYR A O 1
ATOM 2720 N N . LEU A 1 329 ? -2.777 -2.826 -12.190 1.00 86.06 329 LEU A N 1
ATOM 2721 C CA . LEU A 1 329 ? -2.823 -3.868 -1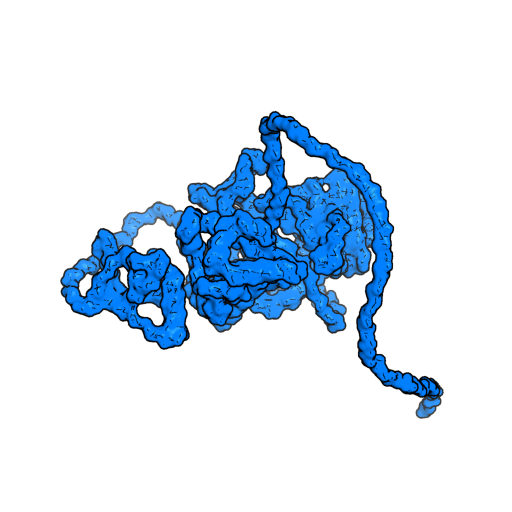1.163 1.00 86.06 329 LEU A CA 1
ATOM 2722 C C . LEU A 1 329 ? -3.586 -5.138 -11.583 1.00 86.06 329 LEU A C 1
ATOM 2724 O O . LEU A 1 329 ? -3.587 -6.094 -10.809 1.00 86.06 329 LEU A O 1
ATOM 2728 N N . THR A 1 330 ? -4.290 -5.136 -12.723 1.00 85.62 330 THR A N 1
ATOM 2729 C CA . THR A 1 330 ? -5.269 -6.196 -13.058 1.00 85.62 330 THR A CA 1
ATOM 2730 C C . THR A 1 330 ? -5.248 -6.680 -14.513 1.00 85.62 330 THR A C 1
ATOM 2732 O O . THR A 1 330 ? -5.659 -7.805 -14.773 1.00 85.62 330 THR A O 1
ATOM 2735 N N . GLU A 1 331 ? -4.775 -5.874 -15.471 1.00 82.06 331 GLU A N 1
ATOM 2736 C CA . GLU A 1 331 ? -4.893 -6.154 -16.916 1.00 82.06 331 GLU A CA 1
ATOM 2737 C C . GLU A 1 331 ? -4.124 -7.406 -17.369 1.00 82.06 331 GLU A C 1
ATOM 2739 O O . GLU A 1 331 ? -4.554 -8.077 -18.301 1.00 82.06 331 GLU A O 1
ATOM 2744 N N . ASP A 1 332 ? -3.019 -7.739 -16.698 1.00 75.50 332 ASP A N 1
ATOM 2745 C CA . ASP A 1 332 ? -2.172 -8.903 -17.009 1.00 75.50 332 ASP A CA 1
ATOM 2746 C C . ASP A 1 332 ? -2.284 -10.022 -15.950 1.00 75.50 332 ASP A C 1
ATOM 2748 O O . ASP A 1 332 ? -1.412 -10.887 -15.851 1.00 75.50 332 ASP A O 1
ATOM 2752 N N . GLY A 1 333 ? -3.362 -10.004 -15.161 1.00 77.81 333 GLY A N 1
ATOM 2753 C CA . GLY A 1 333 ? -3.523 -10.813 -13.952 1.00 77.81 333 GLY A CA 1
ATOM 2754 C C . GLY A 1 333 ? -3.252 -10.012 -12.677 1.00 77.81 333 GLY A C 1
ATOM 2755 O O . GLY A 1 333 ? -2.774 -8.874 -12.719 1.00 77.81 333 GLY A O 1
ATOM 2756 N N . LEU A 1 334 ? -3.597 -10.599 -11.531 1.00 82.19 334 LEU A N 1
ATOM 2757 C CA . LEU A 1 334 ? -3.321 -10.004 -10.225 1.00 82.19 334 LEU A CA 1
ATOM 2758 C C . LEU A 1 334 ? -1.837 -10.150 -9.883 1.00 82.19 334 LEU A C 1
ATOM 2760 O O . LEU A 1 334 ? -1.192 -11.145 -10.217 1.00 82.19 334 LEU A O 1
ATOM 2764 N N . MET A 1 335 ? -1.297 -9.161 -9.173 1.00 82.44 335 MET A N 1
ATOM 2765 C CA . MET A 1 335 ? 0.051 -9.239 -8.630 1.00 82.44 335 MET A CA 1
ATOM 2766 C C . MET A 1 335 ? 0.130 -10.383 -7.623 1.00 82.44 335 MET A C 1
ATOM 2768 O O . MET A 1 335 ? -0.708 -10.487 -6.727 1.00 82.44 335 MET A O 1
ATOM 2772 N N . TYR A 1 336 ? 1.170 -11.205 -7.740 1.00 83.62 336 TYR A N 1
ATOM 2773 C CA . TYR A 1 336 ? 1.473 -12.188 -6.710 1.00 83.62 336 TYR A CA 1
ATOM 2774 C C . TYR A 1 336 ? 1.793 -11.467 -5.384 1.00 83.62 336 TYR A C 1
ATOM 2776 O O . TYR A 1 336 ? 2.588 -10.521 -5.414 1.00 83.62 336 TYR A O 1
ATOM 2784 N N . PRO A 1 337 ? 1.217 -11.880 -4.238 1.00 87.19 337 PRO A N 1
ATOM 2785 C CA . PRO A 1 337 ? 1.454 -11.219 -2.959 1.00 87.19 337 PRO A CA 1
ATOM 2786 C C . PRO A 1 337 ? 2.930 -11.271 -2.551 1.00 87.19 337 PRO A C 1
ATOM 2788 O O . PRO A 1 337 ? 3.521 -12.349 -2.424 1.00 87.19 337 PRO A O 1
ATOM 2791 N N . ASP A 1 338 ? 3.520 -10.100 -2.322 1.00 84.12 338 ASP A N 1
ATOM 2792 C CA . ASP A 1 338 ? 4.921 -9.971 -1.918 1.00 84.12 338 ASP A CA 1
ATOM 2793 C C . ASP A 1 338 ? 5.021 -9.617 -0.433 1.00 84.12 338 ASP A C 1
ATOM 2795 O O . ASP A 1 338 ? 4.332 -8.715 0.055 1.00 84.12 338 ASP A O 1
ATOM 2799 N N . VAL A 1 339 ? 5.874 -10.341 0.291 1.00 87.50 339 VAL A N 1
ATOM 2800 C CA . VAL A 1 339 ? 6.103 -10.122 1.721 1.00 87.50 339 VAL A CA 1
ATOM 2801 C C . VAL A 1 339 ? 7.145 -9.022 1.870 1.00 87.50 339 VAL A C 1
ATOM 2803 O O . VAL A 1 339 ? 8.301 -9.169 1.473 1.00 87.50 339 VAL A O 1
ATOM 2806 N N . GLY A 1 340 ? 6.736 -7.899 2.456 1.00 83.69 340 GLY A N 1
ATOM 2807 C CA . GLY A 1 340 ? 7.623 -6.776 2.708 1.00 83.69 340 GLY A CA 1
ATOM 2808 C C . GLY A 1 340 ? 8.706 -7.088 3.745 1.00 83.69 340 GLY A C 1
ATOM 2809 O O . GLY A 1 340 ? 8.685 -8.095 4.446 1.00 83.69 340 GLY A O 1
ATOM 2810 N N . THR A 1 341 ? 9.669 -6.182 3.882 1.00 82.00 341 THR A N 1
ATOM 2811 C CA . THR A 1 341 ? 10.769 -6.348 4.844 1.00 82.00 341 THR A CA 1
ATOM 2812 C C . THR A 1 341 ? 10.425 -5.899 6.251 1.00 82.00 341 THR A C 1
ATOM 2814 O O . THR A 1 341 ? 9.392 -5.285 6.506 1.00 82.00 341 THR A O 1
ATOM 2817 N N . GLU A 1 342 ? 11.383 -6.050 7.166 1.00 81.12 342 GLU A N 1
ATOM 2818 C CA . GLU A 1 342 ? 11.350 -5.396 8.471 1.00 81.12 342 GLU A CA 1
ATOM 2819 C C . GLU A 1 342 ? 11.135 -3.866 8.411 1.00 81.12 342 GLU A C 1
ATOM 2821 O O . GLU A 1 342 ? 10.706 -3.267 9.399 1.00 81.12 342 GLU A O 1
ATOM 2826 N N . LYS A 1 343 ? 11.453 -3.188 7.293 1.00 81.81 343 LYS A N 1
ATOM 2827 C CA . LYS A 1 343 ? 11.168 -1.746 7.137 1.00 81.81 343 LYS A CA 1
ATOM 2828 C C . LYS A 1 343 ? 9.674 -1.465 7.019 1.00 81.81 343 LYS A C 1
ATOM 2830 O O . LYS A 1 343 ? 9.225 -0.414 7.464 1.00 81.81 343 LYS A O 1
ATOM 2835 N N . SER A 1 344 ? 8.928 -2.396 6.440 1.00 82.44 344 SER A N 1
ATOM 2836 C CA . SER A 1 344 ? 7.473 -2.353 6.325 1.00 82.44 344 SER A CA 1
ATOM 2837 C C . SER A 1 344 ? 6.784 -3.245 7.359 1.00 82.44 344 SER A C 1
ATOM 2839 O O . SER A 1 344 ? 5.606 -3.544 7.202 1.00 82.44 344 SER A O 1
ATOM 2841 N N . GLY A 1 345 ? 7.513 -3.714 8.380 1.00 85.88 345 GLY A N 1
ATOM 2842 C CA . GLY A 1 345 ? 6.992 -4.614 9.410 1.00 85.88 345 GLY A CA 1
ATOM 2843 C C . GLY A 1 345 ? 6.535 -5.980 8.889 1.00 85.88 345 GLY A C 1
ATOM 2844 O O . GLY A 1 345 ? 5.735 -6.625 9.549 1.00 85.88 345 GLY A O 1
ATOM 2845 N N . GLY A 1 346 ? 6.985 -6.405 7.705 1.00 89.06 346 GLY A N 1
ATOM 2846 C CA . GLY A 1 346 ? 6.520 -7.648 7.082 1.00 89.06 346 GLY A CA 1
ATOM 2847 C C . GLY A 1 346 ? 5.185 -7.534 6.342 1.00 89.06 346 GLY A C 1
ATOM 2848 O O . GLY A 1 346 ? 4.625 -8.559 5.970 1.00 89.06 346 GLY A O 1
ATOM 2849 N N . ARG A 1 347 ? 4.657 -6.315 6.130 1.00 91.62 347 ARG A N 1
ATOM 2850 C CA . ARG A 1 347 ? 3.387 -6.099 5.414 1.00 91.62 347 ARG A CA 1
ATOM 2851 C C . ARG A 1 347 ? 3.390 -6.780 4.052 1.00 91.62 347 ARG A C 1
ATOM 2853 O O . ARG A 1 347 ? 4.348 -6.635 3.294 1.00 91.62 347 ARG A O 1
ATOM 2860 N N . ILE A 1 348 ? 2.291 -7.453 3.741 1.00 91.50 348 ILE A N 1
ATOM 2861 C CA . ILE A 1 348 ? 2.067 -8.078 2.444 1.00 91.50 348 ILE A CA 1
ATOM 2862 C C . ILE A 1 348 ? 1.496 -7.020 1.501 1.00 91.50 348 ILE A C 1
ATOM 2864 O O . ILE A 1 348 ? 0.641 -6.230 1.902 1.00 91.50 348 ILE A O 1
ATOM 2868 N N . VAL A 1 349 ? 1.980 -6.981 0.262 1.00 88.50 349 VAL A N 1
ATOM 2869 C CA . VAL A 1 349 ? 1.461 -6.077 -0.768 1.00 88.50 349 VAL A CA 1
ATOM 2870 C C . VAL A 1 349 ? 1.073 -6.859 -2.009 1.00 88.50 349 VAL A C 1
ATOM 2872 O O . VAL A 1 349 ? 1.841 -7.665 -2.529 1.00 88.50 349 VAL A O 1
ATOM 2875 N N . ASP A 1 350 ? -0.128 -6.574 -2.491 1.00 89.44 350 ASP A N 1
ATOM 2876 C CA . ASP A 1 350 ? -0.746 -7.175 -3.664 1.00 89.44 350 ASP A CA 1
ATOM 2877 C C . ASP A 1 350 ? -1.543 -6.120 -4.460 1.00 89.44 350 ASP A C 1
ATOM 2879 O O . ASP A 1 350 ? -1.503 -4.915 -4.173 1.00 89.44 350 ASP A O 1
ATOM 2883 N N . SER A 1 351 ? -2.306 -6.574 -5.458 1.00 89.31 351 SER A N 1
ATOM 2884 C CA . SER A 1 351 ? -3.177 -5.701 -6.245 1.00 89.31 351 SER A CA 1
ATOM 2885 C C . SER A 1 351 ? -4.231 -4.981 -5.396 1.00 89.31 351 SER A C 1
ATOM 2887 O O . SER A 1 351 ? -4.488 -3.806 -5.649 1.00 89.31 351 SER A O 1
ATOM 2889 N N . PHE A 1 352 ? -4.841 -5.615 -4.389 1.00 91.56 352 PHE A N 1
ATOM 2890 C CA . PHE A 1 352 ? -5.910 -4.984 -3.597 1.00 91.56 352 PHE A CA 1
ATOM 2891 C C . PHE A 1 352 ? -5.387 -3.947 -2.611 1.00 91.56 352 PHE A C 1
ATOM 2893 O O . PHE A 1 352 ? -5.996 -2.884 -2.453 1.00 91.56 352 PHE A O 1
ATOM 2900 N N . THR A 1 353 ? -4.219 -4.200 -2.033 1.00 91.25 353 THR A N 1
ATOM 2901 C CA . THR A 1 353 ? -3.513 -3.267 -1.155 1.00 91.25 353 THR A CA 1
ATOM 2902 C C . THR A 1 353 ? -3.197 -1.947 -1.867 1.00 91.25 353 THR A C 1
ATOM 2904 O O . THR A 1 353 ? -3.315 -0.871 -1.279 1.00 91.25 353 THR A O 1
ATOM 2907 N N . LEU A 1 354 ? -2.824 -2.015 -3.151 1.00 89.31 354 LEU A N 1
ATOM 2908 C CA . LEU A 1 354 ? -2.466 -0.848 -3.968 1.00 89.31 354 LEU A CA 1
ATOM 2909 C C . LEU A 1 354 ? -3.657 -0.225 -4.715 1.00 89.31 354 LEU A C 1
ATOM 2911 O O . LEU A 1 354 ? -3.532 0.863 -5.284 1.00 89.31 354 LEU A O 1
ATOM 2915 N N . MET A 1 355 ? -4.811 -0.893 -4.729 1.00 89.94 355 MET A N 1
ATOM 2916 C CA . MET A 1 355 ? -5.995 -0.437 -5.452 1.00 89.94 355 MET A CA 1
ATOM 2917 C C . MET A 1 355 ? -6.649 0.773 -4.761 1.00 89.94 355 MET A C 1
ATOM 2919 O O . MET A 1 355 ? -6.799 0.774 -3.532 1.00 89.94 355 MET A O 1
ATOM 2923 N N . PRO A 1 356 ? -7.119 1.788 -5.519 1.00 91.38 356 PRO A N 1
ATOM 2924 C CA . PRO A 1 356 ? -7.904 2.884 -4.962 1.00 91.38 356 PRO A CA 1
ATOM 2925 C C . PRO A 1 356 ? -9.098 2.359 -4.159 1.00 91.38 356 PRO A C 1
ATOM 2927 O O . PRO A 1 356 ? -9.875 1.545 -4.655 1.00 91.38 356 PRO A O 1
ATOM 2930 N N . SER A 1 357 ? -9.268 2.842 -2.925 1.00 91.38 357 SER A N 1
ATOM 2931 C CA . SER A 1 357 ? -10.234 2.267 -1.975 1.00 91.38 357 SER A CA 1
ATOM 2932 C C . SER A 1 357 ? -11.672 2.249 -2.487 1.00 91.38 357 SER A C 1
ATOM 2934 O O . SER A 1 357 ? -12.399 1.300 -2.227 1.00 91.38 357 SER A O 1
ATOM 2936 N N . TRP A 1 358 ? -12.079 3.279 -3.230 1.00 93.06 358 TRP A N 1
ATOM 2937 C CA . TRP A 1 358 ? -13.432 3.372 -3.777 1.00 93.06 358 TRP A CA 1
ATOM 2938 C C . TRP A 1 358 ? -13.674 2.381 -4.928 1.00 93.06 358 TRP A C 1
ATOM 2940 O O . TRP A 1 358 ? -14.790 1.908 -5.080 1.00 93.06 358 TRP A O 1
ATOM 2950 N N . ILE A 1 359 ? -12.634 2.008 -5.688 1.00 93.75 359 ILE A N 1
ATOM 2951 C CA . ILE A 1 359 ? -12.717 0.928 -6.688 1.00 93.75 359 ILE A CA 1
ATOM 2952 C C . ILE A 1 359 ? -12.724 -0.428 -5.982 1.00 93.75 359 ILE A C 1
ATOM 2954 O O . ILE A 1 359 ? -13.484 -1.318 -6.345 1.00 93.75 359 ILE A O 1
ATOM 2958 N N . ARG A 1 360 ? -11.909 -0.583 -4.935 1.00 93.62 360 ARG A N 1
ATOM 2959 C CA . ARG A 1 360 ? -11.828 -1.825 -4.161 1.00 93.62 360 ARG A CA 1
ATOM 2960 C C . ARG A 1 360 ? -13.166 -2.208 -3.516 1.00 93.62 360 ARG A C 1
ATOM 2962 O O . ARG A 1 360 ? -13.507 -3.383 -3.490 1.00 93.62 360 ARG A O 1
ATOM 2969 N N . GLN A 1 361 ? -13.965 -1.232 -3.085 1.00 91.94 361 GLN A N 1
ATOM 2970 C CA . GLN A 1 361 ? -15.338 -1.451 -2.595 1.00 91.94 361 GLN A CA 1
ATOM 2971 C C . GLN A 1 361 ? -16.289 -2.035 -3.656 1.00 91.94 361 GLN A C 1
ATOM 2973 O O . GLN A 1 361 ? -17.322 -2.599 -3.316 1.00 91.94 361 GLN A O 1
ATOM 2978 N N . MET A 1 362 ? -15.945 -1.934 -4.942 1.00 93.31 362 MET A N 1
ATOM 2979 C CA . MET A 1 362 ? -16.737 -2.501 -6.036 1.00 93.31 362 MET A CA 1
ATOM 2980 C C . MET A 1 362 ? -16.410 -3.970 -6.323 1.00 93.31 362 MET A C 1
ATOM 2982 O O . MET A 1 362 ? -17.115 -4.600 -7.112 1.00 93.31 362 MET A O 1
ATOM 2986 N N . ILE A 1 363 ? -15.338 -4.510 -5.733 1.00 90.88 363 ILE A N 1
ATOM 2987 C CA . ILE A 1 363 ? -14.964 -5.918 -5.889 1.00 90.88 363 ILE A CA 1
ATOM 2988 C C . ILE A 1 363 ? -16.075 -6.793 -5.314 1.00 90.88 363 ILE A C 1
ATOM 2990 O O . ILE A 1 363 ? -16.632 -6.494 -4.252 1.00 90.88 363 ILE A O 1
ATOM 2994 N N . LYS A 1 364 ? -16.370 -7.895 -5.996 1.00 89.06 364 LYS A N 1
ATOM 2995 C CA . LYS A 1 364 ? -17.331 -8.876 -5.512 1.00 89.06 364 LYS A CA 1
ATOM 2996 C C . LYS A 1 364 ? -16.638 -10.167 -5.110 1.00 89.06 364 LYS A C 1
ATOM 2998 O O . LYS A 1 364 ? -15.697 -10.595 -5.768 1.00 89.06 364 LYS A O 1
ATOM 3003 N N . ILE A 1 365 ? -17.147 -10.786 -4.056 1.00 90.94 365 ILE A N 1
ATOM 3004 C CA . ILE A 1 365 ? -16.774 -12.120 -3.590 1.00 90.94 365 ILE A CA 1
ATOM 3005 C C . ILE A 1 365 ? -18.023 -12.976 -3.771 1.00 90.94 365 ILE A C 1
ATOM 3007 O O . ILE A 1 365 ? -19.077 -12.594 -3.261 1.00 90.94 365 ILE A O 1
ATOM 3011 N N . LYS A 1 366 ? -17.952 -14.068 -4.541 1.00 88.62 366 LYS A N 1
ATOM 3012 C CA . LYS A 1 366 ? -19.123 -14.914 -4.873 1.00 88.62 366 LYS A CA 1
ATOM 3013 C C . LYS A 1 366 ? -20.344 -14.084 -5.312 1.00 88.62 366 LYS A C 1
ATOM 3015 O O . LYS A 1 366 ? -21.439 -14.201 -4.766 1.00 88.62 366 LYS A O 1
ATOM 3020 N N . ASP A 1 367 ? -20.122 -13.166 -6.256 1.00 86.00 367 ASP A N 1
ATOM 3021 C CA . ASP A 1 367 ? -21.117 -12.239 -6.825 1.00 86.00 367 ASP A CA 1
ATOM 3022 C C . ASP A 1 367 ? -21.759 -11.216 -5.866 1.00 86.00 367 ASP A C 1
ATOM 3024 O O . ASP A 1 367 ? -22.634 -10.439 -6.276 1.00 86.00 367 ASP A O 1
ATOM 3028 N N . LYS A 1 368 ? -21.308 -11.132 -4.611 1.00 89.88 368 LYS A N 1
ATOM 3029 C CA . LYS A 1 368 ? -21.753 -10.128 -3.634 1.00 89.88 368 LYS A CA 1
ATOM 3030 C C . LYS A 1 368 ? -20.691 -9.063 -3.423 1.00 89.88 368 LYS A C 1
ATOM 3032 O O . LYS A 1 368 ? -19.508 -9.376 -3.382 1.00 89.88 368 LYS A O 1
ATOM 3037 N N . PHE A 1 369 ? -21.109 -7.803 -3.286 1.00 91.12 369 PHE A N 1
ATOM 3038 C CA . PHE A 1 369 ? -20.180 -6.732 -2.922 1.00 91.12 369 PHE A CA 1
ATOM 3039 C C . PHE A 1 369 ? -19.522 -7.047 -1.585 1.00 91.12 369 PHE A C 1
ATOM 3041 O O . PHE A 1 369 ? -20.171 -7.556 -0.673 1.00 91.12 369 PHE A O 1
ATOM 3048 N N . ASN A 1 370 ? -18.225 -6.778 -1.507 1.00 92.69 370 ASN A N 1
ATOM 3049 C CA . ASN A 1 370 ? -17.463 -7.066 -0.309 1.00 92.69 370 ASN A CA 1
ATOM 3050 C C . ASN A 1 370 ? -17.823 -6.139 0.862 1.00 92.69 370 ASN A C 1
ATOM 3052 O O . ASN A 1 370 ? -18.317 -5.028 0.668 1.00 92.69 370 ASN A O 1
ATOM 3056 N N . VAL A 1 371 ? -17.518 -6.606 2.071 1.00 94.62 371 VAL A N 1
ATOM 3057 C CA . VAL A 1 371 ? -17.525 -5.804 3.298 1.00 94.62 371 VAL A CA 1
ATOM 3058 C C . VAL A 1 371 ? -16.087 -5.672 3.795 1.00 94.62 371 VAL A C 1
ATOM 3060 O O . VAL A 1 371 ? -15.359 -6.663 3.870 1.00 94.62 371 VAL A O 1
ATOM 3063 N N . GLU A 1 372 ? -15.673 -4.451 4.135 1.00 94.88 372 GLU A N 1
ATOM 3064 C CA . GLU A 1 372 ? -14.359 -4.163 4.720 1.00 94.88 372 GLU A CA 1
ATOM 3065 C C . GLU A 1 372 ? -14.497 -4.093 6.250 1.00 94.88 372 GLU A C 1
ATOM 3067 O O . GLU A 1 372 ? -15.278 -3.297 6.771 1.00 94.88 372 GLU A O 1
ATOM 3072 N N . ALA A 1 373 ? -13.751 -4.925 6.970 1.00 95.69 373 ALA A N 1
ATOM 3073 C CA . ALA A 1 373 ? -13.580 -4.874 8.416 1.00 95.69 373 ALA A CA 1
ATOM 3074 C C . ALA A 1 373 ? -12.247 -4.180 8.732 1.00 95.69 373 ALA A C 1
ATOM 3076 O O . ALA A 1 373 ? -11.193 -4.684 8.360 1.00 95.69 373 ALA A O 1
ATOM 3077 N N . ASP A 1 374 ? -12.283 -3.023 9.390 1.00 93.44 374 ASP A N 1
ATOM 3078 C CA . ASP A 1 374 ? -11.121 -2.146 9.609 1.00 93.44 374 ASP A CA 1
ATOM 3079 C C . ASP A 1 374 ? -10.968 -1.811 11.099 1.00 93.44 374 ASP A C 1
ATOM 3081 O O . ASP A 1 374 ? -11.953 -1.509 11.782 1.00 93.44 374 ASP A O 1
ATOM 3085 N N . TYR A 1 375 ? -9.746 -1.854 11.630 1.00 92.56 375 TYR A N 1
ATOM 3086 C CA . TYR A 1 375 ? -9.507 -1.498 13.026 1.00 92.56 375 TYR A CA 1
ATOM 3087 C C . TYR A 1 375 ? -9.662 0.003 13.286 1.00 92.56 375 TYR A C 1
ATOM 3089 O O . TYR A 1 375 ? -9.204 0.883 12.559 1.00 92.56 375 TYR A O 1
ATOM 3097 N N . SER A 1 376 ? -10.236 0.331 14.439 1.00 87.19 376 SER A N 1
ATOM 3098 C CA . SER A 1 376 ? -10.331 1.717 14.888 1.00 87.19 376 SER A CA 1
ATOM 3099 C C . SER A 1 376 ? -9.018 2.201 15.493 1.00 87.19 376 SER A C 1
ATOM 3101 O O . SER A 1 376 ? -8.633 1.764 16.566 1.00 87.19 376 SER A O 1
ATOM 3103 N N . CYS A 1 377 ? -8.337 3.177 14.892 1.00 87.00 377 CYS A N 1
ATOM 3104 C CA . CYS A 1 377 ? -7.152 3.782 15.529 1.00 87.00 377 CYS A CA 1
ATOM 3105 C C . CYS A 1 377 ? -6.084 2.739 15.933 1.00 87.00 377 CYS A C 1
ATOM 3107 O O . CYS A 1 377 ? -5.547 2.809 17.041 1.00 87.00 377 CYS A O 1
ATOM 3109 N N . LEU A 1 378 ? -5.784 1.764 15.065 1.00 91.69 378 LEU A N 1
ATOM 3110 C CA . LEU A 1 378 ? -4.873 0.669 15.409 1.00 91.69 378 LEU A CA 1
ATOM 3111 C C . LEU A 1 378 ? -3.496 1.170 15.857 1.00 91.69 378 LEU A C 1
ATOM 3113 O O . LEU A 1 378 ? -3.005 0.762 16.907 1.00 91.69 378 LEU A O 1
ATOM 3117 N N . HIS A 1 379 ? -2.872 2.069 15.089 1.00 91.38 379 HIS A N 1
ATOM 3118 C CA . HIS A 1 379 ? -1.512 2.545 15.378 1.00 91.38 379 HIS A CA 1
ATOM 3119 C C . HIS A 1 379 ? -1.407 3.337 16.686 1.00 91.38 379 HIS A C 1
ATOM 3121 O O . HIS A 1 379 ? -0.525 3.004 17.474 1.00 91.38 379 HIS A O 1
ATOM 3127 N N . PRO A 1 380 ? -2.282 4.318 16.987 1.00 91.50 380 PRO A N 1
ATOM 3128 C CA . PRO A 1 380 ? -2.286 4.949 18.304 1.00 91.50 380 PRO A CA 1
ATOM 3129 C C . PRO A 1 380 ? -2.434 3.962 19.472 1.00 91.50 380 PRO A C 1
ATOM 3131 O O . PRO A 1 380 ? -1.656 4.026 20.419 1.00 91.50 380 PRO A O 1
ATOM 3134 N N . ASN A 1 381 ? -3.369 3.008 19.395 1.00 92.94 381 ASN A N 1
ATOM 3135 C CA . ASN A 1 381 ? -3.567 2.025 20.470 1.00 92.94 381 ASN A CA 1
ATOM 3136 C C . ASN A 1 381 ? -2.402 1.021 20.563 1.00 92.94 381 ASN A C 1
ATOM 3138 O O . ASN A 1 381 ? -2.011 0.608 21.653 1.00 92.94 381 ASN A O 1
ATOM 3142 N N . SER A 1 382 ? -1.780 0.678 19.433 1.00 93.75 382 SER A N 1
ATOM 3143 C CA . SER A 1 382 ? -0.554 -0.128 19.411 1.00 93.75 382 SER A CA 1
ATOM 3144 C C . SER A 1 382 ? 0.622 0.627 20.033 1.00 93.75 382 SER A C 1
ATOM 3146 O O . SER A 1 382 ? 1.425 0.028 20.740 1.00 93.75 382 SER A O 1
ATOM 3148 N N . ALA A 1 383 ? 0.719 1.945 19.825 1.00 93.94 383 ALA A N 1
ATOM 3149 C CA . ALA A 1 383 ? 1.744 2.773 20.454 1.00 93.94 383 ALA A CA 1
ATOM 3150 C C . ALA A 1 383 ? 1.577 2.812 21.982 1.00 93.94 383 ALA A C 1
ATOM 3152 O O . ALA A 1 383 ? 2.562 2.653 22.700 1.00 93.94 383 ALA A O 1
ATOM 3153 N N . ILE A 1 384 ? 0.342 2.938 22.477 1.00 92.81 384 ILE A N 1
ATOM 3154 C CA . ILE A 1 384 ? 0.034 2.852 23.913 1.00 92.81 384 ILE A CA 1
ATOM 3155 C C . ILE A 1 384 ? 0.533 1.518 24.479 1.00 92.81 384 ILE A C 1
ATOM 3157 O O . ILE A 1 384 ? 1.292 1.510 25.448 1.00 92.81 384 ILE A O 1
ATOM 3161 N N . SER A 1 385 ? 0.172 0.406 23.834 1.00 92.81 385 SER A N 1
ATOM 3162 C CA . SER A 1 385 ? 0.564 -0.941 24.262 1.00 92.81 385 SER A CA 1
ATOM 3163 C C . SER A 1 385 ? 2.089 -1.139 24.268 1.00 92.81 385 SER A C 1
ATOM 3165 O O . SER A 1 385 ? 2.663 -1.594 25.256 1.00 92.81 385 SER A O 1
ATOM 3167 N N . LEU A 1 386 ? 2.777 -0.731 23.197 1.00 94.31 386 LEU A N 1
ATOM 3168 C CA . LEU A 1 386 ? 4.216 -0.961 23.025 1.00 94.31 386 LEU A CA 1
ATOM 3169 C C . LEU A 1 386 ? 5.103 -0.049 23.882 1.00 94.31 386 LEU A C 1
ATOM 3171 O O . LEU A 1 386 ? 6.196 -0.458 24.270 1.00 94.31 386 LEU A O 1
ATOM 3175 N N . TYR A 1 387 ? 4.667 1.183 24.151 1.00 94.75 387 TYR A N 1
ATOM 3176 C CA . TYR A 1 387 ? 5.490 2.204 24.810 1.00 94.75 387 TYR A CA 1
ATOM 3177 C C . TYR A 1 387 ? 5.004 2.558 26.223 1.00 94.75 387 TYR A C 1
ATOM 3179 O O . TYR A 1 387 ? 5.507 3.506 26.828 1.00 94.75 387 TYR A O 1
ATOM 3187 N N . GLY A 1 388 ? 4.077 1.777 26.784 1.00 90.12 388 GLY A N 1
ATOM 3188 C CA . GLY A 1 388 ? 3.641 1.897 28.176 1.00 90.12 388 GLY A CA 1
ATOM 3189 C C . GLY A 1 388 ? 2.766 3.120 28.442 1.00 90.12 388 GLY A C 1
ATOM 3190 O O . GLY A 1 388 ? 2.962 3.794 29.458 1.00 90.12 388 GLY A O 1
ATOM 3191 N N . GLY A 1 389 ? 1.850 3.413 27.519 1.00 87.25 389 GLY A N 1
ATOM 3192 C CA . GLY A 1 389 ? 0.773 4.375 27.733 1.00 87.25 389 GLY A CA 1
ATOM 3193 C C . GLY A 1 389 ? -0.248 3.887 28.766 1.00 87.25 389 GLY A C 1
ATOM 3194 O O . GLY A 1 389 ? -0.280 2.710 29.126 1.00 87.25 389 GLY A O 1
ATOM 3195 N N . SER A 1 390 ? -1.053 4.816 29.271 1.00 82.62 390 SER A N 1
ATOM 3196 C CA . SER A 1 390 ? -2.000 4.601 30.371 1.00 82.62 390 SER A CA 1
ATOM 3197 C C . SER A 1 390 ? -3.459 4.511 29.939 1.00 82.62 390 SER A C 1
ATOM 3199 O O . SER A 1 390 ? -4.245 3.842 30.609 1.00 82.62 390 SER A O 1
ATOM 3201 N N . LYS A 1 391 ? -3.847 5.177 28.848 1.00 77.25 391 LYS A N 1
ATOM 3202 C CA . LYS A 1 391 ? -5.235 5.187 28.390 1.00 77.25 391 LYS A CA 1
ATOM 3203 C C . LYS A 1 391 ? -5.629 3.844 27.810 1.00 77.25 391 LYS A C 1
ATOM 3205 O O . LYS A 1 391 ? -4.887 3.232 27.053 1.00 77.25 391 LYS A O 1
ATOM 3210 N N . GLU A 1 392 ? -6.835 3.417 28.160 1.00 72.44 392 GLU A N 1
ATOM 3211 C CA . GLU A 1 392 ? -7.326 2.113 27.751 1.00 72.44 392 GLU A CA 1
ATOM 3212 C C . GLU A 1 392 ? -7.716 2.099 26.277 1.00 72.44 392 GLU A C 1
ATOM 3214 O O . GLU A 1 392 ? -7.040 1.459 25.494 1.00 72.44 392 GLU A O 1
ATOM 3219 N N . TYR A 1 393 ? -8.743 2.844 25.870 1.00 80.38 393 TYR A N 1
ATOM 3220 C CA . TYR A 1 393 ? -9.189 2.888 24.476 1.00 80.38 393 TYR A CA 1
ATOM 3221 C C . TYR A 1 393 ? -9.085 4.309 23.928 1.00 80.38 393 TYR A C 1
ATOM 3223 O O . TYR A 1 393 ? -9.631 5.254 24.508 1.00 80.38 393 TYR A O 1
ATOM 3231 N N . LEU A 1 394 ? -8.413 4.463 22.788 1.00 84.38 394 LEU A N 1
ATOM 3232 C CA . LEU A 1 394 ? -8.311 5.733 22.083 1.00 84.38 394 LEU A CA 1
ATOM 3233 C C . LEU A 1 394 ? -9.068 5.673 20.751 1.00 84.38 394 LEU A C 1
ATOM 3235 O O . LEU A 1 394 ? -8.718 4.888 19.867 1.00 84.38 394 LEU A O 1
ATOM 3239 N N . THR A 1 395 ? -10.077 6.534 20.583 1.00 82.44 395 THR A N 1
ATOM 3240 C CA . THR A 1 395 ? -10.800 6.692 19.311 1.00 82.44 395 THR A CA 1
ATOM 3241 C C . THR A 1 395 ? -10.610 8.087 18.713 1.00 82.44 395 THR A C 1
ATOM 3243 O O . THR A 1 395 ? -10.424 9.071 19.426 1.00 82.44 395 THR A O 1
ATOM 3246 N N . HIS A 1 396 ? -10.707 8.206 17.384 1.00 83.00 396 HIS A N 1
ATOM 3247 C CA . HIS A 1 396 ? -10.628 9.503 16.699 1.00 83.00 396 HIS A CA 1
ATOM 3248 C C . HIS A 1 396 ? -11.704 10.491 17.174 1.00 83.00 396 HIS A C 1
ATOM 3250 O O . HIS A 1 396 ? -11.438 11.689 17.201 1.00 83.00 396 HIS A O 1
ATOM 3256 N N . ASN A 1 397 ? -12.887 9.999 17.561 1.00 79.56 397 ASN A N 1
ATOM 3257 C CA . ASN A 1 397 ? -13.961 10.830 18.108 1.00 79.56 397 ASN A CA 1
ATOM 3258 C C . ASN A 1 397 ? -13.571 11.409 19.469 1.00 79.56 397 ASN A C 1
ATOM 3260 O O . ASN A 1 397 ? -13.736 12.606 19.684 1.00 79.56 397 ASN A O 1
ATOM 3264 N N . ASP A 1 398 ? -12.995 10.588 20.351 1.00 78.75 398 ASP A N 1
ATOM 3265 C CA . ASP A 1 398 ? -12.580 11.042 21.680 1.00 78.75 398 ASP A CA 1
ATOM 3266 C C . ASP A 1 398 ? -11.500 12.129 21.583 1.00 78.75 398 ASP A C 1
ATOM 3268 O O . ASP A 1 398 ? -11.562 13.124 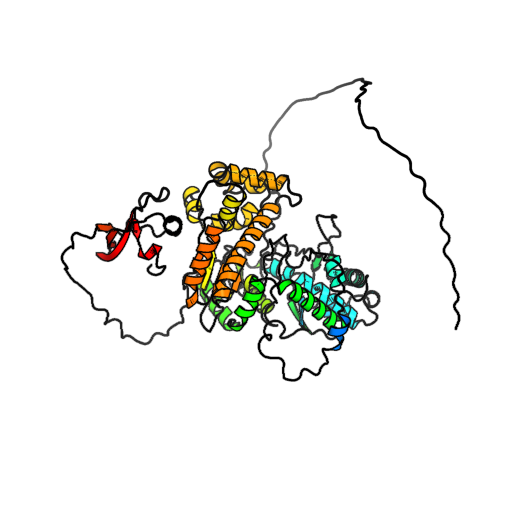22.303 1.00 78.75 398 ASP A O 1
ATOM 3272 N N . LEU A 1 399 ? -10.532 11.985 20.663 1.00 82.88 399 LEU A N 1
ATOM 3273 C CA . LEU A 1 399 ? -9.540 13.040 20.413 1.00 82.88 399 LEU A CA 1
ATOM 3274 C C . LEU A 1 399 ? -10.171 14.300 19.821 1.00 82.88 399 LEU A C 1
ATOM 3276 O O . LEU A 1 399 ? -9.845 15.398 20.259 1.00 82.88 399 LEU A O 1
ATOM 3280 N N . ALA A 1 400 ? -11.051 14.150 18.828 1.00 83.50 400 ALA A N 1
ATOM 3281 C CA . ALA A 1 400 ? -11.720 15.276 18.183 1.00 83.50 400 ALA A CA 1
ATOM 3282 C C . ALA A 1 400 ? -12.483 16.130 19.207 1.00 83.50 400 ALA A C 1
ATOM 3284 O O . ALA A 1 400 ? -12.353 17.354 19.211 1.00 83.50 400 ALA A O 1
ATOM 3285 N N . LEU A 1 401 ? -13.199 15.476 20.127 1.00 80.25 401 LEU A N 1
ATOM 3286 C CA . LEU A 1 401 ? -13.893 16.124 21.239 1.00 80.25 401 LEU A CA 1
ATOM 3287 C C . LEU A 1 401 ? -12.909 16.779 22.216 1.00 80.25 401 LEU A C 1
ATOM 3289 O O . LEU A 1 401 ? -13.017 17.975 22.482 1.00 80.25 401 LEU A O 1
ATOM 3293 N N . ALA A 1 402 ? -11.911 16.032 22.700 1.00 82.06 402 ALA A N 1
ATOM 3294 C CA . ALA A 1 402 ? -10.940 16.532 23.676 1.00 82.06 402 ALA A CA 1
ATOM 3295 C C . ALA A 1 402 ? -10.131 17.735 23.161 1.00 82.06 402 ALA A C 1
ATOM 3297 O O . ALA A 1 402 ? -9.752 18.610 23.937 1.00 82.06 402 ALA A O 1
ATOM 3298 N N . MET A 1 403 ? -9.867 17.781 21.855 1.00 83.94 403 MET A N 1
ATOM 3299 C CA . MET A 1 403 ? -9.079 18.825 21.201 1.00 83.94 403 MET A CA 1
ATOM 3300 C C . MET A 1 403 ? -9.939 19.890 20.509 1.00 83.94 403 MET A C 1
ATOM 3302 O O . MET A 1 403 ? -9.382 20.793 19.888 1.00 83.94 403 MET A O 1
ATOM 3306 N N . SER A 1 404 ? -11.275 19.781 20.556 1.00 84.81 404 SER A N 1
ATOM 3307 C CA . SER A 1 404 ? -12.199 20.647 19.800 1.00 84.81 404 SER A CA 1
ATOM 3308 C C . SER A 1 404 ? -11.789 20.812 18.327 1.00 84.81 404 SER A C 1
ATOM 3310 O O . SER A 1 404 ? -11.778 21.911 17.777 1.00 84.81 404 SER A O 1
ATOM 3312 N N . THR A 1 405 ? -11.385 19.707 17.699 1.00 85.06 405 THR A N 1
ATOM 3313 C CA . THR A 1 405 ? -10.823 19.667 16.343 1.00 85.06 405 THR A CA 1
ATOM 3314 C C . THR A 1 405 ? -11.634 18.708 15.482 1.00 85.06 405 THR A C 1
ATOM 3316 O O . THR A 1 405 ? -12.073 17.665 15.957 1.00 85.06 405 THR A O 1
ATOM 3319 N N . ASP A 1 406 ? -11.824 19.034 14.203 1.00 82.44 406 ASP A N 1
ATOM 3320 C CA . ASP A 1 406 ? -12.559 18.164 13.285 1.00 82.44 406 ASP A CA 1
ATOM 3321 C C . ASP A 1 406 ? -11.908 16.771 13.170 1.00 82.44 406 ASP A C 1
ATOM 3323 O O . ASP A 1 406 ? -10.690 16.635 13.009 1.00 82.44 406 ASP A O 1
ATOM 3327 N N . ILE A 1 407 ? -12.732 15.720 13.215 1.00 83.19 407 ILE A N 1
ATOM 3328 C CA . ILE A 1 407 ? -12.279 14.323 13.174 1.00 83.19 407 ILE A CA 1
ATOM 3329 C C . ILE A 1 407 ? -11.417 14.017 11.940 1.00 83.19 407 ILE A C 1
ATOM 3331 O O . ILE A 1 407 ? -10.497 13.198 12.015 1.00 83.19 407 ILE A O 1
ATOM 3335 N N . SER A 1 408 ? -11.684 14.659 10.797 1.00 79.81 408 SER A N 1
ATOM 3336 C CA . SER A 1 408 ? -10.916 14.444 9.569 1.00 79.81 408 SER A CA 1
ATOM 3337 C C . SER A 1 408 ? -9.480 14.944 9.710 1.00 79.81 408 SER A C 1
ATOM 3339 O O . SER A 1 408 ? -8.560 14.268 9.252 1.00 79.81 408 SER A O 1
ATOM 3341 N N . VAL A 1 409 ? -9.270 16.048 10.432 1.00 82.56 409 VAL A N 1
ATOM 3342 C CA . VAL A 1 409 ? -7.937 16.590 10.727 1.00 82.56 409 VAL A CA 1
ATOM 3343 C C . VAL A 1 409 ? -7.176 15.646 11.653 1.00 82.56 409 VAL A C 1
ATOM 3345 O O . VAL A 1 409 ? -6.023 15.323 11.373 1.00 82.56 409 VAL A O 1
ATOM 3348 N N . ILE A 1 410 ? -7.827 15.131 12.703 1.00 85.12 410 ILE A N 1
ATOM 3349 C CA . ILE A 1 410 ? -7.213 14.157 13.621 1.00 85.12 410 ILE A CA 1
ATOM 3350 C C . ILE A 1 410 ? -6.779 12.896 12.867 1.00 85.12 410 ILE A C 1
ATOM 3352 O O . ILE A 1 410 ? -5.651 12.433 13.037 1.00 85.12 410 ILE A O 1
ATOM 3356 N N . LYS A 1 411 ? -7.652 12.352 12.007 1.00 83.50 411 LYS A N 1
ATOM 3357 C CA . LYS A 1 411 ? -7.333 11.180 11.179 1.00 83.50 411 LYS A CA 1
ATOM 3358 C C . LYS A 1 411 ? -6.108 11.438 10.303 1.00 83.50 411 LYS A C 1
ATOM 3360 O O . LYS A 1 411 ? -5.187 10.628 10.306 1.00 83.50 411 LYS A O 1
ATOM 3365 N N . VAL A 1 412 ? -6.074 12.569 9.595 1.00 81.50 412 VAL A N 1
ATOM 3366 C CA . VAL A 1 412 ? -4.950 12.939 8.717 1.00 81.50 412 VAL A CA 1
ATOM 3367 C C . VAL A 1 412 ? -3.650 13.120 9.504 1.00 81.50 412 VAL A C 1
ATOM 3369 O O . VAL A 1 412 ? -2.601 12.634 9.081 1.00 81.50 412 VAL A O 1
ATOM 3372 N N . GLU A 1 413 ? -3.696 13.764 10.669 1.00 85.94 413 GLU A N 1
ATOM 3373 C CA . GLU A 1 413 ? -2.511 13.945 11.509 1.00 85.94 413 GLU A CA 1
ATOM 3374 C C . GLU A 1 413 ? -1.978 12.611 12.055 1.00 85.94 413 GLU A C 1
ATOM 3376 O O . GLU A 1 413 ? -0.766 12.364 11.994 1.00 85.94 413 GLU A O 1
ATOM 3381 N N . HIS A 1 414 ? -2.856 11.701 12.497 1.00 87.00 414 HIS A N 1
ATOM 3382 C CA . HIS A 1 414 ? -2.454 10.373 12.972 1.00 87.00 414 HIS A CA 1
ATOM 3383 C C . HIS A 1 414 ? -1.761 9.522 11.910 1.00 87.00 414 HIS A C 1
ATOM 3385 O O . HIS A 1 414 ? -0.837 8.789 12.263 1.00 87.00 414 HIS A O 1
ATOM 3391 N N . LEU A 1 415 ? -2.121 9.660 10.626 1.00 80.44 415 LEU A N 1
ATOM 3392 C CA . LEU A 1 415 ? -1.472 8.921 9.531 1.00 80.44 415 LEU A CA 1
ATOM 3393 C C . LEU A 1 415 ? 0.048 9.126 9.478 1.00 80.44 415 LEU A C 1
ATOM 3395 O O . LEU A 1 415 ? 0.759 8.310 8.895 1.00 80.44 415 LEU A O 1
ATOM 3399 N N . SER A 1 416 ? 0.565 10.217 10.050 1.00 84.19 416 SER A N 1
ATOM 3400 C CA . SER A 1 416 ? 1.998 10.515 10.001 1.00 84.19 416 SER A CA 1
ATOM 3401 C C . SER A 1 416 ? 2.645 10.859 11.330 1.00 84.19 416 SER A C 1
ATOM 3403 O O . SER A 1 416 ? 3.874 10.866 11.385 1.00 84.19 416 SER A O 1
ATOM 3405 N N . PHE A 1 417 ? 1.878 11.109 12.395 1.00 91.38 417 PHE A N 1
ATOM 3406 C CA . PHE A 1 417 ? 2.406 11.551 13.687 1.00 91.38 417 PHE A CA 1
ATOM 3407 C C . PHE A 1 417 ? 3.562 10.678 14.190 1.00 91.38 417 PHE A C 1
ATOM 3409 O O . PHE A 1 417 ? 4.665 11.177 14.410 1.00 91.38 417 PHE A O 1
ATOM 3416 N N . PHE A 1 418 ? 3.364 9.360 14.261 1.00 90.44 418 PHE A N 1
ATOM 3417 C CA . PHE A 1 418 ? 4.391 8.429 14.740 1.00 90.44 418 PHE A CA 1
ATOM 3418 C C . PHE A 1 418 ? 5.572 8.256 13.779 1.00 90.44 418 PHE A C 1
ATOM 3420 O O . PHE A 1 418 ? 6.628 7.782 14.192 1.00 90.44 418 PHE A O 1
ATOM 3427 N N . ASN A 1 419 ? 5.449 8.701 12.528 1.00 88.19 419 ASN A N 1
ATOM 3428 C CA . ASN A 1 419 ? 6.536 8.710 11.552 1.00 88.19 419 ASN A CA 1
ATOM 3429 C C . ASN A 1 419 ? 7.293 10.051 11.506 1.00 88.19 419 ASN A C 1
ATOM 3431 O O . ASN A 1 419 ? 8.334 10.143 10.861 1.00 88.19 419 ASN A O 1
ATOM 3435 N N . LYS A 1 420 ? 6.811 11.108 12.170 1.00 90.62 420 LYS A N 1
ATOM 3436 C CA . LYS A 1 420 ? 7.490 12.413 12.212 1.00 90.62 420 LYS A CA 1
ATOM 3437 C C . LYS A 1 420 ? 8.787 12.327 13.039 1.00 90.62 420 LYS A C 1
ATOM 3439 O O . LYS A 1 420 ? 8.938 11.489 13.937 1.00 90.62 420 LYS A O 1
ATOM 3444 N N . LYS A 1 421 ? 9.758 13.198 12.729 1.00 90.75 421 LYS A N 1
ATOM 3445 C CA . LYS A 1 421 ? 10.899 13.477 13.626 1.00 90.75 421 LYS A CA 1
ATOM 3446 C C . LYS A 1 421 ? 10.398 14.215 14.865 1.00 90.75 421 LYS A C 1
ATOM 3448 O O . LYS A 1 421 ? 9.416 14.937 14.759 1.00 90.75 421 LYS A O 1
ATOM 3453 N N . GLU A 1 422 ? 11.117 14.147 15.982 1.00 91.12 422 GLU A N 1
ATOM 3454 C CA . GLU A 1 422 ? 10.734 14.818 17.239 1.00 91.12 422 GLU A CA 1
ATOM 3455 C C . GLU A 1 422 ? 10.322 16.288 17.036 1.00 91.12 422 GLU A C 1
ATOM 3457 O O . GLU A 1 422 ? 9.216 16.684 17.392 1.00 91.12 422 GLU A O 1
ATOM 3462 N N . ARG A 1 423 ? 11.157 17.091 16.360 1.00 90.56 423 ARG A N 1
ATOM 3463 C CA . ARG A 1 423 ? 10.841 18.501 16.068 1.00 90.56 423 ARG A CA 1
ATOM 3464 C C . ARG A 1 423 ? 9.536 18.681 15.279 1.00 90.56 423 ARG A C 1
ATOM 3466 O O . ARG A 1 423 ? 8.849 19.676 15.461 1.00 90.56 423 ARG A O 1
ATOM 3473 N N . GLN A 1 424 ? 9.219 17.751 14.381 1.00 90.31 424 GLN A N 1
ATOM 3474 C CA . GLN A 1 424 ? 7.983 17.773 13.594 1.00 90.31 424 GLN A CA 1
ATOM 3475 C C . GLN A 1 424 ? 6.789 17.248 14.398 1.00 90.31 424 GLN A C 1
ATOM 3477 O O . GLN A 1 424 ? 5.678 17.719 14.183 1.00 90.31 424 GLN A O 1
ATOM 3482 N N . MET A 1 425 ? 7.008 16.300 15.315 1.00 92.56 425 MET A N 1
ATOM 3483 C CA . MET A 1 425 ? 5.987 15.864 16.267 1.00 92.56 425 MET A CA 1
ATOM 3484 C C . MET A 1 425 ? 5.567 17.048 17.130 1.00 92.56 425 MET A C 1
ATOM 3486 O O . MET A 1 425 ? 4.390 17.355 17.134 1.00 92.56 425 MET A O 1
ATOM 3490 N N . LYS A 1 426 ? 6.518 17.790 17.715 1.00 92.31 426 LYS A N 1
ATOM 3491 C CA . LYS A 1 426 ? 6.272 19.013 18.510 1.00 92.31 426 LYS A CA 1
ATOM 3492 C C . LYS A 1 426 ? 5.475 20.106 17.787 1.00 92.31 426 LYS A C 1
ATOM 3494 O O . LYS A 1 426 ? 4.918 20.979 18.431 1.00 92.31 426 LYS A O 1
ATOM 3499 N N . ALA A 1 427 ? 5.450 20.089 16.455 1.00 91.25 427 ALA A N 1
ATOM 3500 C CA . ALA A 1 427 ? 4.664 21.024 15.650 1.00 91.25 427 ALA A CA 1
ATOM 3501 C C . ALA A 1 427 ? 3.258 20.499 15.297 1.00 91.25 427 ALA A C 1
ATOM 3503 O O . ALA A 1 427 ? 2.465 21.231 14.713 1.00 91.25 427 ALA A O 1
ATOM 3504 N N . SER A 1 428 ? 2.963 19.226 15.577 1.00 90.44 428 SER A N 1
ATOM 3505 C CA . SER A 1 428 ? 1.655 18.616 15.334 1.00 90.44 428 SER A CA 1
ATOM 3506 C C . SER A 1 428 ? 0.693 18.960 16.471 1.00 90.44 428 SER A C 1
ATOM 3508 O O . SER A 1 428 ? 1.096 18.883 17.633 1.00 90.44 428 SER A O 1
ATOM 3510 N N . PRO A 1 429 ? -0.592 19.227 16.175 1.00 87.38 429 PRO A N 1
ATOM 3511 C CA . PRO A 1 429 ? -1.600 19.466 17.210 1.00 87.38 429 PRO A CA 1
ATOM 3512 C C . PRO A 1 429 ? -1.773 18.274 18.165 1.00 87.38 429 PRO A C 1
ATOM 3514 O O . PRO A 1 429 ? -2.222 18.444 19.292 1.00 87.38 429 PRO A O 1
ATOM 3517 N N . LEU A 1 430 ? -1.402 17.061 17.742 1.00 91.38 430 LEU A N 1
ATOM 3518 C CA . LEU A 1 430 ? -1.493 15.861 18.573 1.00 91.38 430 LEU A CA 1
ATOM 3519 C C . LEU A 1 430 ? -0.437 15.805 19.684 1.00 91.38 430 LEU A C 1
ATOM 3521 O O . LEU A 1 430 ? -0.610 15.050 20.638 1.00 91.38 430 LEU A O 1
ATOM 3525 N N . TYR A 1 431 ? 0.659 16.560 19.567 1.00 93.06 431 TYR A N 1
ATOM 3526 C CA . TYR A 1 431 ? 1.757 16.484 20.529 1.00 93.06 431 TYR A CA 1
ATOM 3527 C C . TYR A 1 431 ? 1.321 16.926 21.919 1.00 93.06 431 TYR A C 1
ATOM 3529 O O . TYR A 1 431 ? 1.490 16.156 22.856 1.00 93.06 431 TYR A O 1
ATOM 3537 N N . ASP A 1 432 ? 0.682 18.089 22.035 1.00 90.81 432 ASP A N 1
ATOM 3538 C CA . ASP A 1 432 ? 0.216 18.626 23.319 1.00 90.81 432 ASP A CA 1
ATOM 3539 C C . ASP A 1 432 ? -0.778 17.672 23.998 1.00 90.81 432 ASP A C 1
ATOM 3541 O O . ASP A 1 432 ? -0.764 17.487 25.217 1.00 90.81 432 ASP A O 1
ATOM 3545 N N . TYR A 1 433 ? -1.617 17.001 23.199 1.00 91.00 433 TYR A N 1
ATOM 3546 C CA . TYR A 1 433 ? -2.513 15.967 23.703 1.00 91.00 433 TYR A CA 1
ATOM 3547 C C . TYR A 1 433 ? -1.731 14.783 24.286 1.00 91.00 433 TYR A C 1
ATOM 3549 O O . TYR A 1 433 ? -2.002 14.380 25.419 1.00 91.00 433 TYR A O 1
ATOM 3557 N N . TYR A 1 434 ? -0.769 14.222 23.549 1.00 92.75 434 TYR A N 1
ATOM 3558 C CA . TYR A 1 434 ? 0.011 13.077 24.026 1.00 92.75 434 TYR A CA 1
ATOM 3559 C C . TYR A 1 434 ? 0.977 13.445 25.154 1.00 92.75 434 TYR A C 1
ATOM 3561 O O . TYR A 1 434 ? 1.194 12.631 26.039 1.00 92.75 434 TYR A O 1
ATOM 3569 N N . GLU A 1 435 ? 1.515 14.660 25.183 1.00 94.00 435 GLU A N 1
ATOM 3570 C CA . GLU A 1 435 ? 2.369 15.134 26.273 1.00 94.00 435 GLU A CA 1
ATOM 3571 C C . GLU A 1 435 ? 1.580 15.240 27.579 1.00 94.00 435 GLU A C 1
ATOM 3573 O O . GLU A 1 435 ? 2.057 14.822 28.632 1.00 94.00 435 GLU A O 1
ATOM 3578 N N . LYS A 1 436 ? 0.337 15.726 27.510 1.00 90.75 436 LYS A N 1
ATOM 3579 C CA . LYS A 1 436 ? -0.534 15.847 28.680 1.00 90.75 436 LYS A CA 1
ATOM 3580 C C . LYS A 1 436 ? -1.094 14.506 29.154 1.00 90.75 436 LYS A C 1
ATOM 3582 O O . LYS A 1 436 ? -1.154 14.270 30.357 1.00 90.75 436 LYS A O 1
ATOM 3587 N N . ASN A 1 437 ? -1.567 13.670 28.231 1.00 89.69 437 ASN A N 1
ATOM 3588 C CA . ASN A 1 437 ? -2.350 12.476 28.569 1.00 89.69 437 ASN A CA 1
ATOM 3589 C C . ASN A 1 437 ? -1.527 11.183 28.539 1.00 89.69 437 ASN A C 1
ATOM 3591 O O . ASN A 1 437 ? -1.870 10.236 29.231 1.00 89.69 437 ASN A O 1
ATOM 3595 N N . GLU A 1 438 ? -0.447 11.135 27.757 1.00 92.69 438 GLU A N 1
ATOM 3596 C CA . GLU A 1 438 ? 0.401 9.951 27.572 1.00 92.69 438 GLU A CA 1
ATOM 3597 C C . GLU A 1 438 ? 1.911 10.275 27.659 1.00 92.69 438 GLU A C 1
ATOM 3599 O O . GLU A 1 438 ? 2.691 9.851 26.795 1.00 92.69 438 GLU A O 1
ATOM 3604 N N . PRO A 1 439 ? 2.372 11.015 28.691 1.00 93.94 439 PRO A N 1
ATOM 3605 C CA . PRO A 1 439 ? 3.741 11.534 28.752 1.00 93.94 439 PRO A CA 1
ATOM 3606 C C . PRO A 1 439 ? 4.798 10.427 28.700 1.00 93.94 439 PRO A C 1
ATOM 3608 O O . PRO A 1 439 ? 5.816 10.566 28.025 1.00 93.94 439 PRO A O 1
ATOM 3611 N N . LYS A 1 440 ? 4.545 9.297 29.372 1.00 95.44 440 LYS A N 1
ATOM 3612 C CA . LYS A 1 440 ? 5.464 8.151 29.393 1.00 95.44 440 LYS A CA 1
ATOM 3613 C C . LYS A 1 440 ? 5.602 7.509 28.011 1.00 95.44 440 LYS A C 1
ATOM 3615 O O . LYS A 1 440 ? 6.720 7.262 27.566 1.00 95.44 440 LYS A O 1
ATOM 3620 N N . MET A 1 441 ? 4.480 7.280 27.326 1.00 95.25 441 MET A N 1
ATOM 3621 C CA . MET A 1 441 ? 4.462 6.744 25.963 1.00 95.25 441 MET A CA 1
ATOM 3622 C C . MET A 1 441 ? 5.225 7.668 25.011 1.00 95.25 441 MET A C 1
ATOM 3624 O O . MET A 1 441 ? 6.091 7.215 24.264 1.00 95.25 441 MET A O 1
ATOM 3628 N N . LEU A 1 442 ? 4.929 8.971 25.060 1.00 95.81 442 LEU A N 1
ATOM 3629 C CA . LEU A 1 442 ? 5.556 9.966 24.197 1.00 95.81 442 LEU A CA 1
ATOM 3630 C C . LEU A 1 442 ? 7.068 10.051 24.437 1.00 95.81 442 LEU A C 1
ATOM 3632 O O . LEU A 1 442 ? 7.830 10.046 23.470 1.00 95.81 442 LEU A O 1
ATOM 3636 N N . GLN A 1 443 ? 7.503 10.064 25.701 1.00 95.88 443 GLN A N 1
ATOM 3637 C CA . GLN A 1 443 ? 8.921 10.091 26.055 1.00 95.88 443 GLN A CA 1
ATOM 3638 C C . GLN A 1 443 ? 9.649 8.840 25.553 1.00 95.88 443 GLN A C 1
ATOM 3640 O O . GLN A 1 443 ? 10.659 8.966 24.869 1.00 95.88 443 GLN A O 1
ATOM 3645 N N . ASN A 1 444 ? 9.094 7.647 25.785 1.00 97.19 444 ASN A N 1
ATOM 3646 C CA . ASN A 1 444 ? 9.689 6.393 25.317 1.00 97.19 444 ASN A CA 1
ATOM 3647 C C . ASN A 1 444 ? 9.817 6.346 23.784 1.00 97.19 444 ASN A C 1
ATOM 3649 O O . ASN A 1 444 ? 10.815 5.855 23.254 1.00 97.19 444 ASN A O 1
ATOM 3653 N N . ILE A 1 445 ? 8.830 6.884 23.058 1.00 96.19 445 ILE A N 1
ATOM 3654 C CA . ILE A 1 445 ? 8.896 7.021 21.598 1.00 96.19 445 ILE A CA 1
ATOM 3655 C C . ILE A 1 445 ? 10.037 7.961 21.194 1.00 96.19 445 ILE A C 1
ATOM 3657 O O . ILE A 1 445 ? 10.792 7.643 20.276 1.00 96.19 445 ILE A O 1
ATOM 3661 N N . ILE A 1 446 ? 10.168 9.122 21.842 1.00 95.25 446 ILE A N 1
ATOM 3662 C CA . ILE A 1 446 ? 11.227 10.097 21.541 1.00 95.25 446 ILE A CA 1
ATOM 3663 C C . ILE A 1 446 ? 12.608 9.500 21.836 1.00 95.25 446 ILE A C 1
ATOM 3665 O O . ILE A 1 446 ? 13.490 9.566 20.977 1.00 95.25 446 ILE A O 1
ATOM 3669 N N . ASP A 1 447 ? 12.772 8.861 22.992 1.00 95.19 447 ASP A N 1
ATOM 3670 C CA . ASP A 1 447 ? 14.021 8.227 23.411 1.00 95.19 447 ASP A CA 1
ATOM 3671 C C . ASP A 1 447 ? 14.447 7.143 22.418 1.00 95.19 447 ASP A C 1
ATOM 3673 O O . ASP A 1 447 ? 15.595 7.122 21.968 1.00 95.19 447 ASP A O 1
ATOM 3677 N N . GLU A 1 448 ? 13.513 6.292 21.983 1.00 95.00 448 GLU A N 1
ATOM 3678 C CA . GLU A 1 448 ? 13.814 5.265 20.989 1.00 95.00 448 GLU A CA 1
ATOM 3679 C C . GLU A 1 448 ? 14.187 5.869 19.629 1.00 95.00 448 GLU A C 1
ATOM 3681 O O . GLU A 1 448 ? 15.145 5.425 18.992 1.00 95.00 448 GLU A O 1
ATOM 3686 N N . LYS A 1 449 ? 13.477 6.909 19.176 1.00 94.38 449 LYS A N 1
ATOM 3687 C CA . LYS A 1 449 ? 13.812 7.605 17.922 1.00 94.38 449 LYS A CA 1
ATOM 3688 C C . LYS A 1 449 ? 15.211 8.224 17.959 1.00 94.38 449 LYS A C 1
ATOM 3690 O O . LYS A 1 449 ? 15.818 8.366 16.895 1.00 94.38 449 LYS A O 1
ATOM 3695 N N . CYS A 1 450 ? 15.697 8.613 19.136 1.00 89.81 450 CYS A N 1
ATOM 3696 C CA . CYS A 1 450 ? 17.037 9.159 19.338 1.00 89.81 450 CYS A CA 1
ATOM 3697 C C . CYS A 1 450 ? 18.111 8.065 19.432 1.00 89.81 450 CYS A C 1
ATOM 3699 O O . CYS A 1 450 ? 19.195 8.240 18.879 1.00 89.81 450 CYS A O 1
ATOM 3701 N N . ALA A 1 451 ? 17.813 6.946 20.098 1.00 92.31 451 ALA A N 1
ATOM 3702 C CA . ALA A 1 451 ? 18.768 5.864 20.338 1.00 92.31 451 ALA A CA 1
ATOM 3703 C C . ALA A 1 451 ? 18.891 4.865 19.171 1.00 92.31 451 ALA A C 1
ATOM 3705 O O . ALA A 1 451 ? 19.939 4.247 18.993 1.00 92.31 451 ALA A O 1
ATOM 3706 N N . SER A 1 452 ? 17.832 4.682 18.380 1.00 89.75 452 SER A N 1
ATOM 3707 C CA . SER A 1 452 ? 17.792 3.687 17.306 1.00 89.75 452 SER A CA 1
ATOM 3708 C C . SER A 1 452 ? 18.632 4.094 16.092 1.00 89.75 452 SER A C 1
ATOM 3710 O O . SER A 1 452 ? 18.548 5.225 15.607 1.00 89.75 452 SER A O 1
ATOM 3712 N N . GLU A 1 453 ? 19.335 3.130 15.490 1.00 87.00 453 GLU A N 1
ATOM 3713 C CA . GLU A 1 453 ? 20.004 3.305 14.191 1.00 87.00 453 GLU A CA 1
ATOM 3714 C C . GLU A 1 453 ? 19.028 3.703 13.066 1.00 87.00 453 GLU A C 1
ATOM 3716 O O . GLU A 1 453 ? 19.393 4.397 12.114 1.00 87.00 453 GLU A O 1
ATOM 3721 N N . PHE A 1 454 ? 17.748 3.345 13.209 1.00 83.31 454 PHE A N 1
ATOM 3722 C CA . PHE A 1 454 ? 16.687 3.677 12.259 1.00 83.31 454 PHE A CA 1
ATOM 3723 C C . PHE A 1 454 ? 16.056 5.054 12.512 1.00 83.31 454 PHE A C 1
ATOM 3725 O O . PHE A 1 454 ? 15.178 5.489 11.753 1.00 83.31 454 PHE A O 1
ATOM 3732 N N . LYS A 1 455 ? 16.533 5.775 13.536 1.00 88.75 455 LYS A N 1
ATOM 3733 C CA . LYS A 1 455 ? 16.121 7.136 13.897 1.00 88.75 455 LYS A CA 1
ATOM 3734 C C . LYS A 1 455 ? 14.592 7.221 14.033 1.00 88.75 455 LYS A C 1
ATOM 3736 O O . LYS A 1 455 ? 13.931 6.288 14.474 1.00 88.75 455 LYS A O 1
ATOM 3741 N N . HIS A 1 456 ? 13.994 8.312 13.549 1.00 85.00 456 HIS A N 1
ATOM 3742 C CA . HIS A 1 456 ? 12.545 8.538 13.552 1.00 85.00 456 HIS A CA 1
ATOM 3743 C C . HIS A 1 456 ? 11.680 7.424 12.929 1.00 85.00 456 HIS A C 1
ATOM 3745 O O . HIS A 1 456 ? 10.492 7.377 13.244 1.00 85.00 456 HIS A O 1
ATOM 3751 N N . LYS A 1 457 ? 12.231 6.547 12.074 1.00 87.12 457 LYS A N 1
ATOM 3752 C CA . LYS A 1 457 ? 11.464 5.492 11.390 1.00 87.12 457 LYS A CA 1
ATOM 3753 C C . LYS A 1 457 ? 11.185 4.268 12.269 1.00 87.12 457 LYS A C 1
ATOM 3755 O O . LYS A 1 457 ? 10.309 3.484 11.915 1.00 87.12 457 LYS A O 1
ATOM 3760 N N . ILE A 1 458 ? 11.908 4.088 13.380 1.00 90.94 458 ILE A N 1
ATOM 3761 C CA . ILE A 1 458 ? 11.782 2.898 14.242 1.00 90.94 458 ILE A CA 1
ATOM 3762 C C . ILE A 1 458 ? 10.354 2.683 14.750 1.00 90.94 458 ILE A C 1
ATOM 3764 O O . ILE A 1 458 ? 9.831 1.576 14.658 1.00 90.94 458 ILE A O 1
ATOM 3768 N N . THR A 1 459 ? 9.690 3.755 15.180 1.00 91.88 459 THR A N 1
ATOM 3769 C CA . THR A 1 459 ? 8.322 3.698 15.703 1.00 91.88 459 THR A CA 1
ATOM 3770 C C . THR A 1 459 ? 7.355 3.127 14.669 1.00 91.88 459 THR A C 1
ATOM 3772 O O . THR A 1 459 ? 6.665 2.155 14.949 1.00 91.88 459 THR A O 1
ATOM 3775 N N . SER A 1 460 ? 7.364 3.648 13.437 1.00 89.00 460 SER A N 1
ATOM 3776 C CA . SER A 1 460 ? 6.525 3.135 12.347 1.00 89.00 460 SER A CA 1
ATOM 3777 C C . SER A 1 460 ? 6.808 1.661 12.045 1.00 89.00 460 SER A C 1
ATOM 3779 O O . SER A 1 460 ? 5.871 0.898 11.837 1.00 89.00 460 SER A O 1
ATOM 3781 N N . ARG A 1 461 ? 8.082 1.237 12.069 1.00 91.06 461 ARG A N 1
ATOM 3782 C CA . ARG A 1 461 ? 8.460 -0.169 11.845 1.00 91.06 461 ARG A CA 1
ATOM 3783 C C . ARG A 1 461 ? 7.854 -1.096 12.895 1.00 91.06 461 ARG A C 1
ATOM 3785 O O . ARG A 1 461 ? 7.299 -2.126 12.530 1.00 91.06 461 ARG A O 1
ATOM 3792 N N . ARG A 1 462 ? 7.918 -0.720 14.178 1.00 93.88 462 ARG A N 1
ATOM 3793 C CA . ARG A 1 462 ? 7.316 -1.503 15.270 1.00 93.88 462 ARG A CA 1
ATOM 3794 C C . ARG A 1 462 ? 5.795 -1.557 15.176 1.00 93.88 462 ARG A C 1
ATOM 3796 O O . ARG A 1 462 ? 5.223 -2.624 15.364 1.00 93.88 462 ARG A O 1
ATOM 3803 N N . LEU A 1 463 ? 5.154 -0.433 14.859 1.00 94.00 463 LEU A N 1
ATOM 3804 C CA . LEU A 1 463 ? 3.698 -0.372 14.703 1.00 94.00 463 LEU A CA 1
ATOM 3805 C C . LEU A 1 463 ? 3.218 -1.251 13.540 1.00 94.00 463 LEU A C 1
ATOM 3807 O O . LEU A 1 463 ? 2.277 -2.017 13.712 1.00 94.00 463 LEU A O 1
ATOM 3811 N N . MET A 1 464 ? 3.905 -1.204 12.394 1.00 93.75 464 MET A N 1
ATOM 3812 C CA . MET A 1 464 ? 3.609 -2.076 11.250 1.00 93.75 464 MET A CA 1
ATOM 3813 C C . MET A 1 464 ? 3.869 -3.552 11.570 1.00 93.75 464 MET A C 1
ATOM 3815 O O . MET A 1 464 ? 3.074 -4.401 11.188 1.00 93.75 464 MET A O 1
ATOM 3819 N N . ALA A 1 465 ? 4.951 -3.869 12.289 1.00 94.81 465 ALA A N 1
ATOM 3820 C CA . ALA A 1 465 ? 5.232 -5.243 12.701 1.00 94.81 465 ALA A CA 1
ATOM 3821 C C . ALA A 1 465 ? 4.146 -5.785 13.640 1.00 94.81 465 ALA A C 1
ATOM 3823 O O . ALA A 1 465 ? 3.693 -6.914 13.465 1.00 94.81 465 ALA A O 1
ATOM 3824 N N . LYS A 1 466 ? 3.678 -4.965 14.593 1.00 96.31 466 LYS A N 1
ATOM 3825 C CA . LYS A 1 466 ? 2.589 -5.349 15.496 1.00 96.31 466 LYS A CA 1
ATOM 3826 C C . LYS A 1 466 ? 1.276 -5.559 14.740 1.00 96.31 466 LYS A C 1
ATOM 3828 O O . LYS A 1 466 ? 0.585 -6.538 14.995 1.00 96.31 466 LYS A O 1
ATOM 3833 N N . GLU A 1 467 ? 0.962 -4.687 13.782 1.00 96.50 467 GLU A N 1
ATOM 3834 C CA . GLU A 1 467 ? -0.181 -4.859 12.877 1.00 96.50 467 GLU A CA 1
ATOM 3835 C C . GLU A 1 467 ? -0.116 -6.201 12.139 1.00 96.50 467 GLU A C 1
ATOM 3837 O O . GLU A 1 467 ? -1.064 -6.977 12.209 1.00 96.50 467 GLU A O 1
ATOM 3842 N N . VAL A 1 468 ? 1.005 -6.521 11.488 1.00 95.88 468 VAL A N 1
ATOM 3843 C CA . VAL A 1 468 ? 1.153 -7.785 10.747 1.00 95.88 468 VAL A CA 1
ATOM 3844 C C . VAL A 1 468 ? 1.046 -8.995 11.673 1.00 95.88 468 VAL A C 1
ATOM 3846 O O . VAL A 1 468 ? 0.398 -9.974 11.308 1.00 95.88 468 VAL A O 1
ATOM 3849 N N . GLU A 1 469 ? 1.612 -8.930 12.880 1.00 96.75 469 GLU A N 1
ATOM 3850 C CA . GLU A 1 469 ? 1.486 -9.985 13.894 1.00 96.75 469 GLU A CA 1
ATOM 3851 C C . GLU A 1 469 ? 0.012 -10.273 14.231 1.00 96.75 469 GLU A C 1
ATOM 3853 O O . GLU A 1 469 ? -0.428 -11.425 14.192 1.00 96.75 469 GLU A O 1
ATOM 3858 N N . ILE A 1 470 ? -0.763 -9.223 14.519 1.00 97.69 470 ILE A N 1
ATOM 3859 C CA . ILE A 1 470 ? -2.197 -9.320 14.820 1.00 97.69 470 ILE A CA 1
ATOM 3860 C C . ILE A 1 470 ? -2.949 -9.909 13.625 1.00 97.69 470 ILE A C 1
ATOM 3862 O O . ILE A 1 470 ? -3.688 -10.881 13.778 1.00 97.69 470 ILE A O 1
ATOM 3866 N N . MET A 1 471 ? -2.751 -9.342 12.434 1.00 98.00 471 MET A N 1
ATOM 3867 C CA . MET A 1 471 ? -3.488 -9.736 11.232 1.00 98.00 471 MET A CA 1
ATOM 3868 C C . MET A 1 471 ? -3.172 -11.171 10.813 1.00 98.00 471 MET A C 1
ATOM 3870 O O . MET A 1 471 ? -4.071 -11.895 10.396 1.00 98.00 471 MET A O 1
ATOM 3874 N N . THR A 1 472 ? -1.928 -11.616 11.001 1.00 97.69 472 THR A N 1
ATOM 3875 C CA . THR A 1 472 ? -1.531 -13.009 10.755 1.00 97.69 472 THR A CA 1
ATOM 3876 C C . THR A 1 472 ? -2.328 -13.957 11.647 1.00 97.69 472 THR A C 1
ATOM 3878 O O . THR A 1 472 ? -2.878 -14.935 11.153 1.00 97.69 472 THR A O 1
ATOM 3881 N N . LYS A 1 473 ? -2.468 -13.643 12.942 1.00 98.12 473 LYS A N 1
ATOM 3882 C CA . LYS A 1 473 ? -3.243 -14.468 13.884 1.00 98.12 473 LYS A CA 1
ATOM 3883 C C . LYS A 1 473 ? -4.739 -14.476 13.578 1.00 98.12 473 LYS A C 1
ATOM 3885 O O . LYS A 1 473 ? -5.372 -15.519 13.713 1.00 98.12 473 LYS A O 1
ATOM 3890 N N . VAL A 1 474 ? -5.297 -13.341 13.153 1.00 98.38 474 VAL A N 1
ATOM 3891 C CA . VAL A 1 474 ? -6.694 -13.268 12.694 1.00 98.38 474 VAL A CA 1
ATOM 3892 C C . VAL A 1 474 ? -6.902 -14.189 11.491 1.00 98.38 474 VAL A C 1
ATOM 3894 O O . VAL A 1 474 ? -7.796 -15.030 11.517 1.00 98.38 474 VAL A O 1
ATOM 3897 N N . VAL A 1 475 ? -6.048 -14.073 10.471 1.00 98.31 475 VAL A N 1
ATOM 3898 C CA . VAL A 1 475 ? -6.130 -14.887 9.252 1.00 98.31 475 VAL A CA 1
ATOM 3899 C C . VAL A 1 475 ? -5.950 -16.375 9.550 1.00 98.31 475 VAL A C 1
ATOM 3901 O O . VAL A 1 475 ? -6.692 -17.193 9.020 1.00 98.31 475 VAL A O 1
ATOM 3904 N N . GLU A 1 476 ? -5.018 -16.749 10.427 1.00 97.88 476 GLU A N 1
ATOM 3905 C CA . GLU A 1 476 ? -4.827 -18.149 10.824 1.00 97.88 476 GLU A CA 1
ATOM 3906 C C . GLU A 1 476 ? -6.098 -18.772 11.420 1.00 97.88 476 GLU A C 1
ATOM 3908 O O . GLU A 1 476 ? -6.405 -19.919 11.105 1.00 97.88 476 GLU A O 1
ATOM 3913 N N . ILE A 1 477 ? -6.842 -18.033 12.251 1.00 97.75 477 ILE A N 1
ATOM 3914 C CA . ILE A 1 477 ? -8.103 -18.516 12.834 1.00 97.75 477 ILE A CA 1
ATOM 3915 C C . ILE A 1 477 ? -9.197 -18.606 11.771 1.00 97.75 477 ILE A C 1
ATOM 3917 O O . ILE A 1 477 ? -9.868 -19.629 11.677 1.00 97.75 477 ILE A O 1
ATOM 3921 N N . LEU A 1 478 ? -9.358 -17.574 10.940 1.00 98.06 478 LEU A N 1
ATOM 3922 C CA . LEU A 1 478 ? -10.373 -17.575 9.882 1.00 98.06 478 LEU A CA 1
ATOM 3923 C C . LEU A 1 478 ? -10.143 -18.708 8.871 1.00 98.06 478 LEU A C 1
ATOM 3925 O O . LEU A 1 478 ? -11.085 -19.405 8.496 1.00 98.06 478 LEU A O 1
ATOM 3929 N N . ASN A 1 479 ? -8.886 -18.980 8.518 1.00 97.19 479 ASN A N 1
ATOM 3930 C CA . ASN A 1 479 ? -8.526 -20.087 7.636 1.00 97.19 479 ASN A CA 1
ATOM 3931 C C . ASN A 1 479 ? -8.910 -21.461 8.211 1.00 97.19 479 ASN A C 1
ATOM 3933 O O . ASN A 1 479 ? -9.259 -22.356 7.445 1.00 97.19 479 ASN A O 1
ATOM 3937 N N . GLN A 1 480 ? -8.856 -21.652 9.537 1.00 96.25 480 GLN A N 1
ATOM 3938 C CA . GLN A 1 480 ? -9.306 -22.901 10.178 1.00 96.25 480 GLN A CA 1
ATOM 3939 C C . GLN A 1 480 ? -10.814 -23.123 10.004 1.00 96.25 480 GLN A C 1
ATOM 3941 O O . GLN A 1 480 ? -11.275 -24.262 10.010 1.00 96.25 480 GLN A O 1
ATOM 3946 N N . GLU A 1 481 ? -11.563 -22.039 9.817 1.00 96.19 481 GLU A N 1
ATOM 3947 C CA . GLU A 1 481 ? -13.004 -22.029 9.564 1.00 96.19 481 GLU A CA 1
ATOM 3948 C C . GLU A 1 481 ? -13.333 -21.994 8.060 1.00 96.19 481 GLU A C 1
ATOM 3950 O O . GLU A 1 481 ? -14.499 -21.876 7.694 1.00 96.19 481 GLU A O 1
ATOM 3955 N N . LEU A 1 482 ? -12.322 -22.123 7.186 1.00 95.88 482 LEU A N 1
ATOM 3956 C CA . LEU A 1 482 ? -12.438 -21.998 5.725 1.00 95.88 482 LEU A CA 1
ATOM 3957 C C . LEU A 1 482 ? -12.983 -20.631 5.269 1.00 95.88 482 LEU A C 1
ATOM 3959 O O . LEU A 1 482 ? -13.586 -20.516 4.200 1.00 95.88 482 LEU A O 1
ATOM 3963 N N . ILE A 1 483 ? -12.758 -19.588 6.072 1.00 96.62 483 ILE A N 1
ATOM 3964 C CA . ILE A 1 483 ? -13.092 -18.203 5.739 1.00 96.62 483 ILE A CA 1
ATOM 3965 C C . ILE A 1 483 ? -11.828 -17.529 5.208 1.00 96.62 483 ILE A C 1
ATOM 3967 O O . ILE A 1 483 ? -10.953 -17.129 5.976 1.00 96.62 483 ILE A O 1
ATOM 3971 N N . TYR A 1 484 ? -11.743 -17.385 3.886 1.00 96.94 484 TYR A N 1
ATOM 3972 C CA . TYR A 1 484 ? -10.642 -16.685 3.227 1.00 96.94 484 TYR A CA 1
ATOM 3973 C C . TYR A 1 484 ? -10.997 -15.220 2.978 1.00 96.94 484 TYR A C 1
ATOM 3975 O O . TYR A 1 484 ? -12.103 -14.890 2.544 1.00 96.94 484 TYR A O 1
ATOM 3983 N N . VAL A 1 485 ? -10.051 -14.326 3.251 1.00 97.62 485 VAL A N 1
ATOM 3984 C CA . VAL A 1 485 ? -10.274 -12.873 3.270 1.00 97.62 485 VAL A CA 1
ATOM 3985 C C . VAL A 1 485 ? -9.251 -12.123 2.423 1.00 97.62 485 VAL A C 1
ATOM 3987 O O . VAL A 1 485 ? -8.090 -12.505 2.324 1.00 97.62 485 VAL A O 1
ATOM 3990 N N . GLY A 1 486 ? -9.647 -10.996 1.843 1.00 96.44 486 GLY A N 1
ATOM 3991 C CA . GLY A 1 486 ? -8.709 -10.035 1.275 1.00 96.44 486 GLY A CA 1
ATOM 3992 C C . GLY A 1 486 ? -7.962 -9.307 2.389 1.00 96.44 486 GLY A C 1
ATOM 3993 O O . GLY A 1 486 ? -8.553 -8.958 3.406 1.00 96.44 486 GLY A O 1
ATOM 3994 N N . TYR A 1 487 ? -6.672 -9.050 2.198 1.00 96.31 487 TYR A N 1
ATOM 3995 C CA . TYR A 1 487 ? -5.824 -8.353 3.165 1.00 96.31 487 TYR A CA 1
ATOM 3996 C C . TYR A 1 487 ? -5.485 -6.947 2.667 1.00 96.31 487 TYR A C 1
ATOM 3998 O O . TYR A 1 487 ? -4.997 -6.785 1.550 1.00 96.31 487 TYR A O 1
ATOM 4006 N N . VAL A 1 488 ? -5.731 -5.930 3.496 1.00 94.44 488 VAL A N 1
ATOM 4007 C CA . VAL A 1 488 ? -5.373 -4.531 3.226 1.00 94.44 488 VAL A CA 1
ATOM 4008 C C . VAL A 1 488 ? -4.831 -3.902 4.510 1.00 94.44 488 VAL A C 1
ATOM 4010 O O . VAL A 1 488 ? -5.529 -3.159 5.191 1.00 94.44 488 VAL A O 1
ATOM 4013 N N . TYR A 1 489 ? -3.568 -4.189 4.832 1.00 93.50 489 TYR A N 1
ATOM 4014 C CA . TYR A 1 489 ? -2.881 -3.681 6.030 1.00 93.50 489 TYR A CA 1
ATOM 4015 C C . TYR A 1 489 ? -3.631 -3.983 7.340 1.00 93.50 489 TYR A C 1
ATOM 4017 O O . TYR A 1 489 ? -3.610 -5.122 7.792 1.00 93.50 489 TYR A O 1
ATOM 4025 N N . ASP A 1 490 ? -4.268 -2.983 7.950 1.00 92.44 490 ASP A N 1
ATOM 4026 C CA . ASP A 1 490 ? -5.066 -3.065 9.175 1.00 92.44 490 ASP A CA 1
ATOM 4027 C C . ASP A 1 490 ? -6.544 -3.422 8.936 1.00 92.44 490 ASP A C 1
ATOM 4029 O O . ASP A 1 490 ? -7.327 -3.468 9.887 1.00 92.44 490 ASP A O 1
ATOM 4033 N N . ALA A 1 491 ? -6.912 -3.729 7.689 1.00 96.00 491 ALA A N 1
ATOM 4034 C CA . ALA A 1 491 ? -8.258 -4.110 7.290 1.00 96.00 491 ALA A CA 1
ATOM 4035 C C . ALA A 1 491 ? -8.314 -5.464 6.561 1.00 96.00 491 ALA A C 1
ATOM 4037 O O . ALA A 1 491 ? -7.374 -5.871 5.869 1.00 96.00 491 ALA A O 1
ATOM 4038 N N . LEU A 1 492 ? -9.460 -6.137 6.686 1.00 97.81 492 LEU A N 1
ATOM 4039 C CA . LEU A 1 492 ? -9.820 -7.354 5.962 1.00 97.81 492 LEU A CA 1
ATOM 4040 C C . LEU A 1 492 ? -11.045 -7.126 5.084 1.00 97.81 492 LEU A C 1
ATOM 4042 O O . LEU A 1 492 ? -12.006 -6.483 5.491 1.00 97.81 492 LEU A O 1
ATOM 4046 N N . ILE A 1 493 ? -11.029 -7.691 3.886 1.00 96.12 493 ILE A N 1
ATOM 4047 C CA . ILE A 1 493 ? -12.153 -7.674 2.953 1.00 96.12 493 ILE A CA 1
ATOM 4048 C C . ILE A 1 493 ? -12.776 -9.062 2.951 1.00 96.12 493 ILE A C 1
ATOM 4050 O O . ILE A 1 493 ? -12.081 -10.051 2.744 1.00 96.12 493 ILE A O 1
ATOM 4054 N N . CYS A 1 494 ? -14.080 -9.154 3.167 1.00 96.50 494 CYS A N 1
ATOM 4055 C CA . CYS A 1 494 ? -14.756 -10.433 3.335 1.00 96.50 494 CYS A CA 1
ATOM 4056 C C . CYS A 1 494 ? -16.122 -10.454 2.653 1.00 96.50 494 CYS A C 1
ATOM 4058 O O . CYS A 1 494 ? -16.676 -9.419 2.261 1.00 96.50 494 CYS A O 1
ATOM 4060 N N . HIS A 1 495 ? -16.649 -11.663 2.481 1.00 95.62 495 HIS A N 1
ATOM 4061 C CA . HIS A 1 495 ? -18.010 -11.853 2.015 1.00 95.62 495 HIS A CA 1
ATOM 4062 C C . HIS A 1 495 ? -18.997 -11.351 3.093 1.00 95.62 495 HIS A C 1
ATOM 4064 O O . HIS A 1 495 ? -18.756 -11.587 4.278 1.00 95.62 495 HIS A O 1
ATOM 4070 N N . PRO A 1 496 ? -20.126 -10.704 2.732 1.00 92.94 496 PRO A N 1
ATOM 4071 C CA . PRO A 1 496 ? -21.063 -10.139 3.711 1.00 92.94 496 PRO A CA 1
ATOM 4072 C C . PRO A 1 496 ? -21.548 -11.123 4.783 1.00 92.94 496 PRO A C 1
ATOM 4074 O O . PRO A 1 496 ? -21.686 -10.748 5.943 1.00 92.94 496 PRO A O 1
ATOM 4077 N N . ASN A 1 497 ? -21.760 -12.392 4.417 1.00 93.19 497 ASN A N 1
ATOM 4078 C CA . ASN A 1 497 ? -22.200 -13.426 5.365 1.00 93.19 497 ASN A CA 1
ATOM 4079 C C . ASN A 1 497 ? -21.165 -13.723 6.461 1.00 93.19 497 ASN A C 1
ATOM 4081 O O . ASN A 1 497 ? -21.549 -14.123 7.556 1.00 93.19 497 ASN A O 1
ATOM 4085 N N . ASP A 1 498 ? -19.880 -13.501 6.183 1.00 95.69 498 ASP A N 1
ATOM 4086 C CA . ASP A 1 498 ? -18.789 -13.784 7.117 1.00 95.69 498 ASP A CA 1
ATOM 4087 C C . ASP A 1 498 ? -18.382 -12.530 7.907 1.00 95.69 498 ASP A C 1
ATOM 4089 O O . ASP A 1 498 ? -17.594 -12.616 8.845 1.00 95.69 498 ASP A O 1
ATOM 4093 N N . ALA A 1 499 ? -18.933 -11.356 7.576 1.00 94.50 499 ALA A N 1
ATOM 4094 C CA . ALA A 1 499 ? -18.487 -10.067 8.104 1.00 94.50 499 ALA A CA 1
ATOM 4095 C C . ALA A 1 499 ? -18.541 -9.983 9.636 1.00 94.50 499 ALA A C 1
ATOM 4097 O O . ALA A 1 499 ? -17.586 -9.532 10.271 1.00 94.50 499 ALA A O 1
ATOM 4098 N N . ASN A 1 500 ? -19.627 -10.465 10.246 1.00 91.94 500 ASN A N 1
ATOM 4099 C CA . ASN A 1 500 ? -19.746 -10.492 11.705 1.00 91.94 500 ASN A CA 1
ATOM 4100 C C . ASN A 1 500 ? -18.702 -11.417 12.333 1.00 91.94 500 ASN A C 1
ATOM 4102 O O . ASN A 1 500 ? -18.056 -11.031 13.306 1.00 91.94 500 ASN A O 1
ATOM 4106 N N . ARG A 1 501 ? -18.473 -12.590 11.733 1.00 96.44 501 ARG A N 1
ATOM 4107 C CA . ARG A 1 501 ? -17.480 -13.542 12.228 1.00 96.44 501 ARG A CA 1
ATOM 4108 C C . ARG A 1 501 ? -16.063 -12.984 12.123 1.00 96.44 501 ARG A C 1
ATOM 4110 O O . ARG A 1 501 ? -15.300 -13.056 13.083 1.00 96.44 501 ARG A O 1
ATOM 4117 N N . VAL A 1 502 ? -15.727 -12.362 10.994 1.00 97.38 502 VAL A N 1
ATOM 4118 C CA . VAL A 1 502 ? -14.442 -11.678 10.791 1.00 97.38 502 VA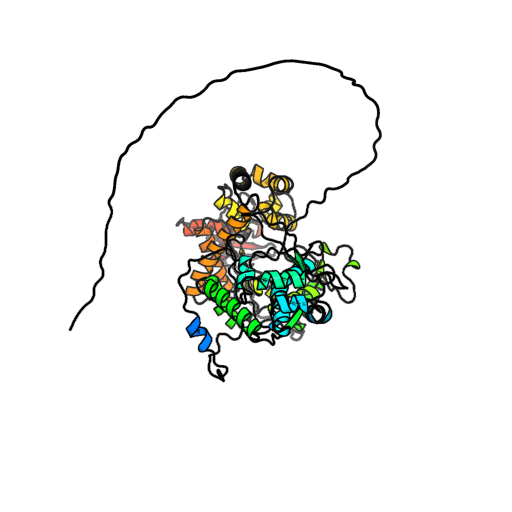L A CA 1
ATOM 4119 C C . VAL A 1 502 ? -14.235 -10.600 11.853 1.00 97.38 502 VAL A C 1
ATOM 4121 O O . VAL A 1 502 ? -13.184 -10.568 12.494 1.00 97.38 502 VAL A O 1
ATOM 4124 N N . LYS A 1 503 ? -15.252 -9.766 12.106 1.00 96.44 503 LYS A N 1
ATOM 4125 C CA . LYS A 1 503 ? -15.203 -8.734 13.149 1.00 96.44 503 LYS A CA 1
ATOM 4126 C C . LYS A 1 503 ? -14.961 -9.334 14.539 1.00 96.44 503 LYS A C 1
ATOM 4128 O O . LYS A 1 503 ? -14.101 -8.843 15.262 1.00 96.44 503 LYS A O 1
ATOM 4133 N N . GLU A 1 504 ? -15.680 -10.393 14.907 1.00 93.75 504 GLU A N 1
ATOM 4134 C CA . GLU A 1 504 ? -15.514 -11.077 16.198 1.00 93.75 504 GLU A CA 1
ATOM 4135 C C . GLU A 1 504 ? -14.096 -11.624 16.393 1.00 93.75 504 GLU A C 1
ATOM 4137 O O . GLU A 1 504 ? -13.508 -11.460 17.465 1.00 93.75 504 GLU A O 1
ATOM 4142 N N . VAL A 1 505 ? -13.529 -12.267 15.367 1.00 96.50 505 VAL A N 1
ATOM 4143 C CA . VAL A 1 505 ? -12.164 -12.809 15.432 1.00 96.50 505 VAL A CA 1
ATOM 4144 C C . VAL A 1 505 ? -11.142 -11.678 15.543 1.00 96.50 505 VAL A C 1
ATOM 4146 O O . VAL A 1 505 ? -10.236 -11.766 16.376 1.00 96.50 505 VAL A O 1
ATOM 4149 N N . MET A 1 506 ? -11.307 -10.599 14.770 1.00 97.69 506 MET A N 1
ATOM 4150 C CA . MET A 1 506 ? -10.476 -9.395 14.880 1.00 97.69 506 MET A CA 1
ATOM 4151 C C . MET A 1 506 ? -10.518 -8.813 16.301 1.00 97.69 506 MET A C 1
ATOM 4153 O O . MET A 1 506 ? -9.470 -8.653 16.926 1.00 97.69 506 MET A O 1
ATOM 4157 N N . ASP A 1 507 ? -11.714 -8.577 16.847 1.00 93.75 507 ASP A N 1
ATOM 4158 C CA . ASP A 1 507 ? -11.910 -8.050 18.205 1.00 93.75 507 ASP A CA 1
ATOM 4159 C C . ASP A 1 507 ? -11.316 -8.978 19.282 1.00 93.75 507 ASP A C 1
ATOM 4161 O O . ASP A 1 507 ? -10.695 -8.523 20.242 1.00 93.75 507 ASP A O 1
ATOM 4165 N N . SER A 1 508 ? -11.456 -10.298 19.134 1.00 93.12 508 SER A N 1
ATOM 4166 C CA . SER A 1 508 ? -10.900 -11.253 20.099 1.00 93.12 508 SER A CA 1
ATOM 4167 C C . SER A 1 508 ? -9.370 -11.254 20.092 1.00 93.12 508 SER A C 1
ATOM 4169 O O . SER A 1 508 ? -8.736 -11.246 21.152 1.00 93.12 508 SER A O 1
ATOM 4171 N N . ILE A 1 509 ? -8.757 -11.276 18.905 1.00 96.06 509 ILE A N 1
ATOM 4172 C CA . ILE A 1 509 ? -7.301 -11.363 18.770 1.00 96.06 509 ILE A CA 1
ATOM 4173 C C . ILE A 1 509 ? -6.617 -10.072 19.198 1.00 96.06 509 ILE A C 1
ATOM 4175 O O . ILE A 1 509 ? -5.603 -10.136 19.896 1.00 96.06 509 ILE A O 1
ATOM 4179 N N . ILE A 1 510 ? -7.160 -8.913 18.825 1.00 94.19 510 ILE A N 1
ATOM 4180 C CA . ILE A 1 510 ? -6.540 -7.628 19.153 1.00 94.19 510 ILE A CA 1
ATOM 4181 C C . ILE A 1 510 ? -6.453 -7.412 20.671 1.00 94.19 510 ILE A C 1
ATOM 4183 O O . ILE A 1 510 ? -5.403 -7.012 21.181 1.00 94.19 510 ILE A O 1
ATOM 4187 N N . LEU A 1 511 ? -7.500 -7.806 21.406 1.00 92.00 511 LEU A N 1
ATOM 4188 C CA . LEU A 1 511 ? -7.536 -7.737 22.866 1.00 92.00 511 LEU A CA 1
ATOM 4189 C C . LEU A 1 511 ? -6.572 -8.737 23.516 1.00 92.00 511 LEU A C 1
ATOM 4191 O O . LEU A 1 511 ? -5.829 -8.363 24.423 1.00 92.00 511 LEU A O 1
ATOM 4195 N N . LYS A 1 512 ? -6.500 -9.982 23.017 1.00 92.06 512 LYS A N 1
ATOM 4196 C CA . LYS A 1 512 ? -5.506 -10.979 23.476 1.00 92.06 512 LYS A CA 1
ATOM 4197 C C . LYS A 1 512 ? -4.066 -10.509 23.272 1.00 92.06 512 LYS A C 1
ATOM 4199 O O . LYS A 1 512 ? -3.181 -10.885 24.032 1.00 92.06 512 LYS A O 1
ATOM 4204 N N . GLN A 1 513 ? -3.842 -9.683 22.256 1.00 91.88 513 GLN A N 1
ATOM 4205 C CA . GLN A 1 513 ? -2.551 -9.078 21.942 1.00 91.88 513 GLN A CA 1
ATOM 4206 C C . GLN A 1 513 ? -2.244 -7.821 22.773 1.00 91.88 513 GLN A C 1
ATOM 4208 O O . GLN A 1 513 ? -1.224 -7.169 22.542 1.00 91.88 513 GLN A O 1
ATOM 4213 N N . GLY A 1 514 ? -3.106 -7.476 23.738 1.00 89.69 514 GLY A N 1
ATOM 4214 C CA . GLY A 1 514 ? -2.920 -6.341 24.638 1.00 89.69 514 GLY A CA 1
ATOM 4215 C C . GLY A 1 514 ? -3.087 -4.984 23.955 1.00 89.69 514 GLY A C 1
ATOM 4216 O O . GLY A 1 514 ? -2.590 -3.980 24.467 1.00 89.69 514 GLY A O 1
ATOM 4217 N N . VAL A 1 515 ? -3.744 -4.939 22.791 1.00 92.19 515 VAL A N 1
ATOM 4218 C CA . VAL A 1 515 ? -4.057 -3.698 22.080 1.00 92.19 515 VAL A CA 1
ATOM 4219 C C . VAL A 1 515 ? -5.549 -3.435 22.220 1.00 92.19 515 VAL A C 1
ATOM 4221 O O . VAL A 1 515 ? -6.394 -4.180 21.734 1.00 92.19 515 VAL A O 1
ATOM 4224 N N . LYS A 1 516 ? -5.887 -2.352 22.907 1.00 90.12 516 LYS A N 1
ATOM 4225 C CA . LYS A 1 516 ? -7.269 -2.009 23.236 1.00 90.12 516 LYS A CA 1
ATOM 4226 C C . LYS A 1 516 ? -7.914 -1.212 22.102 1.00 90.12 516 LYS A C 1
ATOM 4228 O O . LYS A 1 516 ? -7.899 0.017 22.068 1.00 90.12 516 LYS A O 1
ATOM 4233 N N . THR A 1 517 ? -8.450 -1.937 21.129 1.00 90.31 517 THR A N 1
ATOM 4234 C CA . THR A 1 517 ? -9.268 -1.388 20.044 1.00 90.31 517 THR A CA 1
ATOM 4235 C C . THR A 1 517 ? -10.283 -2.421 19.549 1.00 90.31 517 THR A C 1
ATOM 4237 O O . THR A 1 517 ? -10.290 -3.554 20.018 1.00 90.31 517 THR A O 1
ATOM 4240 N N . SER A 1 518 ? -11.150 -2.022 18.622 1.00 90.19 518 SER A N 1
ATOM 4241 C CA . SER A 1 518 ? -12.142 -2.863 17.968 1.00 90.19 518 SER A CA 1
ATOM 4242 C C . SER A 1 518 ? -12.214 -2.597 16.464 1.00 90.19 518 SER A C 1
ATOM 4244 O O . SER A 1 518 ? -11.931 -1.495 15.967 1.00 90.19 518 SER A O 1
ATOM 4246 N N . ALA A 1 519 ? -12.588 -3.640 15.733 1.00 92.56 519 ALA A N 1
ATOM 4247 C CA . ALA A 1 519 ? -12.866 -3.612 14.312 1.00 92.56 519 ALA A CA 1
ATOM 4248 C C . ALA A 1 519 ? -14.252 -3.023 14.034 1.00 92.56 519 ALA A C 1
ATOM 4250 O O . ALA A 1 519 ? -15.211 -3.224 14.786 1.00 92.56 519 ALA A O 1
ATOM 4251 N N . LYS A 1 520 ? -14.359 -2.315 12.913 1.00 91.69 520 LYS A N 1
ATOM 4252 C CA . LYS A 1 520 ? -15.587 -1.729 12.382 1.00 91.69 520 LYS A CA 1
ATOM 4253 C C . LYS A 1 520 ? -15.862 -2.306 11.014 1.00 91.69 520 LYS A C 1
ATOM 4255 O O . LYS A 1 520 ? -14.960 -2.381 10.188 1.00 91.69 520 LYS A O 1
ATOM 4260 N N . LEU A 1 521 ? -17.117 -2.650 10.769 1.00 91.62 521 LEU A N 1
ATOM 4261 C CA . LEU A 1 521 ? -17.564 -3.008 9.434 1.00 91.62 521 LEU A CA 1
ATOM 4262 C C . LEU A 1 521 ? -17.880 -1.730 8.665 1.00 91.62 521 LEU A C 1
ATOM 4264 O O . LEU A 1 521 ? -18.517 -0.814 9.194 1.00 91.62 521 LEU A O 1
ATOM 4268 N N . SER A 1 522 ? -17.442 -1.658 7.412 1.00 85.50 522 SER A N 1
ATOM 4269 C CA . SER A 1 522 ? -17.963 -0.671 6.480 1.00 85.50 522 SER A CA 1
ATOM 4270 C C . SER A 1 522 ? -19.476 -0.849 6.426 1.00 85.50 522 SER A C 1
ATOM 4272 O O . SER A 1 522 ? -19.941 -1.951 6.131 1.00 85.50 522 SER A O 1
ATOM 4274 N N . SER A 1 523 ? -20.242 0.209 6.715 1.00 59.06 523 SER A N 1
ATOM 4275 C CA . SER A 1 523 ? -21.688 0.179 6.498 1.00 59.06 523 SER A CA 1
ATOM 4276 C C . SER A 1 523 ? -21.952 -0.277 5.065 1.00 59.06 523 SER A C 1
ATOM 4278 O O . SER A 1 523 ? -21.176 0.080 4.173 1.00 59.06 523 SER A O 1
ATOM 4280 N N . GLU A 1 524 ? -23.016 -1.054 4.842 1.00 43.00 524 GLU A N 1
ATOM 4281 C CA . GLU A 1 524 ? -23.506 -1.424 3.511 1.00 43.00 524 GLU A CA 1
ATOM 4282 C C . GLU A 1 524 ? -23.931 -0.164 2.732 1.00 43.00 524 GLU A C 1
ATOM 4284 O O . GLU A 1 524 ? -25.095 0.059 2.412 1.00 43.00 524 GLU A O 1
ATOM 4289 N N . ASN A 1 525 ? -22.982 0.700 2.384 1.00 35.66 525 ASN A N 1
ATOM 4290 C CA . ASN A 1 525 ? -23.130 1.700 1.349 1.00 35.66 525 ASN A CA 1
ATOM 4291 C C . ASN A 1 525 ? -23.021 0.956 0.021 1.00 35.66 525 ASN A C 1
ATOM 4293 O O . ASN A 1 525 ? -22.091 1.161 -0.757 1.00 35.66 525 ASN A O 1
ATOM 4297 N N . ASN A 1 526 ? -23.983 0.059 -0.199 1.00 36.09 526 ASN A N 1
ATOM 4298 C CA . ASN A 1 526 ? -24.260 -0.533 -1.488 1.00 36.09 526 ASN A CA 1
ATOM 4299 C C . ASN A 1 526 ? -24.237 0.601 -2.526 1.00 36.09 526 ASN A C 1
ATOM 4301 O O . ASN A 1 526 ? -24.869 1.646 -2.304 1.00 36.09 526 ASN A O 1
ATOM 4305 N N . PRO A 1 527 ? -23.581 0.429 -3.683 1.00 35.78 527 PRO A N 1
ATOM 4306 C CA . PRO A 1 527 ? -24.021 1.128 -4.874 1.00 35.78 527 PRO A CA 1
ATOM 4307 C C . PRO A 1 527 ? -25.483 0.716 -5.029 1.00 35.78 527 PRO A C 1
ATOM 4309 O O . PRO A 1 527 ? -25.772 -0.434 -5.359 1.00 35.78 527 PRO A O 1
ATOM 4312 N N . ILE A 1 528 ? -26.407 1.600 -4.643 1.00 34.59 528 ILE A N 1
ATOM 4313 C CA . ILE A 1 528 ? -27.840 1.356 -4.757 1.00 34.59 528 ILE A CA 1
ATOM 4314 C C . ILE A 1 528 ? -28.061 1.004 -6.219 1.00 34.59 528 ILE A C 1
ATOM 4316 O O . ILE A 1 528 ? -27.974 1.867 -7.093 1.00 34.59 528 ILE A O 1
ATOM 4320 N N . VAL A 1 529 ? -28.301 -0.285 -6.467 1.00 32.38 529 VAL A N 1
ATOM 4321 C CA . VAL A 1 529 ? -28.889 -0.770 -7.702 1.00 32.38 529 VAL A CA 1
ATOM 4322 C C . VAL A 1 529 ? -30.079 0.139 -7.918 1.00 32.38 529 VAL A C 1
ATOM 4324 O O . VAL A 1 529 ? -31.006 0.160 -7.106 1.00 32.38 529 VAL A O 1
ATOM 4327 N N . VAL A 1 530 ? -30.005 0.949 -8.970 1.00 27.94 530 VAL A N 1
ATOM 4328 C CA . VAL A 1 530 ? -31.136 1.707 -9.476 1.00 27.94 530 VAL A CA 1
ATOM 4329 C C . VAL A 1 530 ? -32.189 0.662 -9.824 1.00 27.94 530 VAL A C 1
ATOM 4331 O O . VAL A 1 530 ? -32.230 0.139 -10.933 1.00 27.94 530 VAL A O 1
ATOM 4334 N N . ARG A 1 531 ? -33.035 0.307 -8.851 1.00 28.20 531 ARG A N 1
ATOM 4335 C CA . ARG A 1 531 ? -34.351 -0.230 -9.143 1.00 28.20 531 ARG A CA 1
ATOM 4336 C C . ARG A 1 531 ? -35.069 0.925 -9.808 1.00 28.20 531 ARG A C 1
ATOM 4338 O O . ARG A 1 531 ? -35.483 1.887 -9.161 1.00 28.20 531 ARG A O 1
ATOM 4345 N N . LEU A 1 532 ? -35.100 0.847 -11.135 1.00 27.53 532 LEU A N 1
ATOM 4346 C CA . LEU A 1 532 ? -36.094 1.509 -11.952 1.00 27.53 532 LEU A CA 1
ATOM 4347 C C . LEU A 1 532 ? -37.418 1.460 -11.192 1.00 27.53 532 LEU A C 1
ATOM 4349 O O . LEU A 1 532 ? -37.861 0.401 -10.745 1.00 27.53 532 LEU A O 1
ATOM 4353 N N . LYS A 1 533 ? -37.975 2.652 -10.983 1.00 32.47 533 LYS A N 1
ATOM 4354 C CA . LYS A 1 533 ? -39.366 2.845 -10.604 1.00 32.47 533 LYS A CA 1
ATOM 4355 C C . LYS A 1 533 ? -40.200 1.914 -11.472 1.00 32.47 533 LYS A C 1
ATOM 4357 O O . LYS A 1 533 ? -40.143 2.074 -12.680 1.00 32.47 533 LYS A O 1
ATOM 4362 N N . ASP A 1 534 ? -40.871 0.957 -10.843 1.00 30.41 534 ASP A N 1
ATOM 4363 C CA . ASP A 1 534 ? -42.205 0.471 -11.198 1.00 30.41 534 ASP A CA 1
ATOM 4364 C C . ASP A 1 534 ? -42.595 -0.661 -10.244 1.00 30.41 534 ASP A C 1
ATOM 4366 O O . ASP A 1 534 ? -42.308 -1.832 -10.472 1.00 30.41 534 ASP A O 1
ATOM 4370 N N . SER A 1 535 ? -43.209 -0.289 -9.122 1.00 27.84 535 SER A N 1
ATOM 4371 C CA . SER A 1 535 ? -44.355 -0.992 -8.519 1.00 27.84 535 SER A CA 1
ATOM 4372 C C . SER A 1 535 ? -44.737 -0.287 -7.218 1.00 27.84 535 SER A C 1
ATOM 4374 O O . SER A 1 535 ? -44.075 -0.377 -6.190 1.00 27.84 535 SER A O 1
ATOM 4376 N N . LYS A 1 536 ? -45.830 0.474 -7.295 1.00 35.28 536 LYS A N 1
ATOM 4377 C CA . LYS A 1 536 ? -46.684 0.753 -6.145 1.00 35.28 536 LYS A CA 1
ATOM 4378 C C . LYS A 1 536 ? -47.438 -0.539 -5.825 1.00 35.28 536 LYS A C 1
ATOM 4380 O O . LYS A 1 536 ? -48.441 -0.804 -6.474 1.00 35.28 536 LYS A O 1
ATOM 4385 N N . SER A 1 537 ? -46.959 -1.302 -4.860 1.00 34.94 537 SER A N 1
ATOM 4386 C CA . SER A 1 537 ? -47.735 -2.217 -4.012 1.00 34.94 537 SER A CA 1
ATOM 4387 C C . SER A 1 537 ? -46.751 -2.887 -3.055 1.00 34.94 537 SER A C 1
ATOM 4389 O O . SER A 1 537 ? -45.582 -3.008 -3.393 1.00 34.94 537 SER A O 1
ATOM 4391 N N . ASP A 1 538 ? -47.221 -3.293 -1.879 1.00 28.25 538 ASP A N 1
ATOM 4392 C CA . ASP A 1 538 ? -46.502 -4.089 -0.860 1.00 28.25 538 ASP A CA 1
ATOM 4393 C C . ASP A 1 538 ? -45.964 -3.310 0.354 1.00 28.25 538 ASP A C 1
ATOM 4395 O O . ASP A 1 538 ? -45.114 -3.803 1.091 1.00 28.25 538 ASP A O 1
ATOM 4399 N N . LEU A 1 539 ? -46.522 -2.127 0.638 1.00 28.50 539 LEU A N 1
ATOM 4400 C CA . LEU A 1 539 ? -46.305 -1.404 1.905 1.00 28.50 539 LEU A CA 1
ATOM 4401 C C . LEU A 1 539 ? -47.478 -1.493 2.900 1.00 28.50 539 LEU A C 1
ATOM 4403 O O . LEU A 1 539 ? -47.457 -0.797 3.908 1.00 28.50 539 LEU A O 1
ATOM 4407 N N . ASP A 1 540 ? -48.440 -2.394 2.676 1.00 29.08 540 ASP A N 1
ATOM 4408 C CA . ASP A 1 540 ? -49.652 -2.512 3.507 1.00 29.08 540 ASP A CA 1
ATOM 4409 C C . ASP A 1 540 ? -49.746 -3.801 4.343 1.00 29.08 540 ASP A C 1
ATOM 4411 O O . ASP A 1 540 ? -50.828 -4.155 4.788 1.00 29.08 540 ASP A O 1
ATOM 4415 N N . ASN A 1 541 ? -48.641 -4.502 4.621 1.00 32.59 541 ASN A N 1
ATOM 4416 C CA . ASN A 1 541 ? -48.666 -5.652 5.540 1.00 32.59 541 ASN A CA 1
ATOM 4417 C C . ASN A 1 541 ? -47.464 -5.659 6.494 1.00 32.59 541 ASN A C 1
ATOM 4419 O O . ASN A 1 541 ? -46.560 -6.487 6.398 1.00 32.59 541 ASN A O 1
ATOM 4423 N N . LYS A 1 542 ? -47.469 -4.737 7.457 1.00 31.97 542 LYS A N 1
ATOM 4424 C CA . LYS A 1 542 ? -46.896 -4.994 8.782 1.00 31.97 542 LYS A CA 1
ATOM 4425 C C . LYS A 1 542 ? -47.913 -4.541 9.812 1.00 31.97 542 LYS A C 1
ATOM 4427 O O . LYS A 1 542 ? -48.105 -3.347 10.020 1.00 31.97 542 LYS A O 1
ATOM 4432 N N . GLU A 1 543 ? -48.586 -5.530 10.388 1.00 29.38 543 GLU A N 1
ATOM 4433 C CA . GLU A 1 543 ? -49.522 -5.378 11.490 1.00 29.38 543 GLU A CA 1
ATOM 4434 C C . GLU A 1 543 ? -48.907 -4.497 12.578 1.00 29.38 543 GLU A C 1
ATOM 4436 O O . GLU A 1 543 ? -47.890 -4.818 13.194 1.00 29.38 543 GLU A O 1
ATOM 4441 N N . SER A 1 544 ? -49.541 -3.349 12.787 1.00 29.50 544 SER A N 1
ATOM 4442 C CA . SER A 1 544 ? -49.375 -2.541 13.978 1.00 29.50 544 SER A CA 1
ATOM 4443 C C . SER A 1 544 ? -49.855 -3.358 15.174 1.00 29.50 544 SER A C 1
ATOM 4445 O O . SER A 1 544 ? -51.061 -3.476 15.401 1.00 29.50 544 SER A O 1
ATOM 4447 N N . ILE A 1 545 ? -48.926 -3.897 15.959 1.00 31.98 545 ILE A N 1
ATOM 4448 C CA . ILE A 1 545 ? -49.232 -4.337 17.319 1.00 31.98 545 ILE A CA 1
ATOM 4449 C C . ILE A 1 545 ? -49.364 -3.063 18.160 1.00 31.98 545 ILE A C 1
ATOM 4451 O O . ILE A 1 545 ? -48.418 -2.592 18.783 1.00 31.98 545 ILE A O 1
ATOM 4455 N N . ASN A 1 546 ? -50.551 -2.459 18.104 1.00 37.41 546 ASN A N 1
ATOM 4456 C CA . ASN A 1 546 ? -51.058 -1.653 19.201 1.00 37.41 546 ASN A CA 1
ATOM 4457 C C . ASN A 1 546 ? -51.587 -2.645 20.231 1.00 37.41 546 ASN A C 1
ATOM 4459 O O . ASN A 1 546 ? -52.723 -3.101 20.118 1.00 37.41 546 ASN A O 1
ATOM 4463 N N . SER A 1 547 ? -50.760 -2.993 21.208 1.00 36.00 547 SER A N 1
ATOM 4464 C CA . SER A 1 547 ? -51.261 -3.550 22.451 1.00 36.00 547 SER A CA 1
ATOM 4465 C C . SER A 1 547 ? -50.990 -2.549 23.569 1.00 36.00 547 SER A C 1
ATOM 4467 O O . SER A 1 547 ? -49.850 -2.271 23.950 1.00 36.00 547 SER A O 1
ATOM 4469 N N . ASP A 1 548 ? -52.080 -1.956 24.055 1.00 40.22 548 ASP A N 1
ATOM 4470 C CA . ASP A 1 548 ? -52.191 -1.505 25.437 1.00 40.22 548 ASP A CA 1
ATOM 4471 C C . ASP A 1 548 ? -52.097 -2.759 26.321 1.00 40.22 548 ASP A C 1
ATOM 4473 O O . ASP A 1 548 ? -53.100 -3.264 26.816 1.00 40.22 548 ASP A O 1
ATOM 4477 N N . ASP A 1 549 ? -50.891 -3.311 26.446 1.00 40.22 549 ASP A N 1
ATOM 4478 C CA . ASP A 1 549 ? -50.602 -4.369 27.403 1.00 40.22 549 ASP A CA 1
ATOM 4479 C C . ASP A 1 549 ? -50.128 -3.725 28.702 1.00 40.22 549 ASP A C 1
ATOM 4481 O O . ASP A 1 549 ? -49.261 -2.841 28.714 1.00 40.22 549 ASP A O 1
ATOM 4485 N N . GLU A 1 550 ? -50.748 -4.178 29.787 1.00 44.62 550 GLU A N 1
ATOM 4486 C CA . GLU A 1 550 ? -50.422 -3.878 31.173 1.00 44.62 550 GLU A CA 1
ATOM 4487 C C . GLU A 1 550 ? -48.906 -3.776 31.381 1.00 44.62 550 GLU A C 1
ATOM 4489 O O . GLU A 1 550 ? -48.121 -4.603 30.910 1.00 44.62 550 GLU A O 1
ATOM 4494 N N . VAL A 1 551 ? -48.490 -2.715 32.076 1.00 45.41 551 VAL A N 1
ATOM 4495 C CA . VAL A 1 551 ? -47.106 -2.527 32.509 1.00 45.41 551 VAL A CA 1
ATOM 4496 C C . VAL A 1 551 ? -46.769 -3.684 33.444 1.00 45.41 551 VAL A C 1
ATOM 4498 O O . VAL A 1 551 ? -47.120 -3.659 34.616 1.00 45.41 551 VAL A O 1
ATOM 4501 N N . ASP A 1 552 ? -46.124 -4.710 32.899 1.00 52.06 552 ASP A N 1
ATOM 4502 C CA . ASP A 1 552 ? -45.439 -5.738 33.671 1.00 52.06 552 ASP A CA 1
ATOM 4503 C C . ASP A 1 552 ? -44.394 -5.018 34.539 1.00 52.06 552 ASP A C 1
ATOM 4505 O O . ASP A 1 552 ? -43.467 -4.392 34.009 1.00 52.06 552 ASP A O 1
ATOM 4509 N N . ASP A 1 553 ? -44.581 -5.056 35.863 1.00 58.28 553 ASP A N 1
ATOM 4510 C CA . ASP A 1 553 ? -43.783 -4.356 36.890 1.00 58.28 553 ASP A CA 1
ATOM 4511 C C . ASP A 1 553 ? -42.275 -4.704 36.849 1.00 58.28 553 ASP A C 1
ATOM 4513 O O . ASP A 1 553 ? -41.476 -4.143 37.597 1.00 58.28 553 ASP A O 1
ATOM 4517 N N . ASN A 1 554 ? -41.859 -5.604 35.953 1.00 77.62 554 ASN A N 1
ATOM 4518 C CA . ASN A 1 554 ? -40.486 -6.068 35.780 1.00 77.62 554 ASN A CA 1
ATOM 4519 C C . ASN A 1 554 ? -39.647 -5.294 34.744 1.00 77.62 554 ASN A C 1
ATOM 4521 O O . ASN A 1 554 ? -38.473 -5.623 34.573 1.00 77.62 554 ASN A O 1
ATOM 4525 N N . TYR A 1 555 ? -40.196 -4.292 34.043 1.00 85.88 555 TYR A N 1
ATOM 4526 C CA . TYR A 1 555 ? -39.440 -3.509 33.052 1.00 85.88 555 TYR A CA 1
ATOM 4527 C C . TYR A 1 555 ? -39.131 -2.088 33.529 1.00 85.88 555 TYR A C 1
ATOM 4529 O O . TYR A 1 555 ? -40.036 -1.299 33.812 1.00 85.88 555 TYR A O 1
ATOM 4537 N N . ILE A 1 556 ? -37.854 -1.701 33.500 1.00 92.12 556 ILE A N 1
ATOM 4538 C CA . ILE A 1 556 ? -37.471 -0.301 33.701 1.00 92.12 556 ILE A CA 1
ATOM 4539 C C . ILE A 1 556 ? -37.759 0.525 32.440 1.00 92.12 556 ILE A C 1
ATOM 4541 O O . ILE A 1 556 ? -37.592 0.062 31.311 1.00 92.12 556 ILE A O 1
ATOM 4545 N N . LYS A 1 557 ? -38.198 1.774 32.607 1.00 91.31 557 LYS A N 1
ATOM 4546 C CA . LYS A 1 557 ? -38.391 2.706 31.485 1.00 91.31 557 LYS A CA 1
ATOM 4547 C C . LYS A 1 557 ? -37.109 3.496 31.248 1.00 91.31 557 LYS A C 1
ATOM 4549 O O . LYS A 1 557 ? -36.630 4.163 32.162 1.00 91.31 557 LYS A O 1
ATOM 4554 N N . VAL A 1 558 ? -36.579 3.441 30.029 1.00 91.88 558 VAL A N 1
ATOM 4555 C CA . VAL A 1 558 ? -35.340 4.130 29.639 1.00 91.88 558 VAL A CA 1
ATOM 4556 C C . VAL A 1 558 ? -35.613 5.023 28.433 1.00 91.88 558 VAL A C 1
ATOM 4558 O O . VAL A 1 558 ? -36.123 4.569 27.414 1.00 91.88 558 VAL A O 1
ATOM 4561 N N . GLU A 1 559 ? -35.261 6.304 28.514 1.00 91.25 559 GLU A N 1
ATOM 4562 C CA . GLU A 1 559 ? -35.315 7.180 27.340 1.00 91.25 559 GLU A CA 1
ATOM 4563 C C . GLU A 1 559 ? -34.171 6.841 26.375 1.00 91.25 559 GLU A C 1
ATOM 4565 O O . GLU A 1 559 ? -33.013 6.762 26.787 1.00 91.25 559 GLU A O 1
ATOM 4570 N N . ALA A 1 560 ? -34.463 6.717 25.077 1.00 88.88 560 ALA A N 1
ATOM 4571 C CA . ALA A 1 560 ? -33.471 6.330 24.067 1.00 88.88 560 ALA A CA 1
ATOM 4572 C C . ALA A 1 560 ? -32.240 7.256 24.023 1.00 88.88 560 ALA A C 1
ATOM 4574 O O . ALA A 1 560 ? -31.140 6.814 23.700 1.00 88.88 560 ALA A O 1
ATOM 4575 N N . LYS A 1 561 ? -32.398 8.533 24.402 1.00 90.50 561 LYS A N 1
ATOM 4576 C CA . LYS A 1 561 ? -31.304 9.519 24.463 1.00 90.50 561 LYS A CA 1
ATOM 4577 C C . LYS A 1 561 ? -30.234 9.201 25.517 1.00 90.50 561 LYS A C 1
ATOM 4579 O O . LYS A 1 561 ? -29.169 9.798 25.480 1.00 90.50 561 LYS A O 1
ATOM 4584 N N . LEU A 1 562 ? -30.533 8.306 26.459 1.00 91.56 562 LEU A N 1
ATOM 4585 C CA . LEU A 1 562 ? -29.640 7.892 27.544 1.00 91.56 562 LEU A CA 1
ATOM 4586 C C . LEU A 1 562 ? -28.821 6.644 27.178 1.00 91.56 562 LEU A C 1
ATOM 4588 O O . LEU A 1 562 ? -28.027 6.173 27.994 1.00 91.56 562 LEU A O 1
ATOM 4592 N N . ILE A 1 563 ? -29.034 6.086 25.980 1.00 91.50 563 ILE A N 1
ATOM 4593 C CA . ILE A 1 563 ? -28.379 4.861 25.522 1.00 91.50 563 ILE A CA 1
ATOM 4594 C C . ILE A 1 563 ? -27.084 5.198 24.789 1.00 91.50 563 ILE A C 1
ATOM 4596 O O . ILE A 1 563 ? -27.041 6.008 23.865 1.00 91.50 563 ILE A O 1
ATOM 4600 N N . ASN A 1 564 ? -26.021 4.522 25.198 1.00 86.50 564 ASN A N 1
ATOM 4601 C CA . ASN A 1 564 ? -24.694 4.606 24.637 1.00 86.50 564 ASN A CA 1
ATOM 4602 C C . ASN A 1 564 ? -24.488 3.491 23.606 1.00 86.50 564 ASN A C 1
ATOM 4604 O O . ASN A 1 564 ? -24.434 2.314 23.956 1.00 86.50 564 ASN A O 1
ATOM 4608 N N . PHE A 1 565 ? -24.340 3.876 22.340 1.00 84.00 565 PHE A N 1
ATOM 4609 C CA . PHE A 1 565 ? -24.054 2.969 21.222 1.00 84.00 565 PHE A CA 1
ATOM 4610 C C . PHE A 1 565 ? -22.576 2.999 20.802 1.00 84.00 565 PHE A C 1
ATOM 4612 O O . PHE A 1 565 ? -22.228 2.652 19.674 1.00 84.00 565 PHE A O 1
ATOM 4619 N N . ASN A 1 566 ? -21.692 3.505 21.664 1.00 77.25 566 ASN A N 1
ATOM 4620 C CA . ASN A 1 566 ? -20.279 3.630 21.341 1.00 77.25 566 ASN A CA 1
ATOM 4621 C C . ASN A 1 566 ? -19.574 2.267 21.438 1.00 77.25 566 ASN A C 1
ATOM 4623 O O . ASN A 1 566 ? -19.562 1.637 22.499 1.00 77.25 566 ASN A O 1
ATOM 4627 N N . ASP A 1 567 ? -18.885 1.870 20.362 1.00 73.56 567 ASP A N 1
ATOM 4628 C CA . ASP A 1 567 ? -18.083 0.637 20.288 1.00 73.56 567 ASP A CA 1
ATOM 4629 C C . ASP A 1 567 ? -17.076 0.491 21.444 1.00 73.56 567 ASP A C 1
ATOM 4631 O O . ASP A 1 567 ? -16.717 -0.627 21.820 1.00 73.56 567 ASP A O 1
ATOM 4635 N N . ARG A 1 568 ? -16.619 1.606 22.034 1.00 78.94 568 ARG A N 1
ATOM 4636 C CA . ARG A 1 568 ? -15.741 1.602 23.211 1.00 78.94 568 ARG A CA 1
ATOM 4637 C C . ARG A 1 568 ? -16.419 0.963 24.418 1.00 78.94 568 ARG A C 1
ATOM 4639 O O . ARG A 1 568 ? -15.837 0.090 25.053 1.00 78.94 568 ARG A O 1
ATOM 4646 N N . ILE A 1 569 ? -17.645 1.389 24.722 1.00 83.81 569 ILE A N 1
ATOM 4647 C CA . ILE A 1 569 ? -18.439 0.840 25.826 1.00 83.81 569 ILE A CA 1
ATOM 4648 C C . ILE A 1 569 ? -18.711 -0.632 25.570 1.00 83.81 569 ILE A C 1
ATOM 4650 O O . ILE A 1 569 ? -18.518 -1.449 26.467 1.00 83.81 569 ILE A O 1
ATOM 4654 N N . ARG A 1 570 ? -19.081 -0.979 24.334 1.00 83.06 570 ARG A N 1
ATOM 4655 C CA . ARG A 1 570 ? -19.277 -2.372 23.943 1.00 83.06 570 ARG A CA 1
ATOM 4656 C C . ARG A 1 570 ? -18.043 -3.225 24.219 1.00 83.06 570 ARG A C 1
ATOM 4658 O O . ARG A 1 570 ? -18.151 -4.250 24.884 1.00 83.06 570 ARG A O 1
ATOM 4665 N N . SER A 1 571 ? -16.877 -2.777 23.761 1.00 77.06 571 SER A N 1
ATOM 4666 C CA . SER A 1 571 ? -15.604 -3.484 23.960 1.00 77.06 571 SER A CA 1
ATOM 4667 C C . SER A 1 571 ? -15.279 -3.641 25.448 1.00 77.06 571 SER A C 1
ATOM 4669 O O . SER A 1 571 ? -14.916 -4.724 25.892 1.00 77.06 571 SER A O 1
ATOM 4671 N N . MET A 1 572 ? -15.506 -2.590 26.240 1.00 83.00 572 MET A N 1
ATOM 4672 C CA . MET A 1 572 ? -15.277 -2.581 27.686 1.00 83.00 572 MET A CA 1
ATOM 4673 C C . MET A 1 572 ? -16.199 -3.559 28.439 1.00 83.00 572 MET A C 1
ATOM 4675 O O . MET A 1 572 ? -15.781 -4.204 29.400 1.00 83.00 572 MET A O 1
ATOM 4679 N N . VAL A 1 573 ? -17.457 -3.695 28.007 1.00 85.00 573 VAL A N 1
ATOM 4680 C CA . VAL A 1 573 ? -18.409 -4.671 28.567 1.00 85.00 573 VAL A CA 1
ATOM 4681 C C . VAL A 1 573 ? -18.039 -6.098 28.153 1.00 85.00 573 VAL A C 1
ATOM 4683 O O . VAL A 1 573 ? -18.015 -6.983 29.006 1.00 85.00 573 VAL A O 1
ATOM 4686 N N . LEU A 1 574 ? -17.681 -6.321 26.884 1.00 81.69 574 LEU A N 1
ATOM 4687 C CA . LEU A 1 574 ? -17.216 -7.625 26.395 1.00 81.69 574 LEU A CA 1
ATOM 4688 C C . LEU A 1 574 ? -15.933 -8.082 27.102 1.00 81.69 574 LEU A C 1
ATOM 4690 O O . LEU A 1 574 ? -15.811 -9.254 27.441 1.00 81.69 574 LEU A O 1
ATOM 4694 N N . GLU A 1 575 ? -15.001 -7.172 27.385 1.00 79.62 575 GLU A N 1
ATOM 4695 C CA . GLU A 1 575 ? -13.788 -7.459 28.160 1.00 79.62 575 GLU A CA 1
ATOM 4696 C C . GLU A 1 575 ? -14.124 -7.944 29.577 1.00 79.62 575 GLU A C 1
ATOM 4698 O O . GLU A 1 575 ? -13.576 -8.949 30.027 1.00 79.62 575 GLU A O 1
ATOM 4703 N N . LYS A 1 576 ? -15.077 -7.296 30.266 1.00 84.75 576 LYS A N 1
ATOM 4704 C CA . LYS A 1 576 ? -15.549 -7.754 31.585 1.00 84.75 576 LYS A CA 1
ATOM 4705 C C . LYS A 1 576 ? -16.113 -9.172 31.516 1.00 84.75 576 LYS A C 1
ATOM 4707 O O . LYS A 1 576 ? -15.726 -10.002 32.333 1.00 84.75 576 LYS A O 1
ATOM 4712 N N . ILE A 1 577 ? -16.965 -9.448 30.531 1.00 84.75 577 ILE A N 1
ATOM 4713 C CA . ILE A 1 577 ? -17.562 -10.776 30.329 1.00 84.75 577 ILE A CA 1
ATOM 4714 C C . ILE A 1 577 ? -16.471 -11.821 30.056 1.00 84.7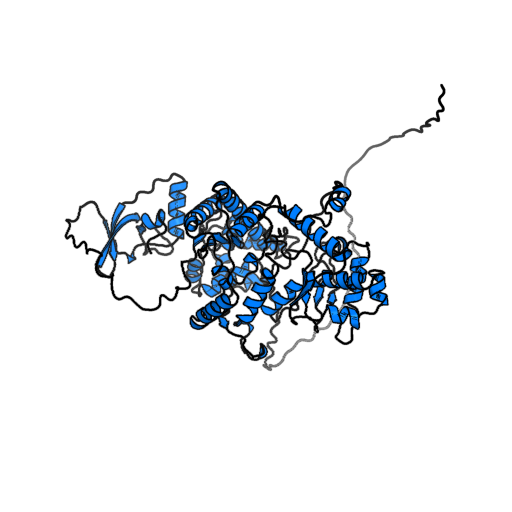5 577 ILE A C 1
ATOM 4716 O O . ILE A 1 577 ? -16.447 -12.872 30.691 1.00 84.75 577 ILE A O 1
ATOM 4720 N N . ASN A 1 578 ? -15.525 -11.516 29.164 1.00 73.75 578 ASN A N 1
ATOM 4721 C CA . ASN A 1 578 ? -14.429 -12.419 28.803 1.00 73.75 578 ASN A CA 1
ATOM 4722 C C . ASN A 1 578 ? -13.473 -12.699 29.970 1.00 73.75 578 ASN A C 1
ATOM 4724 O O . ASN A 1 578 ? -12.908 -13.787 30.052 1.00 73.75 578 ASN A O 1
ATOM 4728 N N . ASN A 1 579 ? -13.322 -11.746 30.889 1.00 81.31 579 ASN A N 1
ATOM 4729 C CA . ASN A 1 579 ? -12.555 -11.917 32.123 1.00 81.31 579 ASN A CA 1
ATOM 4730 C C . ASN A 1 579 ? -13.324 -12.693 33.210 1.00 81.31 579 ASN A C 1
ATOM 4732 O O . ASN A 1 579 ? -12.817 -12.850 34.319 1.00 81.31 579 ASN A O 1
ATOM 4736 N N . GLY A 1 580 ? -14.531 -13.184 32.908 1.00 78.75 580 GLY A N 1
ATOM 4737 C CA . GLY A 1 580 ? -15.371 -13.939 33.835 1.00 78.75 580 GLY A CA 1
ATOM 4738 C C . GLY A 1 580 ? -16.129 -13.071 34.839 1.00 78.75 580 GLY A C 1
ATOM 4739 O O . GLY A 1 580 ? -16.669 -13.607 35.805 1.00 78.75 580 GLY A O 1
ATOM 4740 N N . ASN A 1 581 ? -16.181 -11.749 34.641 1.00 84.62 581 ASN A N 1
ATOM 4741 C CA . ASN A 1 581 ? -16.980 -10.884 35.500 1.00 84.62 581 ASN A CA 1
ATOM 4742 C C . ASN A 1 581 ? -18.464 -11.062 35.176 1.00 84.62 581 ASN A C 1
ATOM 4744 O O . ASN A 1 581 ? -18.869 -11.050 34.012 1.00 84.62 581 ASN A O 1
ATOM 4748 N N . GLU A 1 582 ? -19.280 -11.145 36.220 1.00 84.75 582 GLU A N 1
ATOM 4749 C CA . GLU A 1 582 ? -20.729 -11.159 36.083 1.00 84.75 582 GLU A CA 1
ATOM 4750 C C . GLU A 1 582 ? -21.228 -9.773 35.647 1.00 84.75 582 GLU A C 1
ATOM 4752 O O . GLU A 1 582 ? -20.921 -8.749 36.264 1.00 84.75 582 GLU A O 1
ATOM 4757 N N . VAL A 1 583 ? -21.980 -9.739 34.548 1.00 88.81 583 VAL A N 1
ATOM 4758 C CA . VAL A 1 583 ? -22.617 -8.534 34.012 1.00 88.81 583 VAL A CA 1
ATOM 4759 C C . VAL A 1 583 ? -24.116 -8.799 33.961 1.00 88.81 583 VAL A C 1
ATOM 4761 O O . VAL A 1 583 ? -24.566 -9.677 33.230 1.00 88.81 583 VAL A O 1
ATOM 4764 N N . VAL A 1 584 ? -24.884 -8.052 34.754 1.00 89.44 584 VAL A N 1
ATOM 4765 C CA . VAL A 1 584 ? -26.337 -8.224 34.872 1.00 89.44 584 VAL A CA 1
ATOM 4766 C C . VAL A 1 584 ? -27.036 -7.187 34.003 1.00 89.44 584 VAL A C 1
ATOM 4768 O O . VAL A 1 584 ? -26.840 -5.986 34.190 1.00 89.44 584 VAL A O 1
ATOM 4771 N N . PHE A 1 585 ? -27.849 -7.653 33.056 1.00 92.31 585 PHE A N 1
ATOM 4772 C CA . PHE A 1 585 ? -28.715 -6.794 32.256 1.00 92.31 585 PHE A CA 1
ATOM 4773 C C . PHE A 1 585 ? -30.139 -6.803 32.823 1.00 92.31 585 PHE A C 1
ATOM 4775 O O . PHE A 1 585 ? -30.685 -7.862 33.133 1.00 92.31 585 PHE A O 1
ATOM 4782 N N . GLU A 1 586 ? -30.749 -5.627 32.922 1.00 93.00 586 GLU A N 1
ATOM 4783 C CA . GLU A 1 586 ? -32.112 -5.425 33.416 1.00 93.00 586 GLU A CA 1
ATOM 4784 C C . GLU A 1 586 ? -33.092 -5.311 32.245 1.00 93.00 586 GLU A C 1
ATOM 4786 O O . GLU A 1 586 ? -32.787 -4.674 31.239 1.00 93.00 586 GLU A O 1
ATOM 4791 N N . HIS A 1 587 ? -34.281 -5.902 32.359 1.00 93.31 587 HIS A N 1
ATOM 4792 C CA . HIS A 1 587 ? -35.327 -5.769 31.344 1.00 93.31 587 HIS A CA 1
ATOM 4793 C C . HIS A 1 587 ? -35.801 -4.313 31.241 1.00 93.31 587 HIS A C 1
ATOM 4795 O O . HIS A 1 587 ? -36.169 -3.703 32.244 1.00 93.31 587 HIS A O 1
ATOM 4801 N N . ALA A 1 588 ? -35.810 -3.750 30.031 1.00 93.69 588 ALA A N 1
ATOM 4802 C CA . ALA A 1 588 ? -36.145 -2.352 29.792 1.00 93.69 588 ALA A CA 1
ATOM 4803 C C . ALA A 1 588 ? -37.104 -2.142 28.614 1.00 93.69 588 ALA A C 1
ATOM 4805 O O . ALA A 1 588 ? -37.052 -2.828 27.592 1.00 93.69 588 ALA A O 1
ATOM 4806 N N . ILE A 1 589 ? -37.970 -1.138 28.760 1.00 93.75 589 ILE A N 1
ATOM 4807 C CA . ILE A 1 589 ? -38.737 -0.537 27.669 1.00 93.75 589 ILE A CA 1
ATOM 4808 C C . ILE A 1 589 ? -38.056 0.781 27.310 1.00 93.75 589 ILE A C 1
ATOM 4810 O O . ILE A 1 589 ? -38.027 1.722 28.105 1.00 93.75 589 ILE A O 1
ATOM 4814 N N . ILE A 1 590 ? -37.520 0.835 26.098 1.00 93.00 590 ILE A N 1
ATOM 4815 C CA . ILE A 1 590 ? -36.792 1.971 25.550 1.00 93.00 590 ILE A CA 1
ATOM 4816 C C . ILE A 1 590 ? -37.762 2.844 24.765 1.00 93.00 590 ILE A C 1
ATOM 4818 O O . ILE A 1 590 ? -38.369 2.381 23.799 1.00 93.00 590 ILE A O 1
ATOM 4822 N N . GLU A 1 591 ? -37.904 4.103 25.168 1.00 92.19 591 GLU A N 1
ATOM 4823 C CA . GLU A 1 591 ? -38.830 5.055 24.553 1.00 92.19 591 GLU A CA 1
ATOM 4824 C C . GLU A 1 591 ? -38.084 6.075 23.684 1.00 92.19 591 GLU A C 1
ATOM 4826 O O . GLU A 1 591 ? -37.202 6.803 24.148 1.00 92.19 591 GLU A O 1
ATOM 4831 N N . PHE A 1 592 ? -38.446 6.124 22.403 1.00 88.25 592 PHE A N 1
ATOM 4832 C CA . PHE A 1 592 ? -37.905 7.070 21.430 1.00 88.25 592 PHE A CA 1
ATOM 4833 C C . PHE A 1 592 ? -38.764 8.345 21.351 1.00 88.25 592 PHE A C 1
ATOM 4835 O O . PHE A 1 592 ? -39.958 8.307 21.654 1.00 88.25 592 PHE A O 1
ATOM 4842 N N . PRO A 1 593 ? -38.216 9.482 20.872 1.00 82.81 593 PRO A N 1
ATOM 4843 C CA . PRO A 1 593 ? -38.951 10.753 20.794 1.00 82.81 593 PRO A CA 1
ATOM 4844 C C . PRO A 1 593 ? -40.260 10.701 19.987 1.00 82.81 593 PRO A C 1
ATOM 4846 O O . PRO A 1 593 ? -41.170 11.493 20.214 1.00 82.81 593 PRO A O 1
ATOM 4849 N N . ASN A 1 594 ? -40.372 9.761 19.047 1.00 83.44 594 ASN A N 1
ATOM 4850 C CA . ASN A 1 594 ? -41.569 9.513 18.240 1.00 83.44 594 ASN A CA 1
ATOM 4851 C C . ASN A 1 594 ? -42.600 8.594 18.933 1.00 83.44 594 ASN A C 1
ATOM 4853 O O . ASN A 1 594 ? -43.524 8.130 18.269 1.00 83.44 594 ASN A O 1
ATOM 4857 N N . LYS A 1 595 ? -42.448 8.328 20.241 1.00 83.12 595 LYS A N 1
ATOM 4858 C CA . LYS A 1 595 ? -43.249 7.390 21.052 1.00 83.12 595 LYS A CA 1
ATOM 4859 C C . LYS A 1 595 ? -43.136 5.921 20.637 1.00 83.12 595 LYS A C 1
ATOM 4861 O O . LYS A 1 595 ? -43.903 5.088 21.119 1.00 83.12 595 LYS A O 1
ATOM 4866 N N . TYR A 1 596 ? -42.186 5.589 19.764 1.00 85.88 596 TYR A N 1
ATOM 4867 C CA . TYR A 1 596 ? -41.854 4.199 19.485 1.00 85.88 596 TYR A CA 1
ATOM 4868 C C . TYR A 1 596 ? -41.228 3.568 20.732 1.00 85.88 596 TYR A C 1
ATOM 4870 O O . TYR A 1 596 ? -40.369 4.178 21.376 1.00 85.88 596 TYR A O 1
ATOM 4878 N N . LYS A 1 597 ? -41.670 2.355 21.070 1.00 88.69 597 LYS A N 1
ATOM 4879 C CA . LYS A 1 597 ? -41.183 1.590 22.220 1.00 88.69 597 LYS A CA 1
ATOM 4880 C C . LYS A 1 597 ? -40.464 0.340 21.735 1.00 88.69 597 LYS A C 1
ATOM 4882 O O . LYS A 1 597 ? -40.983 -0.386 20.893 1.00 88.69 597 LYS A O 1
ATOM 4887 N N . PHE A 1 598 ? -39.292 0.080 22.294 1.00 88.06 598 PHE A N 1
ATOM 4888 C CA . PHE A 1 598 ? -38.464 -1.080 21.979 1.00 88.06 598 PHE A CA 1
ATOM 4889 C C . PHE A 1 598 ? -38.138 -1.835 23.271 1.00 88.06 598 PHE A C 1
ATOM 4891 O O . PHE A 1 598 ? -37.719 -1.217 24.246 1.00 88.06 598 PHE A O 1
ATOM 4898 N N . LYS A 1 599 ? -38.381 -3.149 23.314 1.00 91.50 599 LYS A N 1
ATOM 4899 C CA . LYS A 1 599 ? -38.073 -3.989 24.483 1.00 91.50 599 LYS A CA 1
ATOM 4900 C C . LYS A 1 599 ? -36.697 -4.619 24.297 1.00 91.50 599 LYS A C 1
ATOM 4902 O O . LYS A 1 599 ? -36.473 -5.286 23.293 1.00 91.50 599 LYS A O 1
ATOM 4907 N N . ASP A 1 600 ? -35.813 -4.428 25.267 1.00 91.88 600 ASP A N 1
ATOM 4908 C CA . ASP A 1 600 ? -34.473 -5.025 25.299 1.00 91.88 600 ASP A CA 1
ATOM 4909 C C . ASP A 1 600 ? -34.024 -5.198 26.756 1.00 91.88 600 ASP A C 1
ATOM 4911 O O . ASP A 1 600 ? -34.754 -4.834 27.679 1.00 91.88 600 ASP A O 1
ATOM 4915 N N . ARG A 1 601 ? -32.827 -5.733 26.989 1.00 93.56 601 ARG A N 1
ATOM 4916 C CA . ARG A 1 601 ? -32.165 -5.649 28.290 1.00 93.56 601 ARG A CA 1
ATOM 4917 C C . ARG A 1 601 ? -31.096 -4.558 28.260 1.00 93.56 601 ARG A C 1
ATOM 4919 O O . ARG A 1 601 ? -30.463 -4.335 27.234 1.00 93.56 601 ARG A O 1
ATOM 4926 N N . VAL A 1 602 ? -30.892 -3.847 29.362 1.00 93.69 602 VAL A N 1
ATOM 4927 C CA . VAL A 1 602 ? -29.901 -2.765 29.472 1.00 93.69 602 VAL A CA 1
ATOM 4928 C C . VAL A 1 602 ? -28.930 -3.025 30.607 1.00 93.69 602 VAL A C 1
ATOM 4930 O O . VAL A 1 602 ? -29.292 -3.558 31.650 1.00 93.69 602 VAL A O 1
ATOM 4933 N N . LEU A 1 603 ? -27.691 -2.597 30.417 1.00 94.88 603 LEU A N 1
ATOM 4934 C CA . LEU A 1 603 ? -26.681 -2.524 31.459 1.00 94.88 603 LEU A CA 1
ATOM 4935 C C . LEU A 1 603 ? -26.438 -1.057 31.788 1.00 94.88 603 LEU A C 1
ATOM 4937 O O . LEU A 1 603 ? -26.153 -0.251 30.898 1.00 94.88 603 LEU A O 1
ATOM 4941 N N . ARG A 1 604 ? -26.508 -0.710 33.073 1.00 92.81 604 ARG A N 1
ATOM 4942 C CA . ARG A 1 604 ? -26.107 0.618 33.532 1.00 92.81 604 ARG A CA 1
ATOM 4943 C C . ARG A 1 604 ? -24.588 0.743 33.478 1.00 92.81 604 ARG A C 1
ATOM 4945 O O . ARG A 1 604 ? -23.858 -0.103 33.993 1.00 92.81 604 ARG A O 1
ATOM 4952 N N . ILE A 1 605 ? -24.115 1.822 32.877 1.00 91.12 605 ILE A N 1
ATOM 4953 C CA . ILE A 1 605 ? -22.697 2.114 32.698 1.00 91.12 605 ILE A CA 1
ATOM 4954 C C . ILE A 1 605 ? -22.356 3.477 33.290 1.00 91.12 605 ILE A C 1
ATOM 4956 O O . ILE A 1 605 ? -23.219 4.327 33.506 1.00 91.12 605 ILE A O 1
ATOM 4960 N N . TYR A 1 606 ? -21.067 3.682 33.528 1.00 86.69 606 TYR A N 1
ATOM 4961 C CA . TYR A 1 606 ? -20.507 4.994 33.795 1.00 86.69 606 TYR A CA 1
ATOM 4962 C C . TYR A 1 606 ? -19.484 5.293 32.701 1.00 86.69 606 TYR A C 1
ATOM 4964 O O . TYR A 1 606 ? -18.435 4.651 32.632 1.00 86.69 606 TYR A O 1
ATOM 4972 N N . ASP A 1 607 ? -19.833 6.213 31.804 1.00 81.12 607 ASP A N 1
ATOM 4973 C CA . ASP A 1 607 ? -18.945 6.710 30.757 1.00 81.12 607 ASP A CA 1
ATOM 4974 C C . ASP A 1 607 ? -18.387 8.070 31.196 1.00 81.12 607 ASP A C 1
ATOM 4976 O O . ASP A 1 607 ? -19.088 9.075 31.150 1.00 81.12 607 ASP A O 1
ATOM 4980 N N . GLU A 1 608 ? -17.115 8.114 31.603 1.00 75.25 608 GLU A N 1
ATOM 4981 C CA . GLU A 1 608 ? -16.431 9.362 31.983 1.00 75.25 608 GLU A CA 1
ATOM 4982 C C . GLU A 1 608 ? -16.405 10.414 30.862 1.00 75.25 608 GLU A C 1
ATOM 4984 O O . GLU A 1 608 ? -16.264 11.604 31.137 1.00 75.25 608 GLU A O 1
ATOM 4989 N N . ILE A 1 609 ? -16.531 9.988 29.601 1.00 70.19 609 ILE A N 1
ATOM 4990 C CA . ILE A 1 609 ? -16.503 10.868 28.427 1.00 70.19 609 ILE A CA 1
ATOM 4991 C C . ILE A 1 609 ? -17.907 11.376 28.091 1.00 70.19 609 ILE A C 1
ATOM 4993 O O . ILE A 1 609 ? -18.063 12.546 27.753 1.00 70.19 609 ILE A O 1
ATOM 4997 N N . ASN A 1 610 ? -18.925 10.520 28.206 1.00 76.69 610 ASN A N 1
ATOM 4998 C CA . ASN A 1 610 ? -20.327 10.872 27.965 1.00 76.69 610 ASN A CA 1
ATOM 4999 C C . ASN A 1 610 ? -21.178 10.543 29.201 1.00 76.69 610 ASN A C 1
ATOM 5001 O O . ASN A 1 610 ? -21.969 9.600 29.158 1.00 76.69 610 ASN A O 1
ATOM 5005 N N . PRO A 1 611 ? -21.056 11.311 30.298 1.00 82.69 611 PRO A N 1
ATOM 5006 C CA . PRO A 1 611 ? -21.723 10.990 31.562 1.00 82.69 611 PRO A CA 1
ATOM 5007 C C . PRO A 1 611 ? -23.256 11.031 31.475 1.00 82.69 611 PRO A C 1
ATOM 5009 O O . PRO A 1 611 ? -23.937 10.488 32.341 1.00 82.69 611 PRO A O 1
ATOM 5012 N N . GLU A 1 612 ? -23.807 11.650 30.427 1.00 84.12 612 GLU A N 1
ATOM 5013 C CA . GLU A 1 612 ? -25.247 11.684 30.148 1.00 84.12 612 GLU A CA 1
ATOM 5014 C C . GLU A 1 612 ? -25.776 10.373 29.533 1.00 84.12 612 GLU A C 1
ATOM 5016 O O . GLU A 1 612 ? -26.976 10.101 29.597 1.00 84.12 612 GLU A O 1
ATOM 5021 N N . LEU A 1 613 ? -24.894 9.538 28.967 1.00 88.69 613 LEU A N 1
ATOM 5022 C CA . LEU A 1 613 ? -25.234 8.239 28.385 1.00 88.69 613 LEU A CA 1
ATOM 5023 C C . LEU A 1 613 ? -24.978 7.131 29.411 1.00 88.69 613 LEU A C 1
ATOM 5025 O O . LEU A 1 613 ? -23.861 6.642 29.578 1.00 88.69 613 LEU A O 1
ATOM 5029 N N . ILE A 1 614 ? -26.039 6.750 30.111 1.00 94.25 614 ILE A N 1
ATOM 5030 C CA . ILE A 1 614 ? -25.989 5.919 31.320 1.00 94.25 614 ILE A CA 1
ATOM 5031 C C . ILE A 1 614 ? -26.345 4.448 31.095 1.00 94.25 614 ILE A C 1
ATOM 5033 O O . ILE A 1 614 ? -26.126 3.639 31.996 1.00 94.25 614 ILE A O 1
ATOM 5037 N N . TYR A 1 615 ? -26.860 4.076 29.923 1.00 93.94 615 TYR A N 1
ATOM 5038 C CA . TYR A 1 615 ? -27.225 2.691 29.610 1.00 93.94 615 TYR A CA 1
ATOM 5039 C C . TYR A 1 615 ? -26.543 2.202 28.337 1.00 93.94 615 TYR A C 1
ATOM 5041 O O . TYR A 1 615 ? -26.296 2.981 27.428 1.00 93.94 615 TYR A O 1
ATOM 5049 N N . VAL A 1 616 ? -26.294 0.901 28.233 1.00 91.75 616 VAL A N 1
ATOM 5050 C CA . VAL A 1 616 ? -26.008 0.217 26.965 1.00 91.75 616 VAL A CA 1
ATOM 5051 C C . VAL A 1 616 ? -26.972 -0.948 26.815 1.00 91.75 616 VAL A C 1
ATOM 5053 O O . VAL A 1 616 ? -27.276 -1.621 27.799 1.00 91.75 616 VAL A O 1
ATOM 5056 N N . ILE A 1 617 ? -27.488 -1.169 25.609 1.00 93.25 617 ILE A N 1
ATOM 5057 C CA . ILE A 1 617 ? -28.445 -2.251 25.362 1.00 93.25 617 ILE A CA 1
ATOM 5058 C C . ILE A 1 617 ? -27.721 -3.566 25.091 1.00 93.25 617 ILE A C 1
ATOM 5060 O O . ILE A 1 617 ? -26.671 -3.598 24.452 1.00 93.25 617 ILE A O 1
ATOM 5064 N N . GLU A 1 618 ? -28.291 -4.656 25.579 1.00 90.12 618 GLU A N 1
ATOM 5065 C CA . GLU A 1 618 ? -27.746 -5.996 25.450 1.00 90.12 618 GLU A CA 1
ATOM 5066 C C . GLU A 1 618 ? -27.624 -6.410 23.987 1.00 90.12 618 GLU A C 1
ATOM 5068 O O . GLU A 1 618 ? -26.581 -6.933 23.586 1.00 90.12 618 GLU A O 1
ATOM 5073 N N . SER A 1 619 ? -28.647 -6.126 23.175 1.00 84.38 619 SER A N 1
ATOM 5074 C CA . SER A 1 619 ? -28.580 -6.401 21.743 1.00 84.38 619 SER A CA 1
ATOM 5075 C C . SER A 1 619 ? -27.377 -5.715 21.102 1.00 84.38 619 SER A C 1
ATOM 5077 O O . SER A 1 619 ? -26.662 -6.363 20.361 1.00 84.38 619 SER A O 1
ATOM 5079 N N . HIS A 1 620 ? -27.037 -4.479 21.468 1.00 82.88 620 HIS A N 1
ATOM 5080 C CA . HIS A 1 620 ? -25.836 -3.801 20.971 1.00 82.88 620 HIS A CA 1
ATOM 5081 C C . HIS A 1 620 ? -24.535 -4.482 21.428 1.00 82.88 620 HIS A C 1
ATOM 5083 O O . HIS A 1 620 ? -23.552 -4.483 20.684 1.00 82.88 620 HIS A O 1
ATOM 5089 N N . ILE A 1 621 ? -24.511 -5.089 22.620 1.00 83.81 621 ILE A N 1
ATOM 5090 C CA . ILE A 1 621 ? -23.347 -5.834 23.119 1.00 83.81 621 ILE A CA 1
ATOM 5091 C C . ILE A 1 621 ? -23.145 -7.134 22.330 1.00 83.81 621 ILE A C 1
ATOM 5093 O O . ILE A 1 621 ? -22.047 -7.367 21.809 1.00 83.81 621 ILE A O 1
ATOM 5097 N N . PHE A 1 622 ? -24.198 -7.947 22.204 1.00 79.75 622 PHE A N 1
ATOM 5098 C CA . PHE A 1 622 ? -24.114 -9.321 21.696 1.00 79.75 622 PHE A CA 1
ATOM 5099 C C . PHE A 1 622 ? -24.567 -9.508 20.239 1.00 79.75 622 PHE A C 1
ATOM 5101 O O . PHE A 1 622 ? -24.296 -10.556 19.665 1.00 79.75 622 PHE A O 1
ATOM 5108 N N . ASN A 1 623 ? -25.213 -8.519 19.616 1.00 72.88 623 ASN A N 1
ATOM 5109 C CA . ASN A 1 623 ? -25.780 -8.599 18.266 1.00 72.88 623 ASN A CA 1
ATOM 5110 C C . ASN A 1 623 ? -25.530 -7.299 17.462 1.00 72.88 623 ASN A C 1
ATOM 5112 O O . ASN A 1 623 ? -26.144 -6.265 17.716 1.00 72.88 623 ASN A O 1
ATOM 5116 N N . PRO A 1 624 ? -24.663 -7.295 16.435 1.00 46.69 624 PRO A N 1
ATOM 5117 C CA . PRO A 1 624 ? -24.266 -6.062 15.750 1.00 46.69 624 PRO A CA 1
ATOM 5118 C C . PRO A 1 624 ? -25.327 -5.448 14.807 1.00 46.69 624 PRO A C 1
ATOM 5120 O O . PRO A 1 624 ? -24.976 -4.579 14.016 1.00 46.69 624 PRO A O 1
ATOM 5123 N N . LEU A 1 625 ? -26.602 -5.848 14.858 1.00 36.81 625 LEU A N 1
ATOM 5124 C CA . LEU A 1 625 ? -27.618 -5.415 13.891 1.00 36.81 625 LEU A CA 1
ATOM 5125 C C . LEU A 1 625 ? -28.948 -5.019 14.548 1.00 36.81 625 LEU A C 1
ATOM 5127 O O . LEU A 1 625 ? -29.881 -5.808 14.506 1.00 36.81 625 LEU A O 1
ATOM 5131 N N . VAL A 1 626 ? -29.044 -3.799 15.087 1.00 31.84 626 VAL A N 1
ATOM 5132 C CA . VAL A 1 626 ? -30.167 -2.861 14.857 1.00 31.84 626 VAL A CA 1
ATOM 5133 C C . VAL A 1 626 ? -29.647 -1.447 15.152 1.00 31.84 626 VAL A C 1
ATOM 5135 O O . VAL A 1 626 ? -29.398 -1.096 16.304 1.00 31.84 626 VAL A O 1
ATOM 5138 N N . GLY A 1 627 ? -29.472 -0.646 14.106 1.00 31.36 627 GLY A N 1
ATOM 5139 C CA . GLY A 1 627 ? -29.200 0.788 14.165 1.00 31.36 627 GLY A CA 1
ATOM 5140 C C . GLY A 1 627 ? -29.681 1.431 12.882 1.00 31.36 627 GLY A C 1
ATOM 5141 O O . GLY A 1 627 ? -29.130 1.044 11.829 1.00 31.36 627 GLY A O 1
#

Sequence (627 aa):
MQNKKMSMKSIKSLEYGLIPINQIQPILSNINTNINQLDSIKLNNRLNNKSNNQYLYIINNQSPFINDVVIYNEVIDKESLDITRDAECFDDNITTDICTQFPLFFINRNIIKIPTKIESVIRKYTPRKLLKEIHPDIDVAVELCLLFTTQLTSTYFERLDEPEKMGWKSLHAEYLRDFLSIDPMAYKNVRTALEHPTKRGAIIECDYKPIKGEKNFHYRFGEAYIGKGIVSYHLQTKEAQRLLNKHYIRVSGKSQSNPIVQNLIQFYEDVSLPTIDQIWEEGDRLIKLKYKTKKGKLLKKLGHHSREYFKDQQELSFVEDSIKIFKYLTEDGLMYPDVGTEKSGGRIVDSFTLMPSWIRQMIKIKDKFNVEADYSCLHPNSAISLYGGSKEYLTHNDLALAMSTDISVIKVEHLSFFNKKERQMKASPLYDYYEKNEPKMLQNIIDEKCASEFKHKITSRRLMAKEVEIMTKVVEILNQELIYVGYVYDALICHPNDANRVKEVMDSIILKQGVKTSAKLSSENNPIVVRLKDSKSDLDNKESINSDDEVDDNYIKVEAKLINFNDRIRSMVLEKINNGNEVVFEHAIIEFPNKYKFKDRVLRIYDEINPELIYVIESHIFNPLVG

Radius of gyration: 32.01 Å; chains: 1; bounding box: 109×110×68 Å

Secondary structure (DSSP, 8-state):
---------------------------------------------------------------SS-TTTT------------TTTTSSS--TT--S-S-SS-TTT-TTTTEEEEETTHHHHHHHHS-HHHHHHH-SSHHHHHHHHHHHHHTTTHHHHHHHH-TT----EE--HHHHHHHTTTSTTHHHHHHHHHHSPBTTB-SEEE----BTTTBPPEEEE-TTTTTS-EEEEE---HHHHHHHHHHHHHHHHHHTT-HHHHHHHHHHHTEEPPPHHHHHHHHHHHHHTT-B-TTSPEEE--TT--GGG-TTGGGEEEHHHHHHHHHHHHBTBPPPPEE--GGGTT-EE-HHHHS-HHHHTT-EETTEE-EEEEETTHHHHHHHHHHT---S---HHHHHHHTT--HHHHHHHHHHHTTS-HHHHTTSHHHHHHHHH-HHHHHHHHHHHHHSTTGGGHHHHHHHHHHHHHHHHHHHHHHHTT---EEETTEEEE-GGGHHHHHHHHHHHHHHTT----EEEPP---------S------S------------TT-EEEEGGGB---HHHHHHHHHHHHTT---PPEEEEEE-TTS-EEEEEEEE---SS-TT--EEEHHHHH-----